Protein AF-0000000074473202 (afdb_homodimer)

Nearest PDB structures (foldseek):
  2j8k-assembly1_A  TM=9.597E-01  e=1.141E-13  Nostoc punctiforme
  4yei-assembly3_C  TM=6.603E-01  e=5.357E-14  synthetic construct
  4yc5-assembly1_A  TM=6.713E-01  e=4.917E-13  synthetic construct
  4ycq-assembly1_A-2  TM=6.010E-01  e=1.648E-12  synthetic construct
  6fls-assembly1_A  TM=8.001E-01  e=2.796E-07  Clostridium botulinum

Organism: NCBI:txid1188229

Secondary structure (DSSP, 8-state):
---------------------------SS--HHHHHHHHHHSB-TT-B-TT-B-TT-B-TT-B-TT-B-TT-B-TT-B-TT-B-TT-B-TT-B-TT-B-TT-B-TT-B-TT-B-TT-B-TT-B-TT-B-TT-B-TT-B-TT-B-TT-B-TT-B-TT-B-TT-B-TT-B-TT-B-TT-B-TT-B-TT-B-TT-B-TT-BS----/----------------------------S--HHHHHHHHHHSB-TT-B-TT-B-TT-B-TT-B-TT-B-TT-B-TT-B-TT-B-TT-B-TT-B-TT-B-TT-B-TT-B-TT-B-TT-B-TT-B-TT-B-TT-B-TT-B-TT-B-TT-B-TT-B-TT-B-TT-B-TT-B-TT-B-TT-B-TT-B-TT-B-TT-B-TT-BS----

Solvent-accessible surface area (backbone atoms only — not comparable to full-atom values): 17953 Å² total; per-residue (Å²): 135,85,79,79,75,79,78,76,76,74,76,75,74,74,73,72,72,74,68,74,68,68,70,70,68,74,70,93,50,41,42,70,65,49,47,50,39,30,75,73,65,31,57,33,60,60,30,48,38,24,59,35,84,41,56,61,36,82,38,58,54,16,34,31,35,44,14,34,32,37,44,17,35,29,38,48,15,32,30,31,50,13,33,30,36,50,15,35,29,34,40,17,33,23,40,43,17,31,33,34,47,12,35,29,36,45,18,34,29,38,46,16,33,29,35,47,16,33,29,36,46,14,34,29,35,48,15,34,29,38,49,13,32,29,38,46,14,35,29,36,47,13,32,29,37,46,15,35,28,37,49,14,32,31,31,48,14,36,27,37,46,12,32,31,35,45,16,34,31,33,43,13,31,29,39,46,13,31,33,39,74,33,42,62,55,71,47,35,56,58,76,37,38,58,61,73,40,38,53,73,76,73,132,139,87,83,79,71,80,78,77,75,74,75,74,74,74,71,70,74,73,69,73,68,68,71,70,67,72,69,92,51,42,43,69,66,48,48,50,38,29,76,72,64,32,56,32,60,59,31,47,38,24,58,35,83,40,56,62,37,83,36,59,55,17,36,30,36,44,12,34,31,36,44,17,34,29,37,48,14,33,29,31,49,12,34,30,36,50,14,34,29,35,41,16,32,23,41,43,17,31,32,33,48,12,36,29,36,46,16,33,30,38,46,16,33,29,34,46,16,33,29,37,46,14,33,30,34,48,16,36,29,37,48,14,34,28,39,47,16,35,29,35,47,13,33,29,37,46,15,36,28,38,49,14,33,31,31,46,15,35,27,36,46,12,33,31,35,47,15,33,33,33,43,13,31,29,38,47,14,33,33,39,76,32,42,61,54,70,48,36,56,59,75,36,37,58,61,71,39,38,54,74,76,76,132

Structure (mmCIF, N/CA/C/O backbone):
data_AF-0000000074473202-model_v1
#
loop_
_entity.id
_entity.type
_entity.pdbx_description
1 polymer 'Pentapeptide repeat protein'
#
loop_
_atom_site.group_PDB
_atom_site.id
_atom_site.type_symbol
_atom_site.label_atom_id
_atom_site.label_alt_id
_atom_site.label_comp_id
_atom_site.label_asym_id
_atom_site.label_entity_id
_atom_site.label_seq_id
_atom_site.pdbx_PDB_ins_code
_atom_site.Cartn_x
_atom_site.Cartn_y
_atom_site.Cartn_z
_atom_site.occupancy
_atom_site.B_iso_or_equiv
_atom_site.auth_seq_id
_atom_site.auth_comp_id
_atom_site.auth_asym_id
_atom_site.auth_atom_id
_atom_site.pdbx_PDB_model_num
ATOM 1 N N . MET A 1 1 ? -41.344 32.812 76.375 1 28.52 1 MET A N 1
ATOM 2 C CA . MET A 1 1 ? -40.906 33.688 75.312 1 28.52 1 MET A CA 1
ATOM 3 C C . MET A 1 1 ? -40.062 32.906 74.312 1 28.52 1 MET A C 1
ATOM 5 O O . MET A 1 1 ? -38.938 32.531 74.562 1 28.52 1 MET A O 1
ATOM 9 N N . LEU A 1 2 ? -40.781 32 73.438 1 34.56 2 LEU A N 1
ATOM 10 C CA . LEU A 1 2 ? -40.375 31 72.5 1 34.56 2 LEU A CA 1
ATOM 11 C C . LEU A 1 2 ? -39.594 31.625 71.312 1 34.56 2 LEU A C 1
ATOM 13 O O . LEU A 1 2 ? -40.094 32.469 70.625 1 34.56 2 LEU A O 1
ATOM 17 N N . LYS A 1 3 ? -38.25 31.797 71.5 1 37.06 3 LYS A N 1
ATOM 18 C CA . LYS A 1 3 ? -37.25 32.375 70.562 1 37.06 3 LYS A CA 1
ATOM 19 C C . LYS A 1 3 ? -37.312 31.703 69.188 1 37.06 3 LYS A C 1
ATOM 21 O O . LYS A 1 3 ? -37.281 30.469 69.125 1 37.06 3 LYS A O 1
ATOM 26 N N . LYS A 1 4 ? -37.969 32.312 68.25 1 36.72 4 LYS A N 1
ATOM 27 C CA . LYS A 1 4 ? -38.125 32.062 66.812 1 36.72 4 LYS A CA 1
ATOM 28 C C . LYS A 1 4 ? -36.781 31.891 66.125 1 36.72 4 LYS A C 1
ATOM 30 O O . LYS A 1 4 ? -35.938 32.781 66.188 1 36.72 4 LYS A O 1
ATOM 35 N N . LEU A 1 5 ? -36.125 30.719 66.188 1 39.78 5 LEU A N 1
ATOM 36 C CA . LEU A 1 5 ? -34.875 30.375 65.5 1 39.78 5 LEU A CA 1
ATOM 37 C C . LEU A 1 5 ? -34.969 30.672 64 1 39.78 5 LEU A C 1
ATOM 39 O O . LEU A 1 5 ? -35.844 30.172 63.312 1 39.78 5 LEU A O 1
ATOM 43 N N . PRO A 1 6 ? -34.625 31.906 63.5 1 42.47 6 PRO A N 1
ATOM 44 C CA . PRO A 1 6 ? -34.656 32.188 62.062 1 42.47 6 PRO A CA 1
ATOM 45 C C . PRO A 1 6 ? -33.844 31.188 61.25 1 42.47 6 PRO A C 1
ATOM 47 O O . PRO A 1 6 ? -32.719 30.875 61.594 1 42.47 6 PRO A O 1
ATOM 50 N N . ARG A 1 7 ? -34.469 30.094 60.688 1 39.66 7 ARG A N 1
ATOM 51 C CA . ARG A 1 7 ? -33.906 29.094 59.812 1 39.66 7 ARG A CA 1
ATOM 52 C C . ARG A 1 7 ? -33.25 29.75 58.594 1 39.66 7 ARG A C 1
ATOM 54 O O . ARG A 1 7 ? -33.938 30.438 57.812 1 39.66 7 ARG A O 1
ATOM 61 N N . TYR A 1 8 ? -32.031 30.359 58.75 1 36.06 8 TYR A N 1
ATOM 62 C CA . TYR A 1 8 ? -31.281 30.828 57.594 1 36.06 8 TYR A CA 1
ATOM 63 C C . TYR A 1 8 ? -31.156 29.734 56.562 1 36.06 8 TYR A C 1
ATOM 65 O O . TYR A 1 8 ? -30.703 28.625 56.844 1 36.06 8 TYR A O 1
ATOM 73 N N . ALA A 1 9 ? -32.125 29.547 55.656 1 38.22 9 ALA A N 1
ATOM 74 C CA . ALA A 1 9 ? -32.031 28.719 54.438 1 38.22 9 ALA A CA 1
ATOM 75 C C . ALA A 1 9 ? -30.797 29.047 53.625 1 38.22 9 ALA A C 1
ATOM 77 O O . ALA A 1 9 ? -30.656 30.172 53.125 1 38.22 9 ALA A O 1
ATOM 78 N N . SER A 1 10 ? -29.641 28.609 54.156 1 38.25 10 SER A N 1
ATOM 79 C CA . SER A 1 10 ? -28.438 28.75 53.312 1 38.25 10 SER A CA 1
ATOM 80 C C . SER A 1 10 ? -28.672 28.203 51.906 1 38.25 10 SER A C 1
ATOM 82 O O . SER A 1 10 ? -29.109 27.062 51.75 1 38.25 10 SER A O 1
ATOM 84 N N . VAL A 1 11 ? -29.094 29.047 51.031 1 39.84 11 VAL A N 1
ATOM 85 C CA . VAL A 1 11 ? -29.125 28.766 49.594 1 39.84 11 VAL A CA 1
ATOM 86 C C . VAL A 1 11 ? -27.75 28.234 49.156 1 39.84 11 VAL A C 1
ATOM 88 O O . VAL A 1 11 ? -26.75 28.938 49.25 1 39.84 11 VAL A O 1
ATOM 91 N N . PHE A 1 12 ? -27.531 26.922 49.344 1 40.34 12 PHE A N 1
ATOM 92 C CA . PHE A 1 12 ? -26.391 26.25 48.719 1 40.34 12 PHE A CA 1
ATOM 93 C C . PHE A 1 12 ? -26.344 26.531 47.219 1 40.34 12 PHE A C 1
ATOM 95 O O . PHE A 1 12 ? -27.25 26.156 46.469 1 40.34 12 PHE A O 1
ATOM 102 N N . VAL A 1 13 ? -25.781 27.734 46.906 1 39.16 13 VAL A N 1
ATOM 103 C CA . VAL A 1 13 ? -25.438 27.953 45.5 1 39.16 13 VAL A CA 1
ATOM 104 C C . VAL A 1 13 ? -24.625 26.781 44.969 1 39.16 13 VAL A C 1
ATOM 106 O O . VAL A 1 13 ? -23.5 26.547 45.438 1 39.16 13 VAL A O 1
ATOM 109 N N . LEU A 1 14 ? -25.297 25.688 44.562 1 37.47 14 LEU A N 1
ATOM 110 C CA . LEU A 1 14 ? -24.656 24.641 43.781 1 37.47 14 LEU A CA 1
ATOM 111 C C . LEU A 1 14 ? -23.875 25.234 42.625 1 37.47 14 LEU A C 1
ATOM 113 O O . LEU A 1 14 ? -24.469 25.781 41.688 1 37.47 14 LEU A O 1
ATOM 117 N N . SER A 1 15 ? -22.797 25.984 42.938 1 41.88 15 SER A N 1
ATOM 118 C CA . SER A 1 15 ? -21.922 26.281 41.812 1 41.88 15 SER A CA 1
ATOM 119 C C . SER A 1 15 ? -21.609 25.016 41 1 41.88 15 SER A C 1
ATOM 121 O O . SER A 1 15 ? -20.984 24.094 41.531 1 41.88 15 SER A O 1
ATOM 123 N N . GLY A 1 16 ? -22.578 24.578 40.219 1 38.88 16 GLY A N 1
ATOM 124 C CA . GLY A 1 16 ? -22.219 23.562 39.25 1 38.88 16 GLY A CA 1
ATOM 125 C C . GLY A 1 16 ? -20.938 23.875 38.531 1 38.88 16 GLY A C 1
ATOM 126 O O . GLY A 1 16 ? -20.859 24.875 37.781 1 38.88 16 GLY A O 1
ATOM 127 N N . PHE A 1 17 ? -19.797 23.609 39.156 1 42.44 17 PHE A N 1
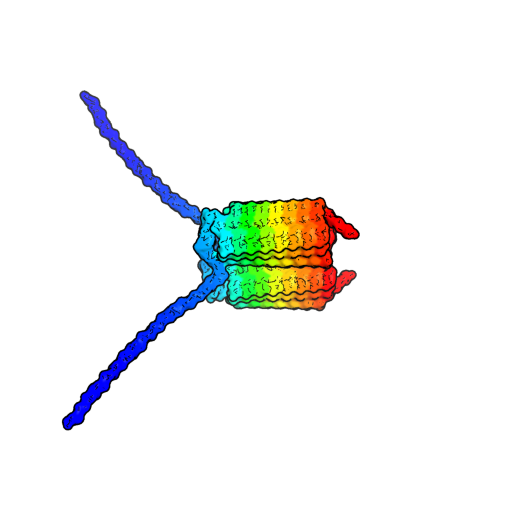ATOM 128 C CA . PHE A 1 17 ? -18.562 23.594 38.375 1 42.44 17 PHE A CA 1
ATOM 129 C C . PHE A 1 17 ? -18.766 22.797 37.094 1 42.44 17 PHE A C 1
ATOM 131 O O . PHE A 1 17 ? -18.953 21.578 37.125 1 42.44 17 PHE A O 1
ATOM 138 N N . LEU A 1 18 ? -19.406 23.484 36.094 1 40.62 18 LEU A N 1
ATOM 139 C CA . LEU A 1 18 ? -19.281 22.891 34.75 1 40.62 18 LEU A CA 1
ATOM 140 C C . LEU A 1 18 ? -17.828 22.531 34.469 1 40.62 18 LEU A C 1
ATOM 142 O O . LEU A 1 18 ? -17 23.422 34.219 1 40.62 18 LEU A O 1
ATOM 146 N N . THR A 1 19 ? -17.297 21.531 35.188 1 39.91 19 THR A N 1
ATOM 147 C CA . THR A 1 19 ? -16.047 21 34.656 1 39.91 19 THR A CA 1
ATOM 148 C C . THR A 1 19 ? -16.125 20.812 33.156 1 39.91 19 THR A C 1
ATOM 150 O O . THR A 1 19 ? -16.938 20.031 32.656 1 39.91 19 THR A O 1
ATOM 153 N N . LEU A 1 20 ? -15.93 21.906 32.375 1 42.94 20 LEU A N 1
ATOM 154 C CA . LEU A 1 20 ? -15.562 21.641 30.984 1 42.94 20 LEU A CA 1
ATOM 155 C C . LEU A 1 20 ? -14.602 20.469 30.891 1 42.94 20 LEU A C 1
ATOM 157 O O . LEU A 1 20 ? -13.445 20.562 31.312 1 42.94 20 LEU A O 1
ATOM 161 N N . MET A 1 21 ? -15.133 19.312 31.234 1 40 21 MET A N 1
ATOM 162 C CA . MET A 1 21 ? -14.328 18.203 30.719 1 40 21 MET A CA 1
ATOM 163 C C . MET A 1 21 ? -13.844 18.5 29.297 1 40 21 MET A C 1
ATOM 165 O O . MET A 1 21 ? -14.641 18.484 28.359 1 40 21 MET A O 1
ATOM 169 N N . GLY A 1 22 ? -12.914 19.391 29.172 1 39.78 22 GLY A N 1
ATOM 170 C CA . GLY A 1 22 ? -12.203 19.281 27.906 1 39.78 22 GLY A CA 1
ATOM 171 C C . GLY A 1 22 ? -12.031 17.844 27.453 1 39.78 22 GLY A C 1
ATOM 172 O O . GLY A 1 22 ? -11.359 17.047 28.109 1 39.78 22 GLY A O 1
ATOM 173 N N . SER A 1 23 ? -13.086 17.266 26.969 1 37.47 23 SER A N 1
ATOM 174 C CA . SER A 1 23 ? -12.797 16.031 26.25 1 37.47 23 SER A CA 1
ATOM 175 C C . SER A 1 23 ? -11.516 16.156 25.438 1 37.47 23 SER A C 1
ATOM 177 O O . SER A 1 23 ? -11.453 16.922 24.469 1 37.47 23 SER A O 1
ATOM 179 N N . ASN A 1 24 ? -10.398 16.188 26.094 1 37.5 24 ASN A N 1
ATOM 180 C CA . ASN A 1 24 ? -9.227 15.898 25.266 1 37.5 24 ASN A CA 1
ATOM 181 C C . ASN A 1 24 ? -9.531 14.844 24.203 1 37.5 24 ASN A C 1
ATOM 183 O O . ASN A 1 24 ? -9.633 13.656 24.5 1 37.5 24 ASN A O 1
ATOM 187 N N . PHE A 1 25 ? -10.359 15.148 23.297 1 38.34 25 PHE A N 1
ATOM 188 C CA . PHE A 1 25 ? -10.297 14.289 22.125 1 38.34 25 PHE A CA 1
ATOM 189 C C . PHE A 1 25 ? -8.859 13.953 21.766 1 38.34 25 PHE A C 1
ATOM 191 O O . PHE A 1 25 ? -8.07 14.844 21.453 1 38.34 25 PHE A O 1
ATOM 198 N N . ALA A 1 26 ? -8.188 13.102 22.484 1 45.28 26 ALA A N 1
ATOM 199 C CA . ALA A 1 26 ? -6.891 12.562 22.078 1 45.28 26 ALA A CA 1
ATOM 200 C C . ALA A 1 26 ? -6.707 12.648 20.578 1 45.28 26 ALA A C 1
ATOM 202 O O . ALA A 1 26 ? -7.512 12.109 19.812 1 45.28 26 ALA A O 1
ATOM 203 N N . VAL A 1 27 ? -6.273 13.68 19.984 1 49.69 27 VAL A N 1
ATOM 204 C CA . VAL A 1 27 ? -5.898 13.906 18.594 1 49.69 27 VAL A CA 1
ATOM 205 C C . VAL A 1 27 ? -5.094 12.711 18.078 1 49.69 27 VAL A C 1
ATOM 207 O O . VAL A 1 27 ? -4.004 12.43 18.578 1 49.69 27 VAL A O 1
ATOM 210 N N . TYR A 1 28 ? -5.734 11.586 17.703 1 61.03 28 TYR A N 1
ATOM 211 C CA . TYR A 1 28 ? -5.238 10.336 17.141 1 61.03 28 TYR A CA 1
ATOM 212 C C . TYR A 1 28 ? -4.289 10.602 15.977 1 61.03 28 TYR A C 1
ATOM 214 O O . TYR A 1 28 ? -3.713 9.664 15.414 1 61.03 28 TYR A O 1
ATOM 222 N N . GLY A 1 29 ? -3.553 11.797 16.078 1 79.06 29 GLY A N 1
ATOM 223 C CA . GLY A 1 29 ? -2.58 12.133 15.055 1 79.06 29 GLY A CA 1
ATOM 224 C C . GLY A 1 29 ? -1.241 12.562 15.625 1 79.06 29 GLY A C 1
ATOM 225 O O . GLY A 1 29 ? -0.971 12.375 16.812 1 79.06 29 GLY A O 1
ATOM 226 N N . TYR A 1 30 ? -0.326 12.859 14.82 1 87.94 30 TYR A N 1
ATOM 227 C CA . TYR A 1 30 ? 1.033 13.273 15.141 1 87.94 30 TYR A CA 1
ATOM 228 C C . TYR A 1 30 ? 1.027 14.445 16.125 1 87.94 30 TYR A C 1
ATOM 230 O O . TYR A 1 30 ? 0.035 15.164 16.219 1 87.94 30 TYR A O 1
ATOM 238 N N . ASP A 1 31 ? 2.129 14.555 16.984 1 94.12 31 ASP A N 1
ATOM 239 C CA . ASP A 1 31 ? 2.414 15.727 17.812 1 94.12 31 ASP A CA 1
ATOM 240 C C . ASP A 1 31 ? 2.941 16.875 16.953 1 94.12 31 ASP A C 1
ATOM 242 O O . ASP A 1 31 ? 4.031 16.781 16.391 1 94.12 31 ASP A O 1
ATOM 246 N N . PRO A 1 32 ? 2.188 18.016 16.953 1 95.88 32 PRO A N 1
ATOM 247 C CA . PRO A 1 32 ? 2.602 19.094 16.047 1 95.88 32 PRO A CA 1
ATOM 248 C C . PRO A 1 32 ? 3.955 19.688 16.438 1 95.88 32 PRO A C 1
ATOM 250 O O . PRO A 1 32 ? 4.703 20.125 15.555 1 95.88 32 PRO A O 1
ATOM 253 N N . ASP A 1 33 ? 4.297 19.672 17.641 1 97.31 33 ASP A N 1
ATOM 254 C CA . ASP A 1 33 ? 5.594 20.188 18.062 1 97.31 33 ASP A CA 1
ATOM 255 C C . ASP A 1 33 ? 6.727 19.266 17.609 1 97.31 33 ASP A C 1
ATOM 257 O O . ASP A 1 33 ? 7.77 19.734 17.156 1 97.31 33 ASP A O 1
ATOM 261 N N . GLN A 1 34 ? 6.453 18.031 17.703 1 98.44 34 GLN A N 1
ATOM 262 C CA . GLN A 1 34 ? 7.453 17.062 17.266 1 98.44 34 GLN A CA 1
ATOM 263 C C . GLN A 1 34 ? 7.633 17.094 15.75 1 98.44 34 GLN A C 1
ATOM 265 O O . GLN A 1 34 ? 8.75 16.969 15.25 1 98.44 34 GLN A O 1
ATOM 270 N N . LEU A 1 35 ? 6.555 17.266 15.094 1 98.38 35 LEU A N 1
ATOM 271 C CA . LEU A 1 35 ? 6.648 17.406 13.648 1 98.38 35 LEU A CA 1
ATOM 272 C C . LEU A 1 35 ? 7.473 18.625 13.266 1 98.38 35 LEU A C 1
ATOM 274 O O . LEU A 1 35 ? 8.328 18.562 12.375 1 98.38 35 LEU A O 1
ATOM 278 N N . ALA A 1 36 ? 7.199 19.703 13.984 1 98.06 36 ALA A N 1
ATOM 279 C CA . ALA A 1 36 ? 7.973 20.906 13.734 1 98.06 36 ALA A CA 1
ATOM 280 C C . ALA A 1 36 ? 9.445 20.688 14.047 1 98.06 36 ALA A C 1
ATOM 282 O O . ALA A 1 36 ? 10.32 21.141 13.297 1 98.06 36 ALA A O 1
ATOM 283 N N . GLN A 1 37 ? 9.648 19.984 15.094 1 98.56 37 GLN A N 1
ATOM 284 C CA . GLN A 1 37 ? 11.016 19.656 15.484 1 98.56 37 GLN A CA 1
ATOM 285 C C . GLN A 1 37 ? 11.734 18.875 14.383 1 98.56 37 GLN A C 1
ATOM 287 O O . GLN A 1 37 ? 12.859 19.203 14.016 1 98.56 37 GLN A O 1
ATOM 292 N N . LEU A 1 38 ? 11.125 17.875 13.828 1 98.75 38 LEU A N 1
ATOM 293 C CA . LEU A 1 38 ? 11.711 17.078 12.75 1 98.75 38 LEU A CA 1
ATOM 294 C C . LEU A 1 38 ? 12.047 17.969 11.555 1 98.75 38 LEU A C 1
ATOM 296 O O . LEU A 1 38 ? 13.164 17.906 11.023 1 98.75 38 LEU A O 1
ATOM 300 N N . LYS A 1 39 ? 11.109 18.781 11.211 1 98.25 39 LYS A N 1
ATOM 301 C CA . LYS A 1 39 ? 11.25 19.578 10 1 98.25 39 LYS A CA 1
ATOM 302 C C . LYS A 1 39 ? 12.359 20.609 10.141 1 98.25 39 LYS A C 1
ATOM 304 O O . LYS A 1 39 ? 13.023 20.969 9.164 1 98.25 39 LYS A O 1
ATOM 309 N N . THR A 1 40 ? 12.562 20.953 11.383 1 98.25 40 THR A N 1
ATOM 310 C CA . THR A 1 40 ? 13.531 22.031 11.586 1 98.25 40 THR A CA 1
ATOM 311 C C . THR A 1 40 ? 14.914 21.453 11.898 1 98.25 40 THR A C 1
ATOM 313 O O . THR A 1 40 ? 15.922 21.984 11.445 1 98.25 40 THR A O 1
ATOM 316 N N . THR A 1 41 ? 14.875 20.297 12.57 1 98.62 41 THR A N 1
ATOM 317 C CA . THR A 1 41 ? 16.172 19.875 13.102 1 98.62 41 THR A CA 1
ATOM 318 C C . THR A 1 41 ? 16.594 18.547 12.469 1 98.62 41 THR A C 1
ATOM 320 O O . THR A 1 41 ? 17.75 18.156 12.57 1 98.62 41 THR A O 1
ATOM 323 N N . LYS A 1 42 ? 15.727 17.797 11.984 1 98.75 42 LYS A N 1
ATOM 324 C CA . LYS A 1 42 ? 15.898 16.438 11.469 1 98.75 42 LYS A CA 1
ATOM 325 C C . LYS A 1 42 ? 16.25 15.469 12.586 1 98.75 42 LYS A C 1
ATOM 327 O O . LYS A 1 42 ? 16.734 14.359 12.32 1 98.75 42 LYS A O 1
ATOM 332 N N . GLN A 1 43 ? 16.078 15.961 13.852 1 98.88 43 GLN A N 1
ATOM 333 C CA . GLN A 1 43 ? 16.266 15.133 15.031 1 98.88 43 GLN A CA 1
ATOM 334 C C . GLN A 1 43 ? 14.945 14.867 15.742 1 98.88 43 GLN A C 1
ATOM 336 O O . GLN A 1 43 ? 14.367 15.781 16.359 1 98.88 43 GLN A O 1
ATOM 341 N N . CYS A 1 44 ? 14.531 13.57 15.672 1 98.69 44 CYS A N 1
ATOM 342 C CA . CYS A 1 44 ? 13.242 13.281 16.281 1 98.69 44 CYS A CA 1
ATOM 343 C C . CYS A 1 44 ? 13.148 11.812 16.703 1 98.69 44 CYS A C 1
ATOM 345 O O . CYS A 1 44 ? 12.211 11.117 16.328 1 98.69 44 CYS A O 1
ATOM 347 N N . PRO A 1 45 ? 14.18 11.305 17.469 1 98.81 45 PRO A N 1
ATOM 348 C CA . PRO A 1 45 ? 14.039 9.945 18 1 98.81 45 PRO A CA 1
ATOM 349 C C . PRO A 1 45 ? 12.82 9.797 18.906 1 98.81 45 PRO A C 1
ATOM 351 O O . PRO A 1 45 ? 12.484 10.719 19.656 1 98.81 45 PRO A O 1
ATOM 354 N N . ASP A 1 46 ? 12.055 8.805 18.766 1 98.75 46 ASP A N 1
ATOM 355 C CA . ASP A 1 46 ? 10.938 8.391 19.609 1 98.75 46 ASP A CA 1
ATOM 356 C C . ASP A 1 46 ? 9.758 9.344 19.469 1 98.75 46 ASP A C 1
ATOM 358 O O . ASP A 1 46 ? 8.805 9.289 20.25 1 98.75 46 ASP A O 1
ATOM 362 N N . CYS A 1 47 ? 9.797 10.188 18.391 1 98.69 47 CYS A N 1
ATOM 363 C CA . CYS A 1 47 ? 8.695 11.117 18.172 1 98.69 47 CYS A CA 1
ATOM 364 C C . CYS A 1 47 ? 7.465 10.383 17.656 1 98.69 47 CYS A C 1
ATOM 366 O O . CYS A 1 47 ? 7.574 9.297 17.078 1 98.69 47 CYS A O 1
ATOM 368 N N . ASP A 1 48 ? 6.312 10.977 18 1 98.75 48 ASP A N 1
ATOM 369 C CA . ASP A 1 48 ? 5.09 10.523 17.344 1 98.75 48 ASP A CA 1
ATOM 370 C C . ASP A 1 48 ? 4.789 11.375 16.109 1 98.75 48 ASP A C 1
ATOM 372 O O . ASP A 1 48 ? 4.375 12.531 16.219 1 98.75 48 ASP A O 1
ATOM 376 N N . LEU A 1 49 ? 4.977 10.703 14.953 1 98.62 49 LEU A N 1
ATOM 377 C CA . LEU A 1 49 ? 4.746 11.359 13.672 1 98.62 49 LEU A CA 1
ATOM 378 C C . LEU A 1 49 ? 3.639 10.656 12.898 1 98.62 49 LEU A C 1
ATOM 380 O O . LEU A 1 49 ? 3.516 10.844 11.68 1 98.62 49 LEU A O 1
ATOM 384 N N . SER A 1 50 ? 2.828 9.797 13.633 1 98.62 50 SER A N 1
ATOM 385 C CA . SER A 1 50 ? 1.828 8.969 12.961 1 98.62 50 SER A CA 1
ATOM 386 C C . SER A 1 50 ? 0.837 9.828 12.18 1 98.62 50 SER A C 1
ATOM 388 O O . SER A 1 50 ? 0.438 10.898 12.641 1 98.62 50 SER A O 1
ATOM 390 N N . ARG A 1 51 ? 0.63 9.43 10.961 1 97.94 51 ARG A N 1
ATOM 391 C CA . ARG A 1 51 ? -0.386 9.977 10.07 1 97.94 51 ARG A CA 1
ATOM 392 C C . ARG A 1 51 ? 0.003 11.367 9.586 1 97.94 51 ARG A C 1
ATOM 394 O O . ARG A 1 51 ? -0.835 12.109 9.062 1 97.94 51 ARG A O 1
ATOM 401 N N . ALA A 1 52 ? 1.285 11.75 9.727 1 98.06 52 ALA A N 1
ATOM 402 C CA . ALA A 1 52 ? 1.735 13.039 9.203 1 98.06 52 ALA A CA 1
ATOM 403 C C . ALA A 1 52 ? 1.949 12.969 7.695 1 98.06 52 ALA A C 1
ATOM 405 O O . ALA A 1 52 ? 2.092 11.883 7.129 1 98.06 52 ALA A O 1
ATOM 406 N N . ASP A 1 53 ? 1.909 14.148 7.113 1 97.62 53 ASP A N 1
ATOM 407 C CA . ASP A 1 53 ? 2.291 14.297 5.711 1 97.62 53 ASP A CA 1
ATOM 408 C C . ASP A 1 53 ? 3.734 14.781 5.582 1 97.62 53 ASP A C 1
ATOM 410 O O . ASP A 1 53 ? 4.039 15.93 5.902 1 97.62 53 ASP A O 1
ATOM 414 N N . LEU A 1 54 ? 4.512 13.852 5.082 1 98.44 54 LEU A N 1
ATOM 415 C CA . LEU A 1 54 ? 5.914 14.211 4.902 1 98.44 54 LEU A CA 1
ATOM 416 C C . LEU A 1 54 ? 6.32 14.117 3.434 1 98.44 54 LEU A C 1
ATOM 418 O O . LEU A 1 54 ? 7.508 14.055 3.115 1 98.44 54 LEU A O 1
ATOM 422 N N . GLN A 1 55 ? 5.371 14.164 2.557 1 98.5 55 GLN A N 1
ATOM 423 C CA . GLN A 1 55 ? 5.613 14.047 1.122 1 98.5 55 GLN A CA 1
ATOM 424 C C . GLN A 1 55 ? 6.613 15.094 0.645 1 98.5 55 GLN A C 1
ATOM 426 O O . GLN A 1 55 ? 6.555 16.25 1.066 1 98.5 55 GLN A O 1
ATOM 431 N N . ASP A 1 56 ? 7.59 14.695 -0.052 1 98.25 56 ASP A N 1
ATOM 432 C CA . ASP A 1 56 ? 8.539 15.523 -0.798 1 98.25 56 ASP A CA 1
ATOM 433 C C . ASP A 1 56 ? 9.531 16.203 0.139 1 98.25 56 ASP A C 1
ATOM 435 O O . ASP A 1 56 ? 10.359 17 -0.3 1 98.25 56 ASP A O 1
ATOM 439 N N . GLN A 1 57 ? 9.438 15.828 1.468 1 98.56 57 GLN A N 1
ATOM 440 C CA . GLN A 1 57 ? 10.359 16.469 2.4 1 98.56 57 GLN A CA 1
ATOM 441 C C . GLN A 1 57 ? 11.773 15.922 2.244 1 98.56 57 GLN A C 1
ATOM 443 O O . GLN A 1 57 ? 11.961 14.758 1.865 1 98.56 57 GLN A O 1
ATOM 448 N N . ASP A 1 58 ? 12.695 16.812 2.471 1 98.88 58 ASP A N 1
ATOM 449 C CA . ASP A 1 58 ? 14.086 16.375 2.561 1 98.88 58 ASP A CA 1
ATOM 450 C C . ASP A 1 58 ? 14.469 16.047 4.004 1 98.88 58 ASP A C 1
ATOM 452 O O . ASP A 1 58 ? 14.727 16.953 4.801 1 98.88 58 ASP A O 1
ATOM 456 N N . LEU A 1 59 ? 14.562 14.781 4.297 1 98.94 59 LEU A N 1
ATOM 457 C CA . LEU A 1 59 ? 14.922 14.305 5.629 1 98.94 59 LEU A CA 1
ATOM 458 C C . LEU A 1 59 ? 16.188 13.453 5.578 1 98.94 59 LEU A C 1
ATOM 460 O O . LEU A 1 59 ? 16.328 12.508 6.359 1 98.94 59 LEU A O 1
ATOM 464 N N . THR A 1 60 ? 17.031 13.773 4.57 1 98.88 60 THR A N 1
ATOM 465 C CA . THR A 1 60 ? 18.312 13.086 4.457 1 98.88 60 THR A CA 1
ATOM 466 C C . THR A 1 60 ? 19.078 13.148 5.777 1 98.88 60 THR A C 1
ATOM 468 O O . THR A 1 60 ? 19.203 14.219 6.379 1 98.88 60 THR A O 1
ATOM 471 N N . GLY A 1 61 ? 19.438 12.078 6.234 1 98.88 61 GLY A N 1
ATOM 472 C CA . GLY A 1 61 ? 20.281 12 7.418 1 98.88 61 GLY A CA 1
ATOM 473 C C . GLY A 1 61 ? 19.5 12.195 8.711 1 98.88 61 GLY A C 1
ATOM 474 O O . GLY A 1 61 ? 20.094 12.266 9.789 1 98.88 61 GLY A O 1
ATOM 475 N N . ALA A 1 62 ? 18.188 12.156 8.648 1 98.94 62 ALA A N 1
ATOM 476 C CA . ALA A 1 62 ? 17.391 12.406 9.844 1 98.94 62 ALA A CA 1
ATOM 477 C C . ALA A 1 62 ? 17.547 11.273 10.859 1 98.94 62 ALA A C 1
ATOM 479 O O . ALA A 1 62 ? 17.812 10.133 10.477 1 98.94 62 ALA A O 1
ATOM 480 N N . ASN A 1 63 ? 17.438 11.695 12.07 1 98.94 63 ASN A N 1
ATOM 481 C CA . ASN A 1 63 ? 17.359 10.688 13.133 1 98.94 63 ASN A CA 1
ATOM 482 C C . ASN A 1 63 ? 15.93 10.438 13.578 1 98.94 63 ASN A C 1
ATOM 484 O O . ASN A 1 63 ? 15.336 11.266 14.266 1 98.94 63 ASN A O 1
ATOM 488 N N . LEU A 1 64 ? 15.484 9.281 13.156 1 98.94 64 LEU A N 1
ATOM 489 C CA . LEU A 1 64 ? 14.117 8.875 13.461 1 98.94 64 LEU A CA 1
ATOM 490 C C . LEU A 1 64 ? 14.102 7.559 14.234 1 98.94 64 LEU A C 1
ATOM 492 O O . LEU A 1 64 ? 13.141 6.789 14.141 1 98.94 64 LEU A O 1
ATOM 496 N N . GLN A 1 65 ? 15.188 7.332 14.93 1 98.94 65 GLN A N 1
ATOM 497 C CA . GLN A 1 65 ? 15.281 6.102 15.703 1 98.94 65 GLN A CA 1
ATOM 498 C C . GLN A 1 65 ? 14.078 5.941 16.641 1 98.94 65 GLN A C 1
ATOM 500 O O . GLN A 1 65 ? 13.758 6.852 17.406 1 98.94 65 GLN A O 1
ATOM 505 N N . GLY A 1 66 ? 13.359 4.84 16.438 1 98.88 66 GLY A N 1
ATOM 506 C CA . GLY A 1 66 ? 12.273 4.488 17.344 1 98.88 66 GLY A CA 1
ATOM 507 C C . GLY A 1 66 ? 11.031 5.332 17.141 1 98.88 66 GLY A C 1
ATOM 508 O O . GLY A 1 66 ? 10.062 5.215 17.891 1 98.88 66 GLY A O 1
ATOM 509 N N . ALA A 1 67 ? 11 6.16 16.094 1 98.94 67 ALA A N 1
ATOM 510 C CA . ALA A 1 67 ? 9.859 7.059 15.906 1 98.94 67 ALA A CA 1
ATOM 511 C C . ALA A 1 67 ? 8.633 6.293 15.43 1 98.94 67 ALA A C 1
ATOM 513 O O . ALA A 1 67 ? 8.75 5.242 14.797 1 98.94 67 ALA A O 1
ATOM 514 N N . ASN A 1 68 ? 7.43 6.816 15.828 1 98.88 68 ASN A N 1
ATOM 515 C CA . ASN A 1 68 ? 6.172 6.301 15.305 1 98.88 68 ASN A CA 1
ATOM 516 C C . ASN A 1 68 ? 5.785 6.984 14 1 98.88 68 ASN A C 1
ATOM 518 O O . ASN A 1 68 ? 5.344 8.133 14 1 98.88 68 ASN A O 1
ATOM 522 N N . LEU A 1 69 ? 5.969 6.262 12.914 1 98.88 69 LEU A N 1
ATOM 523 C CA . LEU A 1 69 ? 5.625 6.777 11.594 1 98.88 69 LEU A CA 1
ATOM 524 C C . LEU A 1 69 ? 4.477 5.984 10.984 1 98.88 69 LEU A C 1
ATOM 526 O O . LEU A 1 69 ? 4.367 5.891 9.758 1 98.88 69 LEU A O 1
ATOM 530 N N . THR A 1 70 ? 3.574 5.379 11.844 1 98.75 70 THR A N 1
ATOM 531 C CA . THR A 1 70 ? 2.451 4.59 11.352 1 98.75 70 THR A CA 1
ATOM 532 C C . THR A 1 70 ? 1.541 5.438 10.469 1 98.75 70 THR A C 1
ATOM 534 O O . THR A 1 70 ? 1.157 6.547 10.844 1 98.75 70 THR A O 1
ATOM 537 N N . ASN A 1 71 ? 1.327 4.988 9.242 1 98.69 71 ASN A N 1
ATOM 538 C CA . ASN A 1 71 ? 0.385 5.562 8.281 1 98.69 71 ASN A CA 1
ATOM 539 C C . ASN A 1 71 ? 0.843 6.934 7.801 1 98.69 71 ASN A C 1
ATOM 541 O O . ASN A 1 71 ? 0.031 7.734 7.332 1 98.69 71 ASN A O 1
ATOM 545 N N . VAL A 1 72 ? 2.158 7.195 7.875 1 98.75 72 VAL A N 1
ATOM 546 C CA . VAL A 1 72 ? 2.682 8.461 7.375 1 98.75 72 VAL A CA 1
ATOM 547 C C . VAL A 1 72 ? 2.721 8.438 5.848 1 98.75 72 VAL A C 1
ATOM 549 O O . VAL A 1 72 ? 2.9 7.383 5.242 1 98.75 72 VAL A O 1
ATOM 552 N N . ILE A 1 73 ? 2.561 9.609 5.258 1 98.75 73 ILE A N 1
ATOM 553 C CA . ILE A 1 73 ? 2.764 9.766 3.82 1 98.75 73 ILE A CA 1
ATOM 554 C C . ILE A 1 73 ? 4.207 10.18 3.545 1 98.75 73 ILE A C 1
ATOM 556 O O . ILE A 1 73 ? 4.625 11.281 3.904 1 98.75 73 ILE A O 1
ATOM 560 N N . LEU A 1 74 ? 4.926 9.289 2.875 1 98.88 74 LEU A N 1
ATOM 561 C CA . LEU A 1 74 ? 6.344 9.523 2.611 1 98.88 74 LEU A CA 1
ATOM 562 C C . LEU A 1 74 ? 6.621 9.555 1.111 1 98.88 74 LEU A C 1
ATOM 564 O O . LEU A 1 74 ? 7.754 9.328 0.681 1 98.88 74 LEU A O 1
ATOM 568 N N . VAL A 1 75 ? 5.629 9.82 0.298 1 98.88 75 VAL A N 1
ATOM 569 C CA . VAL A 1 75 ? 5.75 9.789 -1.155 1 98.88 75 VAL A CA 1
ATOM 570 C C . VAL A 1 75 ? 6.852 10.75 -1.604 1 98.88 75 VAL A C 1
ATOM 572 O O . VAL A 1 75 ? 6.797 11.945 -1.322 1 98.88 75 VAL A O 1
ATOM 575 N N . PHE A 1 76 ? 7.898 10.258 -2.148 1 98.81 76 PHE A N 1
ATOM 576 C CA . PHE A 1 76 ? 9.031 10.969 -2.729 1 98.81 76 PHE A CA 1
ATOM 577 C C . PHE A 1 76 ? 9.836 11.68 -1.646 1 98.81 76 PHE A C 1
ATOM 579 O O . PHE A 1 76 ? 10.625 12.586 -1.941 1 98.81 76 PHE A O 1
ATOM 586 N N . THR A 1 77 ? 9.617 11.297 -0.394 1 98.94 77 THR A N 1
ATOM 587 C CA . THR A 1 77 ? 10.43 11.852 0.686 1 98.94 77 THR A CA 1
ATOM 588 C C . THR A 1 77 ? 11.867 11.367 0.583 1 98.94 77 THR A C 1
ATOM 590 O O . THR A 1 77 ? 12.117 10.203 0.248 1 98.94 77 THR A O 1
ATOM 593 N N . ARG A 1 78 ? 12.828 12.266 0.898 1 98.94 78 ARG A N 1
ATOM 594 C CA . ARG A 1 78 ? 14.234 11.891 0.916 1 98.94 78 ARG A CA 1
ATOM 595 C C . ARG A 1 78 ? 14.68 11.508 2.322 1 98.94 78 ARG A C 1
ATOM 597 O O . ARG A 1 78 ? 14.742 12.359 3.213 1 98.94 78 ARG A O 1
ATOM 604 N N . LEU A 1 79 ? 15.008 10.227 2.502 1 98.94 79 LEU A N 1
ATOM 605 C CA . LEU A 1 79 ? 15.414 9.695 3.797 1 98.94 79 LEU A CA 1
ATOM 606 C C . LEU A 1 79 ? 16.75 8.977 3.689 1 98.94 79 LEU A C 1
ATOM 608 O O . LEU A 1 79 ? 17.062 8.102 4.5 1 98.94 79 LEU A O 1
ATOM 612 N N . SER A 1 80 ? 17.531 9.305 2.607 1 98.94 80 SER A N 1
ATOM 613 C CA . SER A 1 80 ? 18.844 8.688 2.479 1 98.94 80 SER A CA 1
ATOM 614 C C . SER A 1 80 ? 19.688 8.914 3.729 1 98.94 80 SER A C 1
ATOM 616 O O . SER A 1 80 ? 19.656 10 4.312 1 98.94 80 SER A O 1
ATOM 618 N N . GLN A 1 81 ? 20.359 7.91 4.156 1 98.94 81 GLN A N 1
ATOM 619 C CA . GLN A 1 81 ? 21.297 7.906 5.273 1 98.94 81 GLN A CA 1
ATOM 620 C C . GLN A 1 81 ? 20.594 8.227 6.586 1 98.94 81 GLN A C 1
ATOM 622 O O . GLN A 1 81 ? 21.25 8.578 7.574 1 98.94 81 GLN A O 1
ATOM 627 N N . ALA A 1 82 ? 19.25 8.125 6.582 1 99 82 ALA A N 1
ATOM 628 C CA . ALA A 1 82 ? 18.531 8.359 7.828 1 99 82 ALA A CA 1
ATOM 629 C C . ALA A 1 82 ? 18.656 7.16 8.766 1 99 82 ALA A C 1
ATOM 631 O O . ALA A 1 82 ? 18.953 6.047 8.328 1 99 82 ALA A O 1
ATOM 632 N N . ASN A 1 83 ? 18.5 7.477 10.016 1 99 83 ASN A N 1
ATOM 633 C CA . ASN A 1 83 ? 18.438 6.422 11.023 1 99 83 ASN A CA 1
ATOM 634 C C . ASN A 1 83 ? 17 6.137 11.438 1 99 83 ASN A C 1
ATOM 636 O O . ASN A 1 83 ? 16.391 6.91 12.18 1 99 83 ASN A O 1
ATOM 640 N N . LEU A 1 84 ? 16.5 5.012 10.93 1 99 84 LEU A N 1
ATOM 641 C CA . LEU A 1 84 ? 15.133 4.602 11.273 1 99 84 LEU A CA 1
ATOM 642 C C . LEU A 1 84 ? 15.156 3.334 12.125 1 99 84 LEU A C 1
ATOM 644 O O . LEU A 1 84 ? 14.156 2.617 12.195 1 99 84 LEU A O 1
ATOM 648 N N . GLN A 1 85 ? 16.281 3.041 12.734 1 98.94 85 GLN A N 1
ATOM 649 C CA . GLN A 1 85 ? 16.391 1.821 13.531 1 98.94 85 GLN A CA 1
ATOM 650 C C . GLN A 1 85 ? 15.227 1.704 14.516 1 98.94 85 GLN A C 1
ATOM 652 O O . GLN A 1 85 ? 14.969 2.627 15.289 1 98.94 85 GLN A O 1
ATOM 657 N N . GLY A 1 86 ? 14.492 0.64 14.43 1 98.94 86 GLY A N 1
ATOM 658 C CA . GLY A 1 86 ? 13.453 0.314 15.391 1 98.94 86 GLY A CA 1
ATOM 659 C C . GLY A 1 86 ? 12.211 1.164 15.234 1 98.94 86 GLY A C 1
ATOM 660 O O . GLY A 1 86 ? 11.312 1.121 16.078 1 98.94 86 GLY A O 1
ATOM 661 N N . ALA A 1 87 ? 12.109 1.947 14.156 1 98.94 87 ALA A N 1
ATOM 662 C CA . ALA A 1 87 ? 10.945 2.803 13.961 1 98.94 87 ALA A CA 1
ATOM 663 C C . ALA A 1 87 ? 9.734 1.986 13.508 1 98.94 87 ALA A C 1
ATOM 665 O O . ALA A 1 87 ? 9.875 0.836 13.086 1 98.94 87 ALA A O 1
ATOM 666 N N . TYR A 1 88 ? 8.531 2.535 13.727 1 98.88 88 TYR A N 1
ATOM 667 C CA . TYR A 1 88 ? 7.277 1.918 13.32 1 98.88 88 TYR A CA 1
ATOM 668 C C . TYR A 1 88 ? 6.723 2.584 12.062 1 98.88 88 TYR A C 1
ATOM 670 O O . TYR A 1 88 ? 6.32 3.75 12.102 1 98.88 88 TYR A O 1
ATOM 678 N N . LEU A 1 89 ? 6.699 1.848 10.977 1 98.88 89 LEU A N 1
ATOM 679 C CA . LEU A 1 89 ? 6.277 2.414 9.695 1 98.88 89 LEU A CA 1
ATOM 680 C C . LEU A 1 89 ? 5.152 1.589 9.078 1 98.88 89 LEU A C 1
ATOM 682 O O . LEU A 1 89 ? 5.02 1.531 7.855 1 98.88 89 LEU A O 1
ATOM 686 N N . ALA A 1 90 ? 4.34 0.854 9.961 1 98.88 90 ALA A N 1
ATOM 687 C CA . ALA A 1 90 ? 3.229 0.078 9.414 1 98.88 90 ALA A CA 1
ATOM 688 C C . ALA A 1 90 ? 2.271 0.969 8.625 1 98.88 90 ALA A C 1
ATOM 690 O O . ALA A 1 90 ? 1.929 2.066 9.07 1 98.88 90 ALA A O 1
ATOM 691 N N . GLY A 1 91 ? 1.924 0.541 7.438 1 98.75 91 GLY A N 1
ATOM 692 C CA . GLY A 1 91 ? 0.886 1.182 6.648 1 98.75 91 GLY A CA 1
ATOM 693 C C . GLY A 1 91 ? 1.354 2.455 5.969 1 98.75 91 GLY A C 1
ATOM 694 O O . GLY A 1 91 ? 0.548 3.191 5.395 1 98.75 91 GLY A O 1
ATOM 695 N N . VAL A 1 92 ? 2.684 2.703 5.941 1 98.88 92 VAL A N 1
ATOM 696 C CA . VAL A 1 92 ? 3.178 3.938 5.344 1 98.88 92 VAL A CA 1
ATOM 697 C C . VAL A 1 92 ? 2.971 3.9 3.83 1 98.88 92 VAL A C 1
ATOM 699 O O . VAL A 1 92 ? 3.074 2.84 3.209 1 98.88 92 VAL A O 1
ATOM 702 N N . ASN A 1 93 ? 2.607 5.059 3.287 1 98.94 93 ASN A N 1
ATOM 703 C CA . ASN A 1 93 ? 2.75 5.227 1.845 1 98.94 93 ASN A CA 1
ATOM 704 C C . ASN A 1 93 ? 4.09 5.859 1.484 1 98.94 93 ASN A C 1
ATOM 706 O O . ASN A 1 93 ? 4.277 7.066 1.647 1 98.94 93 ASN A O 1
ATOM 710 N N . ALA A 1 94 ? 4.941 5.008 0.967 1 98.94 94 ALA A N 1
ATOM 711 C CA . ALA A 1 94 ? 6.301 5.441 0.648 1 98.94 94 ALA A CA 1
ATOM 712 C C . ALA A 1 94 ? 6.613 5.227 -0.831 1 98.94 94 ALA A C 1
ATOM 714 O O . ALA A 1 94 ? 7.73 4.855 -1.188 1 98.94 94 ALA A O 1
ATOM 715 N N . TYR A 1 95 ? 5.652 5.426 -1.653 1 98.94 95 TYR A N 1
ATOM 716 C CA . TYR A 1 95 ? 5.887 5.34 -3.092 1 98.94 95 TYR A CA 1
ATOM 717 C C . TYR A 1 95 ? 7.051 6.23 -3.508 1 98.94 95 TYR A C 1
ATOM 719 O O . TYR A 1 95 ? 7.066 7.426 -3.203 1 98.94 95 TYR A O 1
ATOM 727 N N . GLY A 1 96 ? 8.023 5.699 -4.059 1 98.88 96 GLY A N 1
ATOM 728 C CA . GLY A 1 96 ? 9.125 6.469 -4.617 1 98.88 96 GLY A CA 1
ATOM 729 C C . GLY A 1 96 ? 10.031 7.066 -3.559 1 98.88 96 GLY A C 1
ATOM 730 O O . GLY A 1 96 ? 10.82 7.969 -3.846 1 98.88 96 GLY A O 1
ATOM 731 N N . VAL A 1 97 ? 9.977 6.57 -2.33 1 98.94 97 VAL A N 1
ATOM 732 C CA . VAL A 1 97 ? 10.789 7.098 -1.238 1 98.94 97 VAL A CA 1
ATOM 733 C C . VAL A 1 97 ? 12.266 6.828 -1.518 1 98.94 97 VAL A C 1
ATOM 735 O O . VAL A 1 97 ? 12.617 5.824 -2.143 1 98.94 97 VAL A O 1
ATOM 738 N N . ASN A 1 98 ? 13.102 7.727 -1.045 1 99 98 ASN A N 1
ATOM 739 C CA . ASN A 1 98 ? 14.539 7.477 -1.095 1 99 98 ASN A CA 1
ATOM 740 C C . ASN A 1 98 ? 15.086 7.055 0.267 1 99 98 ASN A C 1
ATOM 742 O O . ASN A 1 98 ? 15.227 7.883 1.168 1 99 98 ASN A O 1
ATOM 746 N N . LEU A 1 99 ? 15.414 5.824 0.425 1 98.94 99 LEU A N 1
ATOM 747 C CA . LEU A 1 99 ? 15.953 5.25 1.651 1 98.94 99 LEU A CA 1
ATOM 748 C C . LEU A 1 99 ? 17.359 4.727 1.43 1 98.94 99 LEU A C 1
ATOM 750 O O . LEU A 1 99 ? 17.828 3.834 2.15 1 98.94 99 LEU A O 1
ATOM 754 N N . GLN A 1 100 ? 18.062 5.254 0.408 1 98.94 100 GLN A N 1
ATOM 755 C CA . GLN A 1 100 ? 19.406 4.785 0.105 1 98.94 100 GLN A CA 1
ATOM 756 C C . GLN A 1 100 ? 20.312 4.902 1.325 1 98.94 100 GLN A C 1
ATOM 758 O O . GLN A 1 100 ? 20.438 5.973 1.924 1 98.94 100 GLN A O 1
ATOM 763 N N . GLY A 1 101 ? 20.891 3.799 1.666 1 98.94 101 GLY A N 1
ATOM 764 C CA . GLY A 1 101 ? 21.891 3.764 2.73 1 98.94 101 GLY A CA 1
ATOM 765 C C . GLY A 1 101 ? 21.297 4.012 4.105 1 98.94 101 GLY A C 1
ATOM 766 O O . GLY A 1 101 ? 22.031 4.207 5.074 1 98.94 101 GLY A O 1
ATOM 767 N N . ALA A 1 102 ? 19.969 3.973 4.211 1 99 102 ALA A N 1
ATOM 768 C CA . ALA A 1 102 ? 19.328 4.234 5.504 1 99 102 ALA A CA 1
ATOM 769 C C . ALA A 1 102 ? 19.469 3.029 6.43 1 99 102 ALA A C 1
ATOM 771 O O . ALA A 1 102 ? 19.609 1.896 5.969 1 99 102 ALA A O 1
ATOM 772 N N . ASN A 1 103 ? 19.484 3.334 7.723 1 99 103 ASN A N 1
ATOM 773 C CA . ASN A 1 103 ? 19.438 2.277 8.727 1 99 103 ASN A CA 1
ATOM 774 C C . ASN A 1 103 ? 18 1.928 9.117 1 99 103 ASN A C 1
ATOM 776 O O . ASN A 1 103 ? 17.344 2.68 9.844 1 99 103 ASN A O 1
ATOM 780 N N . LEU A 1 104 ? 17.531 0.785 8.641 1 98.94 104 LEU A N 1
ATOM 781 C CA . LEU A 1 104 ? 16.188 0.314 8.93 1 98.94 104 LEU A CA 1
ATOM 782 C C . LEU A 1 104 ? 16.219 -0.956 9.773 1 98.94 104 LEU A C 1
ATOM 784 O O . LEU A 1 104 ? 15.289 -1.767 9.719 1 98.94 104 LEU A O 1
ATOM 788 N N . THR A 1 105 ? 17.312 -1.128 10.484 1 98.94 105 THR A N 1
ATOM 789 C CA . THR A 1 105 ? 17.422 -2.316 11.32 1 98.94 105 THR A CA 1
ATOM 790 C C . THR A 1 105 ? 16.234 -2.436 12.258 1 98.94 105 THR A C 1
ATOM 792 O O . THR A 1 105 ? 15.898 -1.488 12.977 1 98.94 105 THR A O 1
ATOM 795 N N . GLY A 1 106 ? 15.508 -3.514 12.172 1 98.94 106 GLY A N 1
ATOM 796 C CA . GLY A 1 106 ? 14.445 -3.836 13.109 1 98.94 106 GLY A CA 1
ATOM 797 C C . GLY A 1 106 ? 13.188 -3.025 12.883 1 98.94 106 GLY A C 1
ATOM 798 O O . GLY A 1 106 ? 12.297 -3.006 13.734 1 98.94 106 GLY A O 1
ATOM 799 N N . VAL A 1 107 ? 13.062 -2.396 11.742 1 98.94 107 VAL A N 1
ATOM 800 C CA . VAL A 1 107 ? 11.914 -1.538 11.484 1 98.94 107 VAL A CA 1
ATOM 801 C C . VAL A 1 107 ? 10.672 -2.396 11.227 1 98.94 107 VAL A C 1
ATOM 803 O O . VAL A 1 107 ? 10.789 -3.529 10.758 1 98.94 107 VAL A O 1
ATOM 806 N N . ASN A 1 108 ? 9.492 -1.84 11.602 1 98.94 108 ASN A N 1
ATOM 807 C CA . ASN A 1 108 ? 8.211 -2.436 11.219 1 98.94 108 ASN A CA 1
ATOM 808 C C . ASN A 1 108 ? 7.633 -1.769 9.977 1 98.94 108 ASN A C 1
ATOM 810 O O . ASN A 1 108 ? 7.191 -0.619 10.039 1 98.94 108 ASN A O 1
ATOM 814 N N . LEU A 1 109 ? 7.637 -2.441 8.891 1 98.94 109 LEU A N 1
ATOM 815 C CA . LEU A 1 109 ? 7.09 -1.964 7.621 1 98.94 109 LEU A CA 1
ATOM 816 C C . LEU A 1 109 ? 5.887 -2.801 7.199 1 98.94 109 LEU A C 1
ATOM 818 O O . LEU A 1 109 ? 5.641 -2.98 6.004 1 98.94 109 LEU A O 1
ATOM 822 N N . TYR A 1 110 ? 5.129 -3.332 8.227 1 98.88 110 TYR A N 1
ATOM 823 C CA . TYR A 1 110 ? 3.963 -4.16 7.953 1 98.88 110 TYR A CA 1
ATOM 824 C C . TYR A 1 110 ? 3.004 -3.459 7 1 98.88 110 TYR A C 1
ATOM 826 O O . TYR A 1 110 ? 2.615 -2.312 7.234 1 98.88 110 TYR A O 1
ATOM 834 N N . VAL A 1 111 ? 2.734 -4.047 5.793 1 98.75 111 VAL A N 1
ATOM 835 C CA . VAL A 1 111 ? 1.79 -3.691 4.738 1 98.75 111 VAL A CA 1
ATOM 836 C C . VAL A 1 111 ? 2.139 -2.316 4.176 1 98.75 111 VAL A C 1
ATOM 838 O O . VAL A 1 111 ? 1.264 -1.604 3.676 1 98.75 111 VAL A O 1
ATOM 841 N N . ALA A 1 112 ? 3.436 -1.918 4.215 1 98.94 112 ALA A N 1
ATOM 842 C CA . ALA A 1 112 ? 3.896 -0.64 3.682 1 98.94 112 ALA A CA 1
ATOM 843 C C . ALA A 1 112 ? 3.879 -0.645 2.154 1 98.94 112 ALA A C 1
ATOM 845 O O . ALA A 1 112 ? 4.094 -1.686 1.529 1 98.94 112 ALA A O 1
ATOM 846 N N . ASN A 1 113 ? 3.555 0.508 1.567 1 98.94 113 ASN A N 1
ATOM 847 C CA . ASN A 1 113 ? 3.713 0.721 0.133 1 98.94 113 ASN A CA 1
ATOM 848 C C . ASN A 1 113 ? 5.082 1.307 -0.2 1 98.94 113 ASN A C 1
ATOM 850 O O . ASN A 1 113 ? 5.328 2.492 0.028 1 98.94 113 ASN A O 1
ATOM 854 N N . LEU A 1 114 ? 5.969 0.467 -0.725 1 98.94 114 LEU A N 1
ATOM 855 C CA . LEU A 1 114 ? 7.324 0.88 -1.074 1 98.94 114 LEU A CA 1
ATOM 856 C C . LEU A 1 114 ? 7.551 0.783 -2.578 1 98.94 114 LEU A C 1
ATOM 858 O O . LEU A 1 114 ? 8.688 0.626 -3.029 1 98.94 114 LEU A O 1
ATOM 862 N N . VAL A 1 115 ? 6.453 0.848 -3.334 1 98.94 115 VAL A N 1
ATOM 863 C CA . VAL A 1 115 ? 6.543 0.736 -4.785 1 98.94 115 VAL A CA 1
ATOM 864 C C . VAL A 1 115 ? 7.551 1.749 -5.32 1 98.94 115 VAL A C 1
ATOM 866 O O . VAL A 1 115 ? 7.523 2.924 -4.945 1 98.94 115 VAL A O 1
ATOM 869 N N . ARG A 1 116 ? 8.523 1.273 -6.043 1 98.88 116 ARG A N 1
ATOM 870 C CA . ARG A 1 116 ? 9.555 2.072 -6.691 1 98.88 116 ARG A CA 1
ATOM 871 C C . ARG A 1 116 ? 10.445 2.764 -5.664 1 98.88 116 ARG A C 1
ATOM 873 O O . ARG A 1 116 ? 11.117 3.75 -5.977 1 98.88 116 ARG A O 1
ATOM 880 N N . GLY A 1 117 ? 10.406 2.309 -4.434 1 98.94 117 GLY A N 1
ATOM 881 C CA . GLY A 1 117 ? 11.312 2.842 -3.426 1 98.94 117 GLY A CA 1
ATOM 882 C C . GLY A 1 117 ? 12.773 2.609 -3.75 1 98.94 117 GLY A C 1
ATOM 883 O O . GLY A 1 117 ? 13.133 1.564 -4.297 1 98.94 117 GLY A O 1
ATOM 884 N N . GLU A 1 118 ? 13.586 3.543 -3.328 1 98.94 118 GLU A N 1
ATOM 885 C CA . GLU A 1 118 ? 15.039 3.459 -3.492 1 98.94 118 GLU A CA 1
ATOM 886 C C . GLU A 1 118 ? 15.719 3.045 -2.189 1 98.94 118 GLU A C 1
ATOM 888 O O . GLU A 1 118 ? 15.945 3.879 -1.311 1 98.94 118 GLU A O 1
ATOM 893 N N . LEU A 1 119 ? 16.109 1.771 -2.113 1 98.94 119 LEU A N 1
ATOM 894 C CA . LEU A 1 119 ? 16.641 1.236 -0.865 1 98.94 119 LEU A CA 1
ATOM 895 C C . LEU A 1 119 ? 18.047 0.671 -1.071 1 98.94 119 LEU A C 1
ATOM 897 O O . LEU A 1 119 ? 18.453 -0.242 -0.354 1 98.94 119 LEU A O 1
ATOM 901 N N . GLN A 1 120 ? 18.719 1.177 -2.121 1 98.94 120 GLN A N 1
ATOM 902 C CA . GLN A 1 120 ? 20.062 0.677 -2.375 1 98.94 120 GLN A CA 1
ATOM 903 C C . GLN A 1 120 ? 20.938 0.833 -1.142 1 98.94 120 GLN A C 1
ATOM 905 O O . GLN A 1 120 ? 21 1.909 -0.543 1 98.94 120 GLN A O 1
ATOM 910 N N . GLY A 1 121 ? 21.547 -0.225 -0.761 1 98.94 121 GLY A N 1
ATOM 911 C CA . GLY A 1 121 ? 22.516 -0.205 0.32 1 98.94 121 GLY A CA 1
ATOM 912 C C . GLY A 1 121 ? 21.875 0.005 1.685 1 98.94 121 GLY A C 1
ATOM 913 O O . GLY A 1 121 ? 22.594 0.199 2.676 1 98.94 121 GLY A O 1
ATOM 914 N N . ALA A 1 122 ? 20.562 0.005 1.779 1 99 122 ALA A N 1
ATOM 915 C CA . ALA A 1 122 ? 19.906 0.172 3.07 1 99 122 ALA A CA 1
ATOM 916 C C . ALA A 1 122 ? 20.109 -1.055 3.955 1 99 122 ALA A C 1
ATOM 918 O O . ALA A 1 122 ? 20.328 -2.16 3.453 1 99 122 ALA A O 1
ATOM 919 N N . ASN A 1 123 ? 20.109 -0.833 5.246 1 99 123 ASN A N 1
ATOM 920 C CA . ASN A 1 123 ? 20.203 -1.929 6.207 1 99 123 ASN A CA 1
ATOM 921 C C . ASN A 1 123 ? 18.828 -2.309 6.754 1 99 123 ASN A C 1
ATOM 923 O O . ASN A 1 123 ? 18.266 -1.594 7.59 1 99 123 ASN A O 1
ATOM 927 N N . LEU A 1 124 ? 18.344 -3.459 6.305 1 99 124 LEU A N 1
ATOM 928 C CA . LEU A 1 124 ? 17.031 -3.936 6.727 1 99 124 LEU A CA 1
ATOM 929 C C . LEU A 1 124 ? 17.156 -5.184 7.594 1 99 124 LEU A C 1
ATOM 931 O O . LEU A 1 124 ? 16.234 -6.012 7.637 1 99 124 LEU A O 1
ATOM 935 N N . THR A 1 125 ? 18.297 -5.297 8.203 1 98.94 125 THR A N 1
ATOM 936 C CA . THR A 1 125 ? 18.5 -6.449 9.07 1 98.94 125 THR A CA 1
ATOM 937 C C . THR A 1 125 ? 17.359 -6.578 10.07 1 98.94 125 THR A C 1
ATOM 939 O O . THR A 1 125 ? 17 -5.605 10.734 1 98.94 125 THR A O 1
ATOM 942 N N . GLN A 1 126 ? 16.672 -7.703 10.125 1 98.94 126 GLN A N 1
ATOM 943 C CA . GLN A 1 126 ? 15.625 -8.078 11.07 1 98.94 126 GLN A CA 1
ATOM 944 C C . GLN A 1 126 ? 14.391 -7.195 10.914 1 98.94 126 GLN A C 1
ATOM 946 O O . GLN A 1 126 ? 13.578 -7.086 11.836 1 98.94 126 GLN A O 1
ATOM 951 N N . ALA A 1 127 ? 14.281 -6.523 9.766 1 99 127 ALA A N 1
ATOM 952 C CA . ALA A 1 127 ? 13.086 -5.727 9.508 1 99 127 ALA A CA 1
ATOM 953 C C . ALA A 1 127 ? 11.875 -6.621 9.25 1 99 127 ALA A C 1
ATOM 955 O O . ALA A 1 127 ? 12.031 -7.762 8.805 1 99 127 ALA A O 1
ATOM 956 N N . PHE A 1 128 ? 10.68 -6.117 9.609 1 99 128 PHE A N 1
ATOM 957 C CA . PHE A 1 128 ? 9.438 -6.816 9.297 1 99 128 PHE A CA 1
ATOM 958 C C . PHE A 1 128 ? 8.695 -6.113 8.172 1 99 128 PHE A C 1
ATOM 960 O O . PHE A 1 128 ? 8.227 -4.984 8.336 1 99 128 PHE A O 1
ATOM 967 N N . LEU A 1 129 ? 8.57 -6.824 6.98 1 98.94 129 LEU A N 1
ATOM 968 C CA . LEU A 1 129 ? 7.922 -6.262 5.801 1 98.94 129 LEU A CA 1
ATOM 969 C C . LEU A 1 129 ? 6.75 -7.137 5.363 1 98.94 129 LEU A C 1
ATOM 971 O O . LEU A 1 129 ? 6.445 -7.223 4.172 1 98.94 129 LEU A O 1
ATOM 975 N N . GLY A 1 130 ? 6.07 -7.82 6.359 1 98.88 130 GLY A N 1
ATOM 976 C CA . GLY A 1 130 ? 4.965 -8.688 5.996 1 98.88 130 GLY A CA 1
ATOM 977 C C . GLY A 1 130 ? 3.889 -7.977 5.195 1 98.88 130 GLY A C 1
ATOM 978 O O . GLY A 1 130 ? 3.398 -6.922 5.602 1 98.88 130 GLY A O 1
ATOM 979 N N . GLY A 1 131 ? 3.588 -8.516 4.066 1 98.69 131 GLY A N 1
ATOM 980 C CA . GLY A 1 131 ? 2.486 -8.008 3.264 1 98.69 131 GLY A CA 1
ATOM 981 C C . GLY A 1 131 ? 2.801 -6.691 2.582 1 98.69 131 GLY A C 1
ATOM 982 O O . GLY A 1 131 ? 1.912 -6.059 2.008 1 98.69 131 GLY A O 1
ATOM 983 N N . SER A 1 132 ? 4.086 -6.234 2.594 1 98.88 132 SER A N 1
ATOM 984 C CA . SER A 1 132 ? 4.438 -4.945 2.006 1 98.88 132 SER A CA 1
ATOM 985 C C . SER A 1 132 ? 4.508 -5.035 0.485 1 98.88 132 SER A C 1
ATOM 987 O O . SER A 1 132 ? 4.516 -6.129 -0.08 1 98.88 132 SER A O 1
ATOM 989 N N . ASN A 1 133 ? 4.379 -3.879 -0.178 1 98.94 133 ASN A N 1
ATOM 990 C CA . ASN A 1 133 ? 4.473 -3.787 -1.632 1 98.94 133 ASN A CA 1
ATOM 991 C C . ASN A 1 133 ? 5.793 -3.166 -2.07 1 98.94 133 ASN A C 1
ATOM 993 O O . ASN A 1 133 ? 5.992 -1.956 -1.938 1 98.94 133 ASN A O 1
ATOM 997 N N . L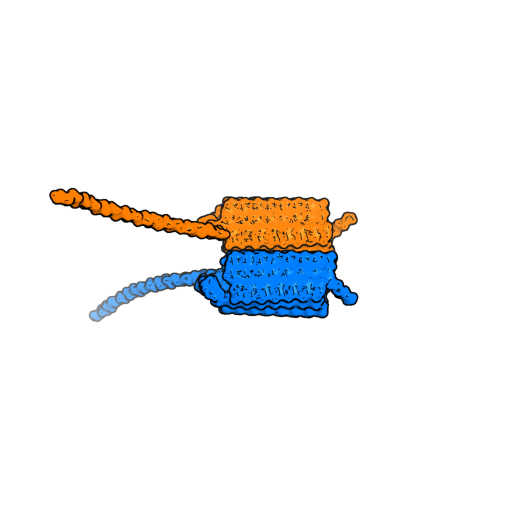EU A 1 134 ? 6.668 -4.047 -2.592 1 98.94 134 LEU A N 1
ATOM 998 C CA . LEU A 1 134 ? 7.973 -3.596 -3.07 1 98.94 134 LEU A CA 1
ATOM 999 C C . LEU A 1 134 ? 8.07 -3.719 -4.586 1 98.94 134 LEU A C 1
ATOM 1001 O O . LEU A 1 134 ? 9.164 -3.877 -5.133 1 98.94 134 LEU A O 1
ATOM 1005 N N . PHE A 1 135 ? 6.93 -3.65 -5.238 1 98.88 135 PHE A N 1
ATOM 1006 C CA . PHE A 1 135 ? 6.883 -3.678 -6.695 1 98.88 135 PHE A CA 1
ATOM 1007 C C . PHE A 1 135 ? 7.844 -2.654 -7.285 1 98.88 135 PHE A C 1
ATOM 1009 O O . PHE A 1 135 ? 7.77 -1.468 -6.961 1 98.88 135 PHE A O 1
ATOM 1016 N N . GLU A 1 136 ? 8.812 -3.111 -8.039 1 98.81 136 GLU A N 1
ATOM 1017 C CA . GLU A 1 136 ? 9.789 -2.318 -8.773 1 98.81 136 GLU A CA 1
ATOM 1018 C C . GLU A 1 136 ? 10.734 -1.584 -7.824 1 98.81 136 GLU A C 1
ATOM 1020 O O . GLU A 1 136 ? 11.367 -0.6 -8.211 1 98.81 136 GLU A O 1
ATOM 1025 N N . ALA A 1 137 ? 10.836 -2.057 -6.582 1 98.94 137 ALA A N 1
ATOM 1026 C CA . ALA A 1 137 ? 11.734 -1.4 -5.637 1 98.94 137 ALA A CA 1
ATOM 1027 C C . ALA A 1 137 ? 13.195 -1.703 -5.969 1 98.94 137 ALA A C 1
ATOM 1029 O O . ALA A 1 137 ? 13.5 -2.752 -6.539 1 98.94 137 ALA A O 1
ATOM 1030 N N . GLN A 1 138 ? 14.078 -0.746 -5.609 1 98.94 138 GLN A N 1
ATOM 1031 C CA . GLN A 1 138 ? 15.516 -0.87 -5.816 1 98.94 138 GLN A CA 1
ATOM 1032 C C . GLN A 1 138 ? 16.219 -1.252 -4.52 1 98.94 138 GLN A C 1
ATOM 1034 O O . GLN A 1 138 ? 16.422 -0.409 -3.645 1 98.94 138 GLN A O 1
ATOM 1039 N N . LEU A 1 139 ? 16.672 -2.547 -4.457 1 98.94 139 LEU A N 1
ATOM 1040 C CA . LEU A 1 139 ? 17.266 -3.043 -3.217 1 98.94 139 LEU A CA 1
ATOM 1041 C C . LEU A 1 139 ? 18.688 -3.547 -3.451 1 98.94 139 LEU A C 1
ATOM 1043 O O . LEU A 1 139 ? 19.156 -4.422 -2.729 1 98.94 139 LEU A O 1
ATOM 1047 N N . GLN A 1 140 ? 19.297 -3.037 -4.535 1 98.94 140 GLN A N 1
ATOM 1048 C CA . GLN A 1 140 ? 20.656 -3.498 -4.809 1 98.94 140 GLN A CA 1
ATOM 1049 C C . GLN A 1 140 ? 21.562 -3.291 -3.596 1 98.94 140 GLN A C 1
ATOM 1051 O O . GLN A 1 140 ? 21.562 -2.219 -2.984 1 98.94 140 GLN A O 1
ATOM 1056 N N . ASN A 1 141 ? 22.281 -4.262 -3.244 1 98.94 141 ASN A N 1
ATOM 1057 C CA . ASN A 1 141 ? 23.297 -4.262 -2.186 1 98.94 141 ASN A CA 1
ATOM 1058 C C . ASN A 1 141 ? 22.672 -3.955 -0.825 1 98.94 141 ASN A C 1
ATOM 1060 O O . ASN A 1 141 ? 23.375 -3.566 0.109 1 98.94 141 ASN A O 1
ATOM 1064 N N . ALA A 1 142 ? 21.344 -4.051 -0.698 1 99 142 ALA A N 1
ATOM 1065 C CA . ALA A 1 142 ? 20.719 -3.879 0.605 1 99 142 ALA A CA 1
ATOM 1066 C C . ALA A 1 142 ? 20.969 -5.086 1.503 1 99 142 ALA A C 1
ATOM 1068 O O . ALA A 1 142 ? 21.234 -6.184 1.014 1 99 142 ALA A O 1
ATOM 1069 N N . ASN A 1 143 ? 20.969 -4.855 2.779 1 99 143 ASN A N 1
ATOM 1070 C CA . ASN A 1 143 ? 21.125 -5.93 3.752 1 99 143 ASN A CA 1
ATOM 1071 C C . ASN A 1 143 ? 19.781 -6.371 4.328 1 99 143 ASN A C 1
ATOM 1073 O O . ASN A 1 143 ? 19.188 -5.66 5.137 1 99 143 ASN A O 1
ATOM 1077 N N . LEU A 1 144 ? 19.328 -7.578 3.908 1 98.94 144 LEU A N 1
ATOM 1078 C CA . LEU A 1 144 ? 18.047 -8.109 4.379 1 98.94 144 LEU A CA 1
ATOM 1079 C C . LEU A 1 144 ? 18.266 -9.344 5.25 1 98.94 144 LEU A C 1
ATOM 1081 O O . LEU A 1 144 ? 17.422 -10.242 5.277 1 98.94 144 LEU A O 1
ATOM 1085 N N . THR A 1 145 ? 19.438 -9.375 5.895 1 98.94 145 THR A N 1
ATOM 1086 C CA . THR A 1 145 ? 19.719 -10.5 6.781 1 98.94 145 THR A CA 1
ATOM 1087 C C . THR A 1 145 ? 18.609 -10.672 7.812 1 98.94 145 THR A C 1
ATOM 1089 O O . THR A 1 145 ? 18.266 -9.727 8.523 1 98.94 145 THR A O 1
ATOM 1092 N N . GLN A 1 146 ? 17.984 -11.82 7.867 1 98.94 146 GLN A N 1
ATOM 1093 C CA . GLN A 1 146 ? 16.953 -12.227 8.812 1 98.94 146 GLN A CA 1
ATOM 1094 C C . GLN A 1 146 ? 15.727 -11.328 8.711 1 98.94 146 GLN A C 1
ATOM 1096 O O . GLN A 1 146 ? 14.953 -11.219 9.656 1 98.94 146 GLN A O 1
ATOM 1101 N N . ALA A 1 147 ? 15.609 -10.617 7.566 1 98.94 147 ALA A N 1
ATOM 1102 C CA . ALA A 1 147 ? 14.383 -9.852 7.355 1 98.94 147 ALA A CA 1
ATOM 1103 C C . ALA A 1 147 ? 13.195 -10.781 7.102 1 98.94 147 ALA A C 1
ATOM 1105 O O . ALA A 1 147 ? 13.367 -11.883 6.57 1 98.94 147 ALA A O 1
ATOM 1106 N N . ARG A 1 148 ? 11.992 -10.375 7.527 1 99 148 ARG A N 1
ATOM 1107 C CA . ARG A 1 148 ? 10.773 -11.164 7.348 1 99 148 ARG A CA 1
ATOM 1108 C C . ARG A 1 148 ? 9.82 -10.484 6.363 1 99 148 ARG A C 1
ATOM 1110 O O . ARG A 1 148 ? 9.273 -9.414 6.66 1 99 148 ARG A O 1
ATOM 1117 N N . LEU A 1 149 ? 9.648 -11.102 5.18 1 98.88 149 LEU A N 1
ATOM 1118 C CA . LEU A 1 149 ? 8.828 -10.516 4.129 1 98.88 149 LEU A CA 1
ATOM 1119 C C . LEU A 1 149 ? 7.746 -11.492 3.678 1 98.88 149 LEU A C 1
ATOM 1121 O O . LEU A 1 149 ? 7.5 -11.641 2.477 1 98.88 149 LEU A O 1
ATOM 1125 N N . PRO A 1 150 ? 7.043 -12.195 4.586 1 98.62 150 PRO A N 1
ATOM 1126 C CA . PRO A 1 150 ? 5.996 -13.07 4.066 1 98.62 150 PRO A CA 1
ATOM 1127 C C . PRO A 1 150 ? 4.895 -12.312 3.328 1 98.62 150 PRO A C 1
ATOM 1129 O O . PRO A 1 150 ? 4.496 -11.227 3.756 1 98.62 150 PRO A O 1
ATOM 1132 N N . PHE A 1 151 ? 4.512 -12.797 2.189 1 97.38 151 PHE A N 1
ATOM 1133 C CA . PHE A 1 151 ? 3.3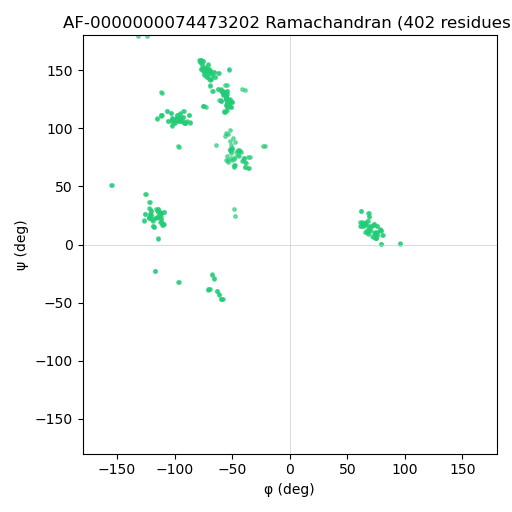75 -12.312 1.414 1 97.38 151 PHE A CA 1
ATOM 1134 C C . PHE A 1 151 ? 3.697 -10.984 0.745 1 97.38 151 PHE A C 1
ATOM 1136 O O . PHE A 1 151 ? 2.826 -10.359 0.133 1 97.38 151 PHE A O 1
ATOM 1143 N N . ALA A 1 152 ? 4.953 -10.555 0.789 1 98.75 152 ALA A N 1
ATOM 1144 C CA . ALA A 1 152 ? 5.328 -9.289 0.177 1 98.75 152 ALA A CA 1
ATOM 1145 C C . ALA A 1 152 ? 5.363 -9.398 -1.345 1 98.75 152 ALA A C 1
ATOM 1147 O O . ALA A 1 152 ? 5.535 -10.492 -1.889 1 98.75 152 ALA A O 1
ATOM 1148 N N . ASN A 1 153 ? 5.098 -8.289 -1.996 1 98.81 153 ASN A N 1
ATOM 1149 C CA . ASN A 1 153 ? 5.223 -8.219 -3.449 1 98.81 153 ASN A CA 1
ATOM 1150 C C . ASN A 1 153 ? 6.578 -7.656 -3.867 1 98.81 153 ASN A C 1
ATOM 1152 O O . ASN A 1 153 ? 6.828 -6.457 -3.719 1 98.81 153 ASN A O 1
ATOM 1156 N N . LEU A 1 154 ? 7.457 -8.531 -4.371 1 98.81 154 LEU A N 1
ATOM 1157 C CA . LEU A 1 154 ? 8.766 -8.102 -4.848 1 98.81 154 LEU A CA 1
ATOM 1158 C C . LEU A 1 154 ? 8.859 -8.227 -6.363 1 98.81 154 LEU A C 1
ATOM 1160 O O . LEU A 1 154 ? 9.961 -8.32 -6.918 1 98.81 154 LEU A O 1
ATOM 1164 N N . SER A 1 155 ? 7.648 -8.312 -7.027 1 98.5 155 SER A N 1
ATOM 1165 C CA . SER A 1 155 ? 7.711 -8.414 -8.484 1 98.5 155 SER A CA 1
ATOM 1166 C C . SER A 1 155 ? 8.508 -7.266 -9.086 1 98.5 155 SER A C 1
ATOM 1168 O O . SER A 1 155 ? 8.328 -6.109 -8.703 1 98.5 155 SER A O 1
ATOM 1170 N N . PHE A 1 156 ? 9.445 -7.594 -9.938 1 98.69 156 PHE A N 1
ATOM 1171 C CA . PHE A 1 156 ? 10.312 -6.699 -10.695 1 98.69 156 PHE A CA 1
ATOM 1172 C C . PHE A 1 156 ? 11.273 -5.961 -9.781 1 98.69 156 PHE A C 1
ATOM 1174 O O . PHE A 1 156 ? 11.93 -5.004 -10.195 1 98.69 156 PHE A O 1
ATOM 1181 N N . ALA A 1 157 ? 11.336 -6.344 -8.516 1 98.94 157 ALA A N 1
ATOM 1182 C CA . ALA A 1 157 ? 12.289 -5.711 -7.613 1 98.94 157 ALA A CA 1
ATOM 1183 C C . ALA A 1 157 ? 13.727 -6.062 -7.992 1 98.94 157 ALA A C 1
ATOM 1185 O O . ALA A 1 157 ? 13.992 -7.156 -8.492 1 98.94 157 ALA A O 1
ATOM 1186 N N . GLN A 1 158 ? 14.641 -5.113 -7.781 1 98.94 158 GLN A N 1
ATOM 1187 C CA . GLN A 1 158 ? 16.062 -5.297 -8.07 1 98.94 158 GLN A CA 1
ATOM 1188 C C . GLN A 1 158 ? 16.844 -5.57 -6.789 1 98.94 158 GLN A C 1
ATOM 1190 O O . GLN A 1 158 ? 17.078 -4.664 -5.988 1 98.94 158 GLN A O 1
ATOM 1195 N N . LEU A 1 159 ? 17.312 -6.848 -6.652 1 98.94 159 LEU A N 1
ATOM 1196 C CA . LEU A 1 159 ? 17.984 -7.254 -5.422 1 98.94 159 LEU A CA 1
ATOM 1197 C C . LEU A 1 159 ? 19.406 -7.734 -5.707 1 98.94 159 LEU A C 1
ATOM 1199 O O . LEU A 1 159 ? 19.938 -8.57 -4.973 1 98.94 159 LEU A O 1
ATOM 1203 N N . GLN A 1 160 ? 19.938 -7.223 -6.812 1 98.94 160 GLN A N 1
ATOM 1204 C CA . GLN A 1 160 ? 21.297 -7.66 -7.137 1 98.94 160 GLN A CA 1
ATOM 1205 C C . GLN A 1 160 ? 22.266 -7.352 -5.996 1 98.94 160 GLN A C 1
ATOM 1207 O O . GLN A 1 160 ? 22.281 -6.234 -5.48 1 98.94 160 GLN A O 1
ATOM 1212 N N . GLY A 1 161 ? 22.984 -8.359 -5.617 1 98.88 161 GLY A N 1
ATOM 1213 C CA . GLY A 1 161 ? 24.031 -8.195 -4.625 1 98.88 161 GLY A CA 1
ATOM 1214 C C . GLY A 1 161 ? 23.5 -8.031 -3.213 1 98.88 161 GLY A C 1
ATOM 1215 O O . GLY A 1 161 ? 24.266 -7.797 -2.277 1 98.88 161 GLY A O 1
ATOM 1216 N N . ALA A 1 162 ? 22.203 -8.164 -3.006 1 98.94 162 ALA A N 1
ATOM 1217 C CA . ALA A 1 162 ? 21.641 -8.016 -1.671 1 98.94 162 ALA A CA 1
ATOM 1218 C C . ALA A 1 162 ? 22.016 -9.188 -0.774 1 98.94 162 ALA A C 1
ATOM 1220 O O . ALA A 1 162 ? 22.438 -10.242 -1.264 1 98.94 162 ALA A O 1
ATOM 1221 N N . ASN A 1 163 ? 22.016 -8.961 0.521 1 98.94 163 ASN A N 1
ATOM 1222 C CA . ASN A 1 163 ? 22.172 -10.039 1.491 1 98.94 163 ASN A CA 1
ATOM 1223 C C . ASN A 1 163 ? 20.828 -10.547 2.006 1 98.94 163 ASN A C 1
ATOM 1225 O O . ASN A 1 163 ? 20.172 -9.875 2.812 1 98.94 163 ASN A O 1
ATOM 1229 N N . LEU A 1 164 ? 20.469 -11.75 1.579 1 98.88 164 LEU A N 1
ATOM 1230 C CA . LEU A 1 164 ? 19.156 -12.297 1.934 1 98.88 164 LEU A CA 1
ATOM 1231 C C . LEU A 1 164 ? 19.312 -13.453 2.922 1 98.88 164 LEU A C 1
ATOM 1233 O O . LEU A 1 164 ? 18.391 -14.25 3.1 1 98.88 164 LEU A O 1
ATOM 1237 N N . THR A 1 165 ? 20.484 -13.492 3.537 1 98.81 165 THR A N 1
ATOM 1238 C CA . THR A 1 165 ? 20.781 -14.586 4.449 1 98.81 165 THR A CA 1
ATOM 1239 C C . THR A 1 165 ? 19.688 -14.703 5.52 1 98.81 165 THR A C 1
ATOM 1241 O O . THR A 1 165 ? 19.438 -13.75 6.254 1 98.81 165 THR A O 1
ATOM 1244 N N . GLY A 1 166 ? 19 -15.805 5.578 1 98.75 166 GLY A N 1
ATOM 1245 C CA . GLY A 1 166 ? 18.031 -16.125 6.621 1 98.75 166 GLY A CA 1
ATOM 1246 C C . GLY A 1 166 ? 16.719 -15.367 6.461 1 98.75 166 GLY A C 1
ATOM 1247 O O . GLY A 1 166 ? 15.906 -15.344 7.379 1 98.75 166 GLY A O 1
ATOM 1248 N N . SER A 1 167 ? 16.578 -14.727 5.293 1 98.88 167 SER A N 1
ATOM 1249 C CA . SER A 1 167 ? 15.352 -13.977 5.113 1 98.88 167 SER A CA 1
ATOM 1250 C C . SER A 1 167 ? 14.156 -14.906 4.914 1 98.88 167 SER A C 1
ATOM 1252 O O . SER A 1 167 ? 14.312 -16.016 4.395 1 98.88 167 SER A O 1
ATOM 1254 N N . ASP A 1 168 ? 13.008 -14.484 5.465 1 98.94 168 ASP A N 1
ATOM 1255 C CA . ASP A 1 168 ? 11.75 -15.203 5.301 1 98.94 168 ASP A CA 1
ATOM 1256 C C . ASP A 1 168 ? 10.922 -14.609 4.16 1 98.94 168 ASP A C 1
ATOM 1258 O O . ASP A 1 168 ? 10.336 -13.539 4.305 1 98.94 168 ASP A O 1
ATOM 1262 N N . LEU A 1 169 ? 10.875 -15.328 3.025 1 98.62 169 LEU A N 1
ATOM 1263 C CA . LEU A 1 169 ? 10.141 -14.867 1.854 1 98.62 169 LEU A CA 1
ATOM 1264 C C . LEU A 1 169 ? 8.984 -15.812 1.533 1 98.62 169 LEU A C 1
ATOM 1266 O O . LEU A 1 169 ? 8.617 -15.984 0.368 1 98.62 169 LEU A O 1
ATOM 1270 N N . ARG A 1 170 ? 8.469 -16.422 2.643 1 97.88 170 ARG A N 1
ATOM 1271 C CA . ARG A 1 170 ? 7.375 -17.359 2.373 1 97.88 170 ARG A CA 1
ATOM 1272 C C . ARG A 1 170 ? 6.211 -16.641 1.691 1 97.88 170 ARG A C 1
ATOM 1274 O O . ARG A 1 170 ? 5.809 -15.562 2.111 1 97.88 170 ARG A O 1
ATOM 1281 N N . ALA A 1 171 ? 5.73 -17.219 0.647 1 96.56 171 ALA A N 1
ATOM 1282 C CA . ALA A 1 171 ? 4.547 -16.812 -0.103 1 96.56 171 ALA A CA 1
ATOM 1283 C C . ALA A 1 171 ? 4.738 -15.43 -0.712 1 96.56 171 ALA A C 1
ATOM 1285 O O . ALA A 1 171 ? 3.766 -14.766 -1.08 1 96.56 171 ALA A O 1
ATOM 1286 N N . ALA A 1 172 ? 5.965 -15 -0.828 1 97.88 172 ALA A N 1
ATOM 1287 C CA . ALA A 1 172 ? 6.227 -13.719 -1.481 1 97.88 172 ALA A CA 1
ATOM 1288 C C . ALA A 1 172 ? 6.148 -13.852 -3 1 97.88 172 ALA A C 1
ATOM 1290 O O . ALA A 1 172 ? 6.207 -14.961 -3.535 1 97.88 172 ALA A O 1
ATOM 1291 N N . ASN A 1 173 ? 5.902 -12.742 -3.652 1 98.31 173 ASN A N 1
ATOM 1292 C CA . ASN A 1 173 ? 5.895 -12.703 -5.109 1 98.31 173 ASN A CA 1
ATOM 1293 C C . ASN A 1 173 ? 7.215 -12.172 -5.664 1 98.31 173 ASN A C 1
ATOM 1295 O O . ASN A 1 173 ? 7.504 -10.984 -5.559 1 98.31 173 ASN A O 1
ATOM 1299 N N . LEU A 1 174 ? 7.98 -13.07 -6.246 1 98.06 174 LEU A N 1
ATOM 1300 C CA . LEU A 1 174 ? 9.258 -12.664 -6.828 1 98.06 174 LEU A CA 1
ATOM 1301 C C . LEU A 1 174 ? 9.195 -12.711 -8.352 1 98.06 174 LEU A C 1
ATOM 1303 O O . LEU A 1 174 ? 10.227 -12.883 -9.016 1 98.06 174 LEU A O 1
ATOM 1307 N N . PHE A 1 175 ? 7.949 -12.516 -8.875 1 97.88 175 PHE A N 1
ATOM 1308 C CA . PHE A 1 175 ? 7.785 -12.477 -10.328 1 97.88 175 PHE A CA 1
ATOM 1309 C C . PHE A 1 175 ? 8.703 -11.438 -10.945 1 97.88 175 PHE A C 1
ATOM 1311 O O . PHE A 1 175 ? 8.586 -10.242 -10.648 1 97.88 175 PHE A O 1
ATOM 1318 N N . HIS A 1 176 ? 9.68 -11.883 -11.781 1 98.19 176 HIS A N 1
ATOM 1319 C CA . HIS A 1 176 ? 10.633 -11.055 -12.516 1 98.19 176 HIS A CA 1
ATOM 1320 C C . HIS A 1 176 ? 11.57 -10.312 -11.562 1 98.19 176 HIS A C 1
ATOM 1322 O O . HIS A 1 176 ? 12.195 -9.32 -11.945 1 98.19 176 HIS A O 1
ATOM 1328 N N . ALA A 1 177 ? 11.68 -10.742 -10.336 1 98.69 177 ALA A N 1
ATOM 1329 C CA . ALA A 1 177 ? 12.672 -10.156 -9.438 1 98.69 177 ALA A CA 1
ATOM 1330 C C . ALA A 1 177 ? 14.086 -10.57 -9.844 1 98.69 177 ALA A C 1
ATOM 1332 O O . ALA A 1 177 ? 14.281 -11.641 -10.43 1 98.69 177 ALA A O 1
ATOM 1333 N N . ASN A 1 178 ? 15.062 -9.719 -9.547 1 98.94 178 ASN A N 1
ATOM 1334 C CA . ASN A 1 178 ? 16.453 -10.008 -9.875 1 98.94 178 ASN A CA 1
ATOM 1335 C C . ASN A 1 178 ? 17.312 -10.156 -8.625 1 98.94 178 ASN A C 1
ATOM 1337 O O . ASN A 1 178 ? 17.641 -9.164 -7.973 1 98.94 178 ASN A O 1
ATOM 1341 N N . VAL A 1 179 ? 17.719 -11.422 -8.328 1 98.81 179 VAL A N 1
ATOM 1342 C CA . VAL A 1 179 ? 18.5 -11.656 -7.129 1 98.81 179 VAL A CA 1
ATOM 1343 C C . VAL A 1 179 ? 19.922 -12.062 -7.512 1 98.81 179 VAL A C 1
ATOM 1345 O O . VAL A 1 179 ? 20.609 -12.75 -6.75 1 98.81 179 VAL A O 1
ATOM 1348 N N . THR A 1 180 ? 20.328 -11.719 -8.688 1 98.75 180 THR A N 1
ATOM 1349 C CA . THR A 1 180 ? 21.656 -12.086 -9.164 1 98.75 180 THR A CA 1
ATOM 1350 C C . THR A 1 180 ? 22.734 -11.594 -8.188 1 98.75 180 THR A C 1
ATOM 1352 O O . THR A 1 180 ? 22.75 -10.422 -7.812 1 98.75 180 THR A O 1
ATOM 1355 N N . GLY A 1 181 ? 23.594 -12.477 -7.766 1 98.56 181 GLY A N 1
ATOM 1356 C CA . GLY A 1 181 ? 24.719 -12.133 -6.914 1 98.56 181 GLY A CA 1
ATOM 1357 C C . GLY A 1 181 ? 24.328 -11.969 -5.457 1 98.56 181 GLY A C 1
ATOM 1358 O O . GLY A 1 181 ? 25.188 -11.68 -4.613 1 98.56 181 GLY A O 1
ATOM 1359 N N . ALA A 1 182 ? 23.094 -12.156 -5.156 1 98.81 182 ALA A N 1
ATOM 1360 C CA . ALA A 1 182 ? 22.672 -12.023 -3.766 1 98.81 182 ALA A CA 1
ATOM 1361 C C . ALA A 1 182 ? 23.141 -13.203 -2.93 1 98.81 182 ALA A C 1
ATOM 1363 O O . ALA A 1 182 ? 23.328 -14.305 -3.453 1 98.81 182 ALA A O 1
ATOM 1364 N N . ASN A 1 183 ? 23.406 -12.938 -1.645 1 98.75 183 ASN A N 1
ATOM 1365 C CA . ASN A 1 183 ? 23.562 -14.039 -0.702 1 98.75 183 ASN A CA 1
ATOM 1366 C C . ASN A 1 183 ? 22.219 -14.656 -0.335 1 98.75 183 ASN A C 1
ATOM 1368 O O . ASN A 1 183 ? 21.375 -14 0.279 1 98.75 183 ASN A O 1
ATOM 1372 N N . GLN A 1 184 ? 22.031 -15.922 -0.627 1 98.44 184 GLN A N 1
ATOM 1373 C CA . GLN A 1 184 ? 20.719 -16.531 -0.53 1 98.44 184 GLN A CA 1
ATOM 1374 C C . GLN A 1 184 ? 20.703 -17.656 0.511 1 98.44 184 GLN A C 1
ATOM 1376 O O . GLN A 1 184 ? 19.812 -18.5 0.512 1 98.44 184 GLN A O 1
ATOM 1381 N N . GLN A 1 185 ? 21.719 -17.656 1.309 1 97.75 185 GLN A N 1
ATOM 1382 C CA . GLN A 1 185 ? 21.859 -18.719 2.297 1 97.75 185 GLN A CA 1
ATOM 1383 C C . GLN A 1 185 ? 20.656 -18.734 3.25 1 97.75 185 GLN A C 1
ATOM 1385 O O . GLN A 1 185 ? 20.297 -17.688 3.803 1 97.75 185 GLN A O 1
ATOM 1390 N N . ASP A 1 186 ? 19.922 -19.859 3.41 1 97.75 186 ASP A N 1
ATOM 1391 C CA . ASP A 1 186 ? 18.875 -20.156 4.387 1 97.75 186 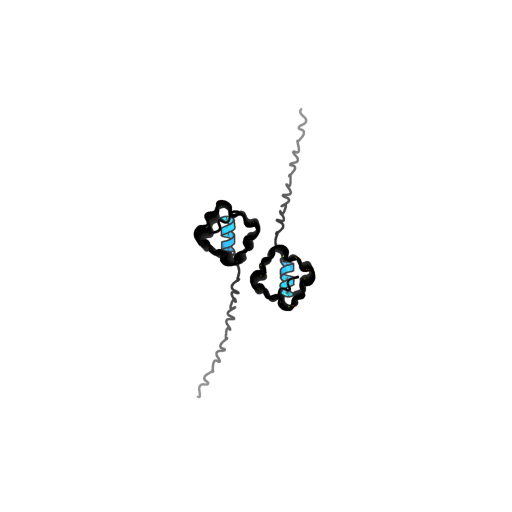ASP A CA 1
ATOM 1392 C C . ASP A 1 186 ? 17.641 -19.297 4.137 1 97.75 186 ASP A C 1
ATOM 1394 O O . ASP A 1 186 ? 16.922 -18.938 5.078 1 97.75 186 ASP A O 1
ATOM 1398 N N . MET A 1 187 ? 17.422 -18.875 2.889 1 97.31 187 MET A N 1
ATOM 1399 C CA . MET A 1 187 ? 16.188 -18.188 2.555 1 97.31 187 MET A CA 1
ATOM 1400 C C . MET A 1 187 ? 15 -19.141 2.613 1 97.31 187 MET A C 1
ATOM 1402 O O . MET A 1 187 ? 15.094 -20.297 2.17 1 97.31 187 MET A O 1
ATOM 1406 N N . ASN A 1 188 ? 13.977 -18.656 3.172 1 98.25 188 ASN A N 1
ATOM 1407 C CA . ASN A 1 188 ? 12.742 -19.422 3.115 1 98.25 188 ASN A CA 1
ATOM 1408 C C . ASN A 1 188 ? 11.852 -18.969 1.961 1 98.25 188 ASN A C 1
ATOM 1410 O O . ASN A 1 188 ? 11.258 -17.891 2.018 1 98.25 188 ASN A O 1
ATOM 1414 N N . LEU A 1 189 ? 11.711 -19.781 0.924 1 97.38 189 LEU A N 1
ATOM 1415 C CA . LEU A 1 189 ? 10.945 -19.422 -0.265 1 97.38 189 LEU A CA 1
ATOM 1416 C C . LEU A 1 189 ? 9.672 -20.25 -0.372 1 97.38 189 LEU A C 1
ATOM 1418 O O . LEU A 1 189 ? 9.07 -20.328 -1.443 1 97.38 189 LEU A O 1
ATOM 1422 N N . THR A 1 190 ? 9.289 -20.875 0.731 1 96.06 190 THR A N 1
ATOM 1423 C CA . THR A 1 190 ? 8.125 -21.734 0.699 1 96.06 190 THR A CA 1
ATOM 1424 C C . THR A 1 190 ? 6.902 -20.984 0.179 1 96.06 190 THR A C 1
ATOM 1426 O O . THR A 1 190 ? 6.543 -19.938 0.709 1 96.06 190 THR A O 1
ATOM 1429 N N . GLY A 1 191 ? 6.309 -21.422 -0.906 1 94.25 191 GLY A N 1
ATOM 1430 C CA . GLY A 1 191 ? 5.086 -20.859 -1.456 1 94.25 191 GLY A CA 1
ATOM 1431 C C . GLY A 1 191 ? 5.316 -19.609 -2.266 1 94.25 191 GLY A C 1
ATOM 1432 O O . GLY A 1 191 ? 4.367 -19 -2.764 1 94.25 191 GLY A O 1
ATOM 1433 N N . ALA A 1 192 ? 6.539 -19.25 -2.535 1 96.5 192 ALA A N 1
ATOM 1434 C CA . ALA A 1 192 ? 6.828 -18.016 -3.256 1 96.5 192 ALA A CA 1
ATOM 1435 C C . ALA A 1 192 ? 6.574 -18.172 -4.75 1 96.5 192 ALA A C 1
ATOM 1437 O O . ALA A 1 192 ? 6.652 -19.281 -5.281 1 96.5 192 ALA A O 1
ATOM 1438 N N . HIS A 1 193 ? 6.219 -17.047 -5.359 1 96.94 193 HIS A N 1
ATOM 1439 C CA . HIS A 1 193 ? 6.094 -17 -6.812 1 96.94 193 HIS A CA 1
ATOM 1440 C C . HIS A 1 193 ? 7.43 -16.672 -7.473 1 96.94 193 HIS A C 1
ATOM 1442 O O . HIS A 1 193 ? 7.871 -15.523 -7.445 1 96.94 193 HIS A O 1
ATOM 1448 N N . LEU A 1 194 ? 7.988 -17.703 -8.203 1 96.62 194 LEU A N 1
ATOM 1449 C CA . LEU A 1 194 ? 9.375 -17.547 -8.617 1 96.62 194 LEU A CA 1
ATOM 1450 C C . LEU A 1 194 ? 9.477 -17.453 -10.141 1 96.62 194 LEU A C 1
ATOM 1452 O O . LEU A 1 194 ? 10.578 -17.391 -10.688 1 96.62 194 LEU A O 1
ATOM 1456 N N . GLN A 1 195 ? 8.344 -17.422 -10.781 1 94.81 195 GLN A N 1
ATOM 1457 C CA . GLN A 1 195 ? 8.383 -17.391 -12.242 1 94.81 195 GLN A CA 1
ATOM 1458 C C . GLN A 1 195 ? 9.172 -16.188 -12.75 1 94.81 195 GLN A C 1
ATOM 1460 O O . GLN A 1 195 ? 8.961 -15.062 -12.289 1 94.81 195 GLN A O 1
ATOM 1465 N N . GLN A 1 196 ? 10.125 -16.359 -13.641 1 96.5 196 GLN A N 1
ATOM 1466 C CA . GLN A 1 196 ? 10.93 -15.367 -14.336 1 96.5 196 GLN A CA 1
ATOM 1467 C C . GLN A 1 196 ? 11.836 -14.609 -13.367 1 96.5 196 GLN A C 1
ATOM 1469 O O . GLN A 1 196 ? 12.305 -13.508 -13.68 1 96.5 196 GLN A O 1
ATOM 1474 N N . ALA A 1 197 ? 11.898 -15.133 -12.141 1 97.69 197 ALA A N 1
ATOM 1475 C CA . ALA A 1 197 ? 12.922 -14.57 -11.258 1 97.69 197 ALA A CA 1
ATOM 1476 C C . ALA A 1 197 ? 14.32 -14.867 -11.773 1 97.69 197 ALA A C 1
ATOM 1478 O O . ALA A 1 197 ? 14.594 -15.969 -12.258 1 97.69 197 ALA A O 1
ATOM 1479 N N . LEU A 1 198 ? 15.219 -13.891 -11.578 1 98.31 198 LEU A N 1
ATOM 1480 C CA . LEU A 1 198 ? 16.578 -14.031 -12.086 1 98.31 198 LEU A CA 1
ATOM 1481 C C . LEU A 1 198 ? 17.578 -14.195 -10.945 1 98.31 198 LEU A C 1
ATOM 1483 O O . LEU A 1 198 ? 17.484 -13.492 -9.93 1 98.31 198 LEU A O 1
ATOM 1487 N N . GLY A 1 199 ? 18.438 -15.219 -11.062 1 98.19 199 GLY A N 1
ATOM 1488 C CA . GLY A 1 199 ? 19.578 -15.305 -10.164 1 98.19 199 GLY A CA 1
ATOM 1489 C C . GLY A 1 199 ? 19.328 -16.203 -8.969 1 98.19 199 GLY A C 1
ATOM 1490 O O . GLY A 1 199 ? 20.203 -16.328 -8.094 1 98.19 199 GLY A O 1
ATOM 1491 N N . LEU A 1 200 ? 18.172 -16.781 -8.93 1 97.31 200 LEU A N 1
ATOM 1492 C CA . LEU A 1 200 ? 17.906 -17.688 -7.816 1 97.31 200 LEU A CA 1
ATOM 1493 C C . LEU A 1 200 ? 18.781 -18.938 -7.902 1 97.31 200 LEU A C 1
ATOM 1495 O O . LEU A 1 200 ? 18.969 -19.5 -8.984 1 97.31 200 LEU A O 1
ATOM 1499 N N . ILE A 1 201 ? 19.359 -19.234 -6.812 1 88.25 201 ILE A N 1
ATOM 1500 C CA . ILE A 1 201 ? 20.203 -20.422 -6.789 1 88.25 201 ILE A CA 1
ATOM 1501 C C . ILE A 1 201 ? 19.422 -21.609 -6.25 1 88.25 201 ILE A C 1
ATOM 1503 O O . ILE A 1 201 ? 18.75 -21.5 -5.215 1 88.25 201 ILE A O 1
ATOM 1507 N N . THR A 1 202 ? 18.641 -22.344 -7.004 1 68 202 THR A N 1
ATOM 1508 C CA . THR A 1 202 ? 17.875 -23.516 -6.598 1 68 202 THR A CA 1
ATOM 1509 C C . THR A 1 202 ? 18.703 -24.391 -5.668 1 68 202 THR A C 1
ATOM 1511 O O . THR A 1 202 ? 19.906 -24.594 -5.887 1 68 202 THR A O 1
ATOM 1514 N N . PRO A 1 203 ? 18.094 -24.828 -4.57 1 52.44 203 PRO A N 1
ATOM 1515 C CA . PRO A 1 203 ? 18.953 -25.797 -3.867 1 52.44 203 PRO A CA 1
ATOM 1516 C C . PRO A 1 203 ? 19.25 -27.031 -4.699 1 52.44 203 PRO A C 1
ATOM 1518 O O . PRO A 1 203 ? 18.5 -27.359 -5.621 1 52.44 203 PRO A O 1
ATOM 1521 N N . MET B 1 1 ? 27.453 87.688 -11.836 1 27.64 1 MET B N 1
ATOM 1522 C CA . MET B 1 1 ? 27.625 86.562 -10.984 1 27.64 1 MET B CA 1
ATOM 1523 C C . MET B 1 1 ? 26.641 85.438 -11.367 1 27.64 1 MET B C 1
ATOM 1525 O O . MET B 1 1 ? 25.547 85.75 -11.867 1 27.64 1 MET B O 1
ATOM 1529 N N . LEU B 1 2 ? 27.047 84.125 -11.109 1 33.16 2 LEU B N 1
ATOM 1530 C CA . LEU B 1 2 ? 26.734 82.688 -11.312 1 33.16 2 LEU B CA 1
ATOM 1531 C C . LEU B 1 2 ? 25.328 82.375 -10.789 1 33.16 2 LEU B C 1
ATOM 1533 O O . LEU B 1 2 ? 24.984 82.75 -9.664 1 33.16 2 LEU B O 1
ATOM 1537 N N . LYS B 1 3 ? 24.359 82 -11.688 1 39.25 3 LYS B N 1
ATOM 1538 C CA . LYS B 1 3 ? 23 81.5 -11.773 1 39.25 3 LYS B CA 1
ATOM 1539 C C . LYS B 1 3 ? 22.844 80.25 -10.938 1 39.25 3 LYS B C 1
ATOM 1541 O O . LYS B 1 3 ? 23.453 79.188 -11.25 1 39.25 3 LYS B O 1
ATOM 1546 N N . LYS B 1 4 ? 22.812 80.312 -9.578 1 39.12 4 LYS B N 1
ATOM 1547 C CA . LYS B 1 4 ? 22.641 79.25 -8.609 1 39.12 4 LYS B CA 1
ATOM 1548 C C . LYS B 1 4 ? 21.375 78.438 -8.906 1 39.12 4 LYS B C 1
ATOM 1550 O O . LYS B 1 4 ? 20.266 79 -8.828 1 39.12 4 LYS B O 1
ATOM 1555 N N . LEU B 1 5 ? 21.359 77.625 -9.977 1 40.66 5 LEU B N 1
ATOM 1556 C CA . LEU B 1 5 ? 20.234 76.75 -10.289 1 40.66 5 LEU B CA 1
ATOM 1557 C C . LEU B 1 5 ? 19.922 75.812 -9.117 1 40.66 5 LEU B C 1
ATOM 1559 O O . LEU B 1 5 ? 20.797 75.125 -8.633 1 40.66 5 LEU B O 1
ATOM 1563 N N . PRO B 1 6 ? 19 76.125 -8.164 1 42.62 6 PRO B N 1
ATOM 1564 C CA . PRO B 1 6 ? 18.672 75.25 -7.055 1 42.62 6 PRO B CA 1
ATOM 1565 C C . PRO B 1 6 ? 18.25 73.875 -7.531 1 42.62 6 PRO B C 1
ATOM 1567 O O . PRO B 1 6 ? 17.422 73.75 -8.438 1 42.62 6 PRO B O 1
ATOM 1570 N N . ARG B 1 7 ? 19.172 72.812 -7.598 1 40.16 7 ARG B N 1
ATOM 1571 C CA . ARG B 1 7 ? 19 71.438 -7.902 1 40.16 7 ARG B CA 1
ATOM 1572 C C . ARG B 1 7 ? 17.953 70.812 -6.977 1 40.16 7 ARG B C 1
ATOM 1574 O O . ARG B 1 7 ? 18.141 70.75 -5.758 1 40.16 7 ARG B O 1
ATOM 1581 N N . TYR B 1 8 ? 16.641 71.125 -7.156 1 37 8 TYR B N 1
ATOM 1582 C CA . TYR B 1 8 ? 15.641 70.312 -6.422 1 37 8 TYR B CA 1
ATOM 1583 C C . TYR B 1 8 ? 15.844 68.812 -6.609 1 37 8 TYR B C 1
ATOM 1585 O O . TYR B 1 8 ? 15.852 68.312 -7.738 1 37 8 TYR B O 1
ATOM 1593 N N . ALA B 1 9 ? 16.781 68.188 -5.93 1 38.88 9 ALA B N 1
ATOM 1594 C CA . ALA B 1 9 ? 16.922 66.75 -5.863 1 38.88 9 ALA B CA 1
ATOM 1595 C C . ALA B 1 9 ? 15.602 66.062 -5.473 1 38.88 9 ALA B C 1
ATOM 1597 O O . ALA B 1 9 ? 15.07 66.375 -4.395 1 38.88 9 ALA B O 1
ATOM 1598 N N . SER B 1 10 ? 14.664 66 -6.422 1 38.78 10 SER B N 1
ATOM 1599 C CA . SER B 1 10 ? 13.484 65.188 -6.199 1 38.78 10 SER B CA 1
ATOM 1600 C C . SER B 1 10 ? 13.859 63.781 -5.668 1 38.78 10 SER B C 1
ATOM 1602 O O . SER B 1 10 ? 14.672 63.094 -6.273 1 38.78 10 SER B O 1
ATOM 1604 N N . VAL B 1 11 ? 13.953 63.688 -4.379 1 39.09 11 VAL B N 1
ATOM 1605 C CA . VAL B 1 11 ? 14.062 62.375 -3.719 1 39.09 11 VAL B CA 1
ATOM 1606 C C . VAL B 1 11 ? 12.938 61.469 -4.195 1 39.09 11 VAL B C 1
ATOM 1608 O O . VAL B 1 11 ? 11.758 61.75 -3.986 1 39.09 11 VAL B O 1
ATOM 1611 N N . PHE B 1 12 ? 13.117 60.844 -5.371 1 40.75 12 PHE B N 1
ATOM 1612 C CA . PHE B 1 12 ? 12.266 59.75 -5.77 1 40.75 12 PHE B CA 1
ATOM 1613 C C . PHE B 1 12 ? 12.18 58.688 -4.66 1 40.75 12 PHE B C 1
ATOM 1615 O O . PHE B 1 12 ? 13.195 58.094 -4.297 1 40.75 12 PHE B O 1
ATOM 1622 N N . VAL B 1 13 ? 11.297 58.969 -3.703 1 38.5 13 VAL B N 1
ATOM 1623 C CA . VAL B 1 13 ? 10.953 57.906 -2.768 1 38.5 13 VAL B CA 1
ATOM 1624 C C . VAL B 1 13 ? 10.547 56.656 -3.541 1 38.5 13 VAL B C 1
ATOM 1626 O O . VAL B 1 13 ? 9.531 56.656 -4.246 1 38.5 13 VAL B O 1
ATOM 1629 N N . LEU B 1 14 ? 11.523 55.875 -4.016 1 37.28 14 LEU B N 1
ATOM 1630 C CA . LEU B 1 14 ? 11.273 54.531 -4.484 1 37.28 14 LEU B CA 1
ATOM 1631 C C . LEU B 1 14 ? 10.438 53.75 -3.473 1 37.28 14 LEU B C 1
ATOM 1633 O O . LEU B 1 14 ? 10.906 53.438 -2.375 1 37.28 14 LEU B O 1
ATOM 1637 N N . SER B 1 15 ? 9.156 54.156 -3.326 1 41.03 15 SER B N 1
ATOM 1638 C CA . SER B 1 15 ? 8.32 53.188 -2.6 1 41.03 15 SER B CA 1
ATOM 1639 C C . SER B 1 15 ? 8.477 51.781 -3.152 1 41.03 15 SER B C 1
ATOM 1641 O O . SER B 1 15 ? 8.125 51.531 -4.305 1 41.03 15 SER B O 1
ATOM 1643 N N . GLY B 1 16 ? 9.602 51.188 -2.857 1 38 16 GLY B N 1
ATOM 1644 C CA . GLY B 1 16 ? 9.641 49.75 -3.129 1 38 16 GLY B CA 1
ATOM 1645 C C . GLY B 1 16 ? 8.398 49 -2.658 1 38 16 GLY B C 1
ATOM 1646 O O . GLY B 1 16 ? 8.094 49 -1.463 1 38 16 GLY B O 1
ATOM 1647 N N . PHE B 1 17 ? 7.344 49.062 -3.465 1 42.44 17 PHE B N 1
ATOM 1648 C CA . PHE B 1 17 ? 6.266 48.125 -3.238 1 42.44 17 PHE B CA 1
ATOM 1649 C C . PHE B 1 17 ? 6.82 46.719 -2.998 1 42.44 17 PHE B C 1
ATOM 1651 O O . PHE B 1 17 ? 7.371 46.094 -3.91 1 42.44 17 PHE B O 1
ATOM 1658 N N . LEU B 1 18 ? 7.336 46.5 -1.761 1 40.28 18 LEU B N 1
ATOM 1659 C CA . LEU B 1 18 ? 7.539 45.094 -1.413 1 40.28 18 LEU B CA 1
ATOM 1660 C C . LEU B 1 18 ? 6.297 44.281 -1.732 1 40.28 18 LEU B C 1
ATOM 1662 O O . LEU B 1 18 ? 5.285 44.375 -1.036 1 40.28 18 LEU B O 1
ATOM 1666 N N . THR B 1 19 ? 5.996 44.156 -3.031 1 39.62 19 THR B N 1
ATOM 1667 C CA . THR B 1 19 ? 5.031 43.094 -3.305 1 39.62 19 THR B CA 1
ATOM 1668 C C . THR B 1 19 ? 5.363 41.844 -2.504 1 39.62 19 THR B C 1
ATOM 1670 O O . THR B 1 19 ? 6.426 41.219 -2.691 1 39.62 19 THR B O 1
ATOM 1673 N N . LEU B 1 20 ? 4.984 41.812 -1.214 1 42.38 20 LEU B N 1
ATOM 1674 C CA . LEU B 1 20 ? 4.891 40.5 -0.607 1 42.38 20 LEU B CA 1
ATOM 1675 C C . LEU B 1 20 ? 4.316 39.5 -1.594 1 42.38 20 LEU B C 1
ATOM 1677 O O . LEU B 1 20 ? 3.135 39.562 -1.941 1 42.38 20 LEU B O 1
ATOM 1681 N N . MET B 1 21 ? 5.098 39.25 -2.631 1 39.72 21 MET B N 1
ATOM 1682 C CA . MET B 1 21 ? 4.715 38 -3.271 1 39.72 21 MET B CA 1
ATOM 1683 C C . MET B 1 21 ? 4.379 36.938 -2.232 1 39.72 21 MET B C 1
ATOM 1685 O O . MET B 1 21 ? 5.27 36.438 -1.541 1 39.72 21 MET B O 1
ATOM 1689 N N . GLY B 1 22 ? 3.248 37.094 -1.562 1 39.72 22 GLY B N 1
ATOM 1690 C CA . GLY B 1 22 ? 2.791 35.844 -0.963 1 39.72 22 GLY B CA 1
ATOM 1691 C C . GLY B 1 22 ? 3.104 34.625 -1.808 1 39.72 22 GLY B C 1
ATOM 1692 O O . GLY B 1 22 ? 2.596 34.469 -2.922 1 39.72 22 GLY B O 1
ATOM 1693 N N . SER B 1 23 ? 4.332 34.219 -1.822 1 36.97 23 SER B N 1
ATOM 1694 C CA . SER B 1 23 ? 4.508 32.875 -2.346 1 36.97 23 SER B CA 1
ATOM 1695 C C . SER B 1 23 ? 3.367 31.969 -1.907 1 36.97 23 SER B C 1
ATOM 1697 O O . SER B 1 23 ? 3.236 31.656 -0.722 1 36.97 23 SER B O 1
ATOM 1699 N N . ASN B 1 24 ? 2.203 32.188 -2.436 1 37.56 24 ASN B N 1
ATOM 1700 C CA . ASN B 1 24 ? 1.284 31.047 -2.289 1 37.56 24 ASN B CA 1
ATOM 1701 C C . ASN B 1 24 ? 2.014 29.719 -2.381 1 37.56 24 ASN B C 1
ATOM 1703 O O . ASN B 1 24 ? 2.377 29.281 -3.475 1 37.56 24 ASN B O 1
ATOM 1707 N N . PHE B 1 25 ? 2.836 29.438 -1.476 1 38.66 25 PHE B N 1
ATOM 1708 C CA . PHE B 1 25 ? 3.182 28.016 -1.406 1 38.66 25 PHE B CA 1
ATOM 1709 C C . PHE B 1 25 ? 1.954 27.141 -1.649 1 38.66 25 PHE B C 1
ATOM 1711 O O . PHE B 1 25 ? 0.99 27.203 -0.882 1 38.66 25 PHE B O 1
ATOM 1718 N N . ALA B 1 26 ? 1.47 27.016 -2.836 1 45.34 26 ALA B N 1
ATOM 1719 C CA . ALA B 1 26 ? 0.448 26.031 -3.203 1 45.34 26 ALA B CA 1
ATOM 1720 C C . ALA B 1 26 ? 0.418 24.875 -2.213 1 45.34 26 ALA B C 1
ATOM 1722 O O . ALA B 1 26 ? 1.428 24.203 -2.016 1 45.34 26 ALA B O 1
ATOM 1723 N N . VAL B 1 27 ? -0.226 24.922 -1.143 1 49.84 27 VAL B N 1
ATOM 1724 C CA . VAL B 1 27 ? -0.492 23.875 -0.15 1 49.84 27 VAL B CA 1
ATOM 1725 C C . VAL B 1 27 ? -0.874 22.578 -0.852 1 49.84 27 VAL B C 1
ATOM 1727 O O . VAL B 1 27 ? -1.907 22.5 -1.521 1 49.84 27 VAL B O 1
ATOM 1730 N N . TYR B 1 28 ? 0.098 21.844 -1.424 1 61.38 28 TYR B N 1
ATOM 1731 C CA . TYR B 1 28 ? 0.017 20.562 -2.127 1 61.38 28 TYR B CA 1
ATOM 1732 C C . TYR B 1 28 ? -0.813 19.562 -1.338 1 61.38 28 TYR B C 1
ATOM 1734 O O . TYR B 1 28 ? -1.054 18.438 -1.803 1 61.38 28 TYR B O 1
ATOM 1742 N N . GLY B 1 29 ? -1.726 20.141 -0.472 1 79.56 29 GLY B N 1
ATOM 1743 C CA . GLY B 1 29 ? -2.605 19.281 0.291 1 79.56 29 GLY B CA 1
ATOM 1744 C C . GLY B 1 29 ? -4.074 19.578 0.087 1 79.56 29 GLY B C 1
ATOM 1745 O O . GLY B 1 29 ? -4.441 20.297 -0.847 1 79.56 29 GLY B O 1
ATOM 1746 N N . TYR B 1 30 ? -4.945 18.891 0.691 1 88.44 30 TYR B N 1
ATOM 1747 C CA . TYR B 1 30 ? -6.398 19 0.631 1 88.44 30 TYR B CA 1
ATOM 1748 C C . TYR B 1 30 ? -6.855 20.422 0.91 1 88.44 30 TYR B C 1
ATOM 1750 O O . TYR B 1 30 ? -6.129 21.203 1.528 1 88.44 30 TYR B O 1
ATOM 1758 N N . ASP B 1 31 ? -8.047 20.844 0.295 1 94.31 31 ASP B N 1
ATOM 1759 C CA . ASP B 1 31 ? -8.758 22.062 0.639 1 94.31 31 ASP B CA 1
ATOM 1760 C C . ASP B 1 31 ? -9.469 21.938 1.984 1 94.31 31 ASP B C 1
ATOM 1762 O O . ASP B 1 31 ? -10.398 21.141 2.123 1 94.31 31 ASP B O 1
ATOM 1766 N N . PRO B 1 32 ? -9.078 22.797 2.965 1 95.94 32 PRO B N 1
ATOM 1767 C CA . PRO B 1 32 ? -9.648 22.609 4.301 1 95.94 32 PRO B CA 1
ATOM 1768 C C . PRO B 1 32 ? -11.148 22.859 4.34 1 95.94 32 PRO B C 1
ATOM 1770 O O . PRO B 1 32 ? -11.867 22.234 5.125 1 95.94 32 PRO B O 1
ATOM 1773 N N . ASP B 1 33 ? -11.633 23.688 3.523 1 97.31 33 ASP B N 1
ATOM 1774 C CA . ASP B 1 33 ? -13.07 23.953 3.477 1 97.31 33 ASP B CA 1
ATOM 1775 C C . ASP B 1 33 ? -13.828 22.766 2.9 1 97.31 33 ASP B C 1
ATOM 1777 O O . ASP B 1 33 ? -14.891 22.391 3.404 1 97.31 33 ASP B O 1
ATOM 1781 N N . GLN B 1 34 ? -13.234 22.188 1.938 1 98.5 34 GLN B N 1
ATOM 1782 C CA . GLN B 1 34 ? -13.859 21.016 1.33 1 98.5 34 GLN B CA 1
ATOM 1783 C C . GLN B 1 34 ? -13.836 19.828 2.279 1 98.5 34 GLN B C 1
ATOM 1785 O O . GLN B 1 34 ? -14.797 19.047 2.344 1 98.5 34 GLN B O 1
ATOM 1790 N N . LEU B 1 35 ? -12.766 19.719 2.973 1 98.38 35 LEU B N 1
ATOM 1791 C CA . LEU B 1 35 ? -12.695 18.656 3.971 1 98.38 35 LEU B CA 1
ATOM 1792 C C . LEU B 1 35 ? -13.773 18.844 5.039 1 98.38 35 LEU B C 1
ATOM 1794 O O . LEU B 1 35 ? -14.438 17.875 5.426 1 98.38 35 LEU B O 1
ATOM 1798 N N . ALA B 1 36 ? -13.906 20.078 5.438 1 98.06 36 ALA B N 1
ATOM 1799 C CA . ALA B 1 36 ? -14.945 20.375 6.422 1 98.06 36 ALA B CA 1
ATOM 1800 C C . ALA B 1 36 ? -16.328 20.078 5.859 1 98.06 36 ALA B C 1
ATOM 1802 O O . ALA B 1 36 ? -17.188 19.516 6.555 1 98.06 36 ALA B O 1
ATOM 1803 N N . GLN B 1 37 ? -16.469 20.422 4.641 1 98.56 37 GLN B N 1
ATOM 1804 C CA . GLN B 1 37 ? -17.734 20.156 3.961 1 98.56 37 GLN B CA 1
ATOM 1805 C C . GLN B 1 37 ? -18.047 18.656 3.951 1 98.56 37 GLN B C 1
ATOM 1807 O O . GLN B 1 37 ? -19.156 18.25 4.277 1 98.56 37 GLN B O 1
ATOM 1812 N N . LEU B 1 38 ? -17.109 17.812 3.605 1 98.75 38 LEU B N 1
ATOM 1813 C CA . LEU B 1 38 ? -17.312 16.359 3.598 1 98.75 38 LEU B CA 1
ATOM 1814 C C . LEU B 1 38 ? -17.719 15.867 4.98 1 98.75 38 LEU B C 1
ATOM 1816 O O . LEU B 1 38 ? -18.688 15.109 5.109 1 98.75 38 LEU B O 1
ATOM 1820 N N . LYS B 1 39 ? -16.984 16.344 5.945 1 98.31 39 LYS B N 1
ATOM 1821 C CA . LYS B 1 39 ? -17.172 15.828 7.301 1 98.31 39 LYS B CA 1
ATOM 1822 C C . LYS B 1 39 ? -18.547 16.234 7.848 1 98.31 39 LYS B C 1
ATOM 1824 O O . LYS B 1 39 ? -19.141 15.492 8.641 1 98.31 39 LYS B O 1
ATOM 1829 N N . THR B 1 40 ? -19.016 17.312 7.297 1 98.25 40 THR B N 1
ATOM 1830 C CA . THR B 1 40 ? -20.266 17.812 7.855 1 98.25 40 THR B CA 1
ATOM 1831 C C . THR B 1 40 ? -21.453 17.344 7.035 1 98.25 40 THR B C 1
ATOM 1833 O O . THR B 1 40 ? -22.5 17.016 7.59 1 98.25 40 THR B O 1
ATOM 1836 N N . THR B 1 41 ? -21.188 17.203 5.738 1 98.69 41 THR B N 1
ATOM 1837 C CA . THR B 1 41 ? -22.359 16.984 4.906 1 98.69 41 THR B CA 1
ATOM 1838 C C . THR B 1 41 ? -22.312 15.625 4.227 1 98.69 41 THR B C 1
ATOM 1840 O O . THR B 1 41 ? -23.328 15.148 3.703 1 98.69 41 THR B O 1
ATOM 1843 N N . LYS B 1 42 ? -21.219 15.062 4.07 1 98.81 42 LYS B N 1
ATOM 1844 C CA . LYS B 1 42 ? -20.938 13.836 3.332 1 98.81 42 LYS B CA 1
ATOM 1845 C C . LYS B 1 42 ? -21.141 14.031 1.834 1 98.81 42 LYS B C 1
ATOM 1847 O O . LYS B 1 42 ? -21.25 13.055 1.086 1 98.81 42 LYS B O 1
ATOM 1852 N N . GLN B 1 43 ? -21.281 15.336 1.445 1 98.88 43 GLN B N 1
ATOM 1853 C CA . GLN B 1 43 ? -21.391 15.711 0.039 1 98.88 43 GLN B CA 1
ATOM 1854 C C . GLN B 1 43 ? -20.172 16.484 -0.428 1 98.88 43 GLN B C 1
ATOM 1856 O O . GLN B 1 43 ? -19.953 17.625 -0.035 1 98.88 43 GLN B O 1
ATOM 1861 N N . CYS B 1 44 ? -19.391 15.781 -1.32 1 98.69 44 CYS B N 1
ATOM 1862 C CA . CYS B 1 44 ? -18.156 16.453 -1.751 1 98.69 44 CYS B CA 1
ATOM 1863 C C . CYS B 1 44 ? -17.719 15.945 -3.121 1 98.69 44 CYS B C 1
ATOM 1865 O O . CYS B 1 44 ? -16.578 15.516 -3.293 1 98.69 44 CYS B O 1
ATOM 1867 N N . PRO B 1 45 ? -18.656 15.953 -4.133 1 98.81 45 PRO B N 1
ATOM 1868 C CA . PRO B 1 45 ? -18.219 15.625 -5.488 1 98.81 45 PRO B CA 1
ATOM 1869 C C . PRO B 1 45 ? -17.141 16.578 -6.012 1 98.81 45 PRO B C 1
ATOM 1871 O O . PRO B 1 45 ? -17.188 17.766 -5.723 1 98.81 45 PRO B O 1
ATOM 1874 N N . ASP B 1 46 ? -16.109 16.109 -6.578 1 98.75 46 ASP B N 1
ATOM 1875 C CA . ASP B 1 46 ? -15.047 16.828 -7.27 1 98.75 46 ASP B CA 1
ATOM 1876 C C . ASP B 1 46 ? -14.18 17.609 -6.289 1 98.75 46 ASP B C 1
ATOM 1878 O O . ASP B 1 46 ? -13.359 18.438 -6.695 1 98.75 46 ASP B O 1
ATOM 1882 N N . CYS B 1 47 ? -14.305 17.25 -4.98 1 98.69 47 CYS B N 1
ATOM 1883 C CA . CYS B 1 47 ? -13.492 17.938 -3.979 1 98.69 47 CYS B CA 1
ATOM 1884 C C . CYS B 1 47 ? -12.039 17.469 -4.047 1 98.69 47 CYS B C 1
ATOM 1886 O O . CYS B 1 47 ? -11.758 16.359 -4.531 1 98.69 47 CYS B O 1
ATOM 1888 N N . ASP B 1 48 ? -11.164 18.391 -3.641 1 98.69 48 ASP B N 1
ATOM 1889 C CA . ASP B 1 48 ? -9.789 17.969 -3.4 1 98.69 48 ASP B CA 1
ATOM 1890 C C . ASP B 1 48 ? -9.578 17.578 -1.937 1 98.69 48 ASP B C 1
ATOM 1892 O O . ASP B 1 48 ? -9.523 18.453 -1.065 1 98.69 48 ASP B O 1
ATOM 1896 N N . LEU B 1 49 ? -9.398 16.281 -1.767 1 98.62 49 LEU B N 1
ATOM 1897 C CA . LEU B 1 49 ? -9.195 15.734 -0.427 1 98.62 49 LEU B CA 1
ATOM 1898 C C . LEU B 1 49 ? -7.84 15.047 -0.322 1 98.62 49 LEU B C 1
ATOM 1900 O O . LEU B 1 49 ? -7.609 14.258 0.599 1 98.62 49 LEU B O 1
ATOM 1904 N N . SER B 1 50 ? -6.926 15.336 -1.319 1 98.62 50 SER B N 1
ATOM 1905 C CA . SER B 1 50 ? -5.656 14.617 -1.396 1 98.62 50 SER B CA 1
ATOM 1906 C C . SER B 1 50 ? -4.848 14.797 -0.115 1 98.62 50 SER B C 1
ATOM 1908 O O . SER B 1 50 ? -4.828 15.875 0.472 1 98.62 50 SER B O 1
ATOM 1910 N N . ARG B 1 51 ? -4.375 13.688 0.372 1 97.94 51 ARG B N 1
ATOM 1911 C CA . ARG B 1 51 ? -3.443 13.602 1.491 1 97.94 51 ARG B CA 1
ATOM 1912 C C . ARG B 1 51 ? -4.137 13.93 2.809 1 97.94 51 ARG B C 1
ATOM 1914 O O . ARG B 1 51 ? -3.477 14.195 3.814 1 97.94 51 ARG B O 1
ATOM 1921 N N . ALA B 1 52 ? -5.484 13.898 2.83 1 98.06 52 ALA B N 1
ATOM 1922 C CA . ALA B 1 52 ? -6.199 14.117 4.086 1 98.06 52 ALA B CA 1
ATOM 1923 C C . ALA B 1 52 ? -6.18 12.859 4.949 1 98.06 52 ALA B C 1
ATOM 1925 O O . ALA B 1 52 ? -5.93 11.758 4.453 1 98.06 52 ALA B O 1
ATOM 1926 N N . ASP B 1 53 ? -6.391 13.102 6.227 1 97.62 53 ASP B N 1
ATOM 1927 C CA . ASP B 1 53 ? -6.605 12 7.164 1 97.62 53 ASP B CA 1
ATOM 1928 C C . ASP B 1 53 ? -8.094 11.773 7.422 1 97.62 53 ASP B C 1
ATOM 1930 O O . ASP B 1 53 ? -8.75 12.602 8.062 1 97.62 53 ASP B O 1
ATOM 1934 N N . LEU B 1 54 ? -8.5 10.648 6.91 1 98.44 54 LEU B N 1
ATOM 1935 C CA . LEU B 1 54 ? -9.914 10.32 7.105 1 98.44 54 LEU B CA 1
ATOM 1936 C C . LEU B 1 54 ? -10.062 9.031 7.898 1 98.44 54 LEU B C 1
ATOM 1938 O O . LEU B 1 54 ? -11.141 8.422 7.902 1 98.44 54 LEU B O 1
ATOM 1942 N N . GLN B 1 55 ? -9.055 8.648 8.609 1 98.5 55 GLN B N 1
ATOM 1943 C CA . GLN B 1 55 ? -9.055 7.41 9.391 1 98.5 55 GLN B CA 1
ATOM 1944 C C . GLN B 1 55 ? -10.227 7.371 10.359 1 98.5 55 GLN B C 1
ATOM 1946 O O . GLN B 1 55 ? -10.555 8.375 10.992 1 98.5 55 GLN B O 1
ATOM 1951 N N . ASP B 1 56 ? -10.953 6.328 10.352 1 98.31 56 ASP B N 1
ATOM 1952 C CA . ASP B 1 56 ? -11.984 5.965 11.328 1 98.31 56 ASP B CA 1
ATOM 1953 C C . ASP B 1 56 ? -13.25 6.797 11.125 1 98.31 56 ASP B C 1
ATOM 1955 O O . ASP B 1 56 ? -14.195 6.699 11.906 1 98.31 56 ASP B O 1
ATOM 1959 N N . GLN B 1 57 ? -13.242 7.625 10.016 1 98.62 57 GLN B N 1
ATOM 1960 C CA . GLN B 1 57 ? -14.43 8.453 9.797 1 98.62 57 GLN B CA 1
ATOM 1961 C C . GLN B 1 57 ? -15.594 7.621 9.273 1 98.62 57 GLN B C 1
ATOM 1963 O O . GLN B 1 57 ? -15.391 6.613 8.594 1 98.62 57 GLN B O 1
ATOM 1968 N N . ASP B 1 58 ? -16.75 8.047 9.703 1 98.88 58 ASP B N 1
ATOM 1969 C CA . ASP B 1 58 ? -17.969 7.477 9.125 1 98.88 58 ASP B CA 1
ATOM 1970 C C . ASP B 1 58 ? -18.438 8.289 7.918 1 98.88 58 ASP B C 1
ATOM 1972 O O . ASP B 1 58 ? -19.031 9.352 8.078 1 98.88 58 ASP B O 1
ATOM 1976 N N . LEU B 1 59 ? -18.203 7.754 6.73 1 98.94 59 LEU B N 1
ATOM 1977 C CA . LEU B 1 59 ? -18.594 8.398 5.484 1 98.94 59 LEU B CA 1
ATOM 1978 C C . LEU B 1 59 ? -19.547 7.52 4.688 1 98.94 59 LE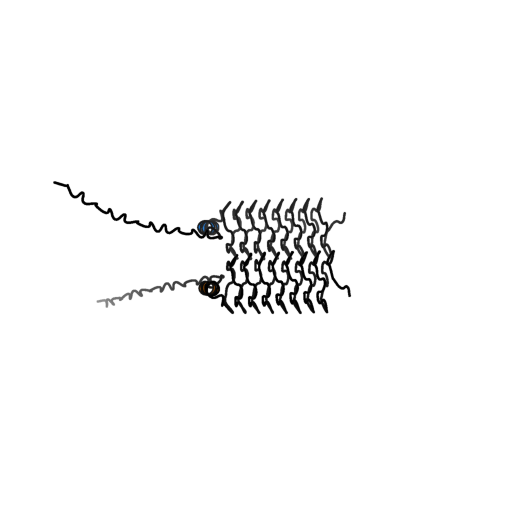U B C 1
ATOM 1980 O O . LEU B 1 59 ? -19.531 7.535 3.453 1 98.94 59 LEU B O 1
ATOM 1984 N N . THR B 1 60 ? -20.312 6.695 5.445 1 98.94 60 THR B N 1
ATOM 1985 C CA . THR B 1 60 ? -21.312 5.848 4.816 1 98.94 60 THR B CA 1
ATOM 1986 C C . THR B 1 60 ? -22.25 6.676 3.932 1 98.94 60 THR B C 1
ATOM 1988 O O . THR B 1 60 ? -22.75 7.719 4.355 1 98.94 60 THR B O 1
ATOM 1991 N N . GLY B 1 61 ? -22.344 6.305 2.766 1 98.88 61 GLY B N 1
ATOM 1992 C CA . GLY B 1 61 ? -23.281 6.938 1.849 1 98.88 61 GLY B CA 1
ATOM 1993 C C . GLY B 1 61 ? -22.781 8.258 1.295 1 98.88 61 GLY B C 1
ATOM 1994 O O . GLY B 1 61 ? -23.5 8.953 0.587 1 98.88 61 GLY B O 1
ATOM 1995 N N . ALA B 1 62 ? -21.516 8.562 1.494 1 98.94 62 ALA B N 1
ATOM 1996 C CA . ALA B 1 62 ? -20.984 9.844 1.047 1 98.94 62 ALA B CA 1
ATOM 1997 C C . ALA B 1 62 ? -20.953 9.922 -0.477 1 98.94 62 ALA B C 1
ATOM 1999 O O . ALA B 1 62 ? -20.828 8.906 -1.156 1 98.94 62 ALA B O 1
ATOM 2000 N N . ASN B 1 63 ? -21.125 11.133 -0.906 1 98.94 63 ASN B N 1
ATOM 2001 C CA . ASN B 1 63 ? -20.922 11.391 -2.328 1 98.94 63 ASN B CA 1
ATOM 2002 C C . ASN B 1 63 ? -19.547 11.984 -2.602 1 98.94 63 ASN B C 1
ATOM 2004 O O . ASN B 1 63 ? -19.312 13.164 -2.32 1 98.94 63 ASN B O 1
ATOM 2008 N N . LEU B 1 64 ? -18.734 11.117 -3.164 1 98.94 64 LEU B N 1
ATOM 2009 C CA . LEU B 1 64 ? -17.359 11.508 -3.484 1 98.94 64 LEU B CA 1
ATOM 2010 C C . LEU B 1 64 ? -17.094 11.344 -4.977 1 98.94 64 LEU B C 1
ATOM 2012 O O . LEU B 1 64 ? -15.953 11.094 -5.379 1 98.94 64 LEU B O 1
ATOM 2016 N N . GLN B 1 65 ? -18.156 11.438 -5.73 1 98.94 65 GLN B N 1
ATOM 2017 C CA . GLN B 1 65 ? -18.016 11.305 -7.176 1 98.94 65 GLN B CA 1
ATOM 2018 C C . GLN B 1 65 ? -16.953 12.266 -7.715 1 98.94 65 GLN B C 1
ATOM 2020 O O . GLN B 1 65 ? -17 13.469 -7.449 1 98.94 65 GLN B O 1
ATOM 2025 N N . GLY B 1 66 ? -15.93 11.68 -8.336 1 98.88 66 GLY B N 1
ATOM 2026 C CA . GLY B 1 66 ? -14.922 12.469 -9.023 1 98.88 66 GLY B CA 1
ATOM 2027 C C . GLY B 1 66 ? -13.953 13.148 -8.078 1 98.88 66 GLY B C 1
ATOM 2028 O O . GLY B 1 66 ? -13.094 13.93 -8.508 1 98.88 66 GLY B O 1
ATOM 2029 N N . ALA B 1 67 ? -14.008 12.836 -6.789 1 98.94 67 ALA B N 1
ATOM 2030 C CA . ALA B 1 67 ? -13.156 13.531 -5.824 1 98.94 67 ALA B CA 1
ATOM 2031 C C . ALA B 1 67 ? -11.703 13.07 -5.945 1 98.94 67 ALA B C 1
ATOM 2033 O O . ALA B 1 67 ? -11.438 11.945 -6.371 1 98.94 67 ALA B O 1
ATOM 2034 N N . ASN B 1 68 ? -10.773 14.023 -5.621 1 98.88 68 ASN B N 1
ATOM 2035 C CA . ASN B 1 68 ? -9.359 13.672 -5.516 1 98.88 68 ASN B CA 1
ATOM 2036 C C . ASN B 1 68 ? -9.008 13.172 -4.117 1 98.88 68 ASN B C 1
ATOM 2038 O O . ASN B 1 68 ? -8.93 13.961 -3.174 1 98.88 68 ASN B O 1
ATOM 2042 N N . LEU B 1 69 ? -8.828 11.875 -4.02 1 98.88 69 LEU B N 1
ATOM 2043 C CA . LEU B 1 69 ? -8.469 11.258 -2.75 1 98.88 69 LEU B CA 1
ATOM 2044 C C . LEU B 1 69 ? -7.07 10.648 -2.818 1 98.88 69 LEU B C 1
ATOM 2046 O O . LEU B 1 69 ? -6.773 9.688 -2.107 1 98.88 69 LEU B O 1
ATOM 2050 N N . THR B 1 70 ? -6.16 11.219 -3.695 1 98.75 70 THR B N 1
ATOM 2051 C CA . THR B 1 70 ? -4.805 10.703 -3.842 1 98.75 70 THR B CA 1
ATOM 2052 C C . THR B 1 70 ? -4.059 10.766 -2.512 1 98.75 70 THR B C 1
ATOM 2054 O O . THR B 1 70 ? -4.055 11.797 -1.842 1 98.75 70 THR B O 1
ATOM 2057 N N . ASN B 1 71 ? -3.559 9.617 -2.057 1 98.69 71 ASN B N 1
ATOM 2058 C CA . ASN B 1 71 ? -2.695 9.484 -0.889 1 98.69 71 ASN B CA 1
ATOM 2059 C C . ASN B 1 71 ? -3.449 9.773 0.405 1 98.69 71 ASN B C 1
ATOM 2061 O O . ASN B 1 71 ? -2.84 10.094 1.426 1 98.69 71 ASN B O 1
ATOM 2065 N N . VAL B 1 72 ? -4.781 9.617 0.369 1 98.75 72 VAL B N 1
ATOM 2066 C CA . VAL B 1 72 ? -5.566 9.82 1.582 1 98.75 72 VAL B CA 1
ATOM 2067 C C . VAL B 1 72 ? -5.387 8.625 2.516 1 98.75 72 VAL B C 1
ATOM 2069 O O . VAL B 1 72 ? -5.172 7.5 2.061 1 98.75 72 VAL B O 1
ATOM 2072 N N . ILE B 1 73 ? -5.484 8.883 3.812 1 98.75 73 ILE B N 1
ATOM 2073 C CA . ILE B 1 73 ? -5.523 7.812 4.801 1 98.75 73 ILE B CA 1
ATOM 2074 C C . ILE B 1 73 ? -6.973 7.43 5.098 1 98.75 73 ILE B C 1
ATOM 2076 O O . ILE B 1 73 ? -7.727 8.227 5.664 1 98.75 73 ILE B O 1
ATOM 2080 N N . LEU B 1 74 ? -7.312 6.211 4.734 1 98.88 74 LEU B N 1
ATOM 2081 C CA . LEU B 1 74 ? -8.688 5.746 4.887 1 98.88 74 LEU B CA 1
ATOM 2082 C C . LEU B 1 74 ? -8.75 4.535 5.812 1 98.88 74 LEU B C 1
ATOM 2084 O O . LEU B 1 74 ? -9.703 3.756 5.754 1 98.88 74 LEU B O 1
ATOM 2088 N N . VAL B 1 75 ? -7.777 4.34 6.656 1 98.88 75 VAL B N 1
ATOM 2089 C CA . VAL B 1 75 ? -7.688 3.172 7.527 1 98.88 75 VAL B CA 1
ATOM 2090 C C . VAL B 1 75 ? -8.945 3.07 8.391 1 98.88 75 VAL B C 1
ATOM 2092 O O . VAL B 1 75 ? -9.266 3.994 9.141 1 98.88 75 VAL B O 1
ATOM 2095 N N . PHE B 1 76 ? -9.719 2.082 8.219 1 98.81 76 PHE B N 1
ATOM 2096 C CA . PHE B 1 76 ? -10.922 1.726 8.969 1 98.81 76 PHE B CA 1
ATOM 2097 C C . PHE B 1 76 ? -12.031 2.738 8.727 1 98.81 76 PHE B C 1
ATOM 2099 O O . PHE B 1 76 ? -12.992 2.809 9.5 1 98.81 76 PHE B O 1
ATOM 2106 N N . THR B 1 77 ? -11.883 3.539 7.68 1 98.94 77 THR B N 1
ATOM 2107 C CA . THR B 1 77 ? -12.953 4.457 7.316 1 98.94 77 THR B CA 1
ATOM 2108 C C . THR B 1 77 ? -14.172 3.691 6.805 1 98.94 77 THR B C 1
ATOM 2110 O O . THR B 1 77 ? -14.031 2.695 6.094 1 98.94 77 THR B O 1
ATOM 2113 N N . ARG B 1 78 ? -15.383 4.184 7.16 1 98.94 78 ARG B N 1
ATOM 2114 C CA . ARG B 1 78 ? -16.625 3.582 6.672 1 98.94 78 ARG B CA 1
ATOM 2115 C C . ARG B 1 78 ? -17.125 4.312 5.434 1 98.94 78 ARG B C 1
ATOM 2117 O O . ARG B 1 78 ? -17.547 5.473 5.52 1 98.94 78 ARG B O 1
ATOM 2124 N N . LEU B 1 79 ? -17.094 3.625 4.293 1 98.94 79 LEU B N 1
ATOM 2125 C CA . LEU B 1 79 ? -17.516 4.195 3.016 1 98.94 79 LEU B CA 1
ATOM 2126 C C . LEU B 1 79 ? -18.562 3.32 2.348 1 98.94 79 LEU B C 1
ATOM 2128 O O . LEU B 1 79 ? -18.719 3.35 1.123 1 98.94 79 LEU B O 1
ATOM 2132 N N . SER B 1 80 ? -19.25 2.467 3.182 1 98.94 80 SER B N 1
ATOM 2133 C CA . SER B 1 80 ? -20.297 1.64 2.604 1 98.94 80 SER B CA 1
ATOM 2134 C C . SER B 1 80 ? -21.344 2.492 1.882 1 98.94 80 SER B C 1
ATOM 2136 O O . SER B 1 80 ? -21.703 3.572 2.354 1 98.94 80 SER B O 1
ATOM 2138 N N . GLN B 1 81 ? -21.75 2.049 0.749 1 98.94 81 GLN B N 1
ATOM 2139 C CA . GLN B 1 81 ? -22.797 2.639 -0.081 1 98.94 81 GLN B CA 1
ATOM 2140 C C . GLN B 1 81 ? -22.391 4.031 -0.558 1 98.94 81 GLN B C 1
ATOM 2142 O O . GLN B 1 81 ? -23.25 4.812 -0.997 1 98.94 81 GLN B O 1
ATOM 2147 N N . ALA B 1 82 ? -21.094 4.352 -0.447 1 99 82 ALA B N 1
ATOM 2148 C CA . ALA B 1 82 ? -20.641 5.645 -0.951 1 99 82 ALA B CA 1
ATOM 2149 C C . ALA B 1 82 ? -20.547 5.641 -2.475 1 99 82 ALA B C 1
ATOM 2151 O O . ALA B 1 82 ? -20.453 4.578 -3.094 1 99 82 ALA B O 1
ATOM 2152 N N . ASN B 1 83 ? -20.672 6.828 -2.994 1 99 83 ASN B N 1
ATOM 2153 C CA . ASN B 1 83 ? -20.453 7.008 -4.426 1 99 83 ASN B CA 1
ATOM 2154 C C . ASN B 1 83 ? -19.062 7.562 -4.707 1 99 83 ASN B C 1
ATOM 2156 O O . ASN B 1 83 ? -18.812 8.75 -4.492 1 99 83 ASN B O 1
ATOM 2160 N N . LEU B 1 84 ? -18.188 6.668 -5.184 1 98.94 84 LEU B N 1
ATOM 2161 C CA . LEU B 1 84 ? -16.828 7.074 -5.531 1 98.94 84 LEU B CA 1
ATOM 2162 C C . LEU B 1 84 ? -16.609 6.992 -7.035 1 98.94 84 LEU B C 1
ATOM 2164 O O . LEU B 1 84 ? -15.469 6.906 -7.492 1 98.94 84 LEU B O 1
ATOM 2168 N N . GLN B 1 85 ? -17.672 6.973 -7.797 1 98.94 85 GLN B N 1
ATOM 2169 C CA . GLN B 1 85 ? -17.547 6.855 -9.242 1 98.94 85 GLN B CA 1
ATOM 2170 C C . GLN B 1 85 ? -16.547 7.867 -9.789 1 98.94 85 GLN B C 1
ATOM 2172 O O . GLN B 1 85 ? -16.672 9.07 -9.539 1 98.94 85 GLN B O 1
ATOM 2177 N N . GLY B 1 86 ? -15.539 7.391 -10.461 1 98.94 86 GLY B N 1
ATOM 2178 C CA . GLY B 1 86 ? -14.586 8.234 -11.172 1 98.94 86 GLY B CA 1
ATOM 2179 C C . GLY B 1 86 ? -13.625 8.953 -10.25 1 98.94 86 GLY B C 1
ATOM 2180 O O . GLY B 1 86 ? -12.867 9.828 -10.688 1 98.94 86 GLY B O 1
ATOM 2181 N N . ALA B 1 87 ? -13.609 8.609 -8.961 1 98.94 87 ALA B N 1
ATOM 2182 C CA . ALA B 1 87 ? -12.719 9.273 -8.016 1 98.94 87 ALA B CA 1
ATOM 2183 C C . ALA B 1 87 ? -11.281 8.797 -8.195 1 98.94 87 ALA B C 1
ATOM 2185 O O . ALA B 1 87 ? -11.031 7.77 -8.828 1 98.94 87 ALA B O 1
ATOM 2186 N N . TYR B 1 88 ? -10.336 9.625 -7.738 1 98.88 88 TYR B N 1
ATOM 2187 C CA . TYR B 1 88 ? -8.906 9.312 -7.785 1 98.88 88 TYR B CA 1
ATOM 2188 C C . TYR B 1 88 ? -8.398 8.883 -6.418 1 98.88 88 TYR B C 1
ATOM 2190 O O . TYR B 1 88 ? -8.336 9.695 -5.488 1 98.88 88 TYR B O 1
ATOM 2198 N N . LEU B 1 89 ? -8.016 7.629 -6.301 1 98.88 89 LEU B N 1
ATOM 2199 C CA . LEU B 1 89 ? -7.598 7.094 -5.008 1 98.88 89 LEU B CA 1
ATOM 2200 C C . LEU B 1 89 ? -6.215 6.461 -5.105 1 98.88 89 LEU B C 1
ATOM 2202 O O . LEU B 1 89 ? -5.902 5.527 -4.359 1 98.88 89 LEU B O 1
ATOM 2206 N N . ALA B 1 90 ? -5.359 6.941 -6.109 1 98.88 90 ALA B N 1
ATOM 2207 C CA . ALA B 1 90 ? -4.012 6.387 -6.211 1 98.88 90 ALA B CA 1
ATOM 2208 C C . ALA B 1 90 ? -3.244 6.566 -4.906 1 98.88 90 ALA B C 1
ATOM 2210 O O . ALA B 1 90 ? -3.283 7.641 -4.297 1 98.88 90 ALA B O 1
ATOM 2211 N N . GLY B 1 91 ? -2.631 5.508 -4.438 1 98.75 91 GLY B N 1
ATOM 2212 C CA . GLY B 1 91 ? -1.716 5.562 -3.307 1 98.75 91 GLY B CA 1
ATOM 2213 C C . GLY B 1 91 ? -2.426 5.645 -1.969 1 98.75 91 GLY B C 1
ATOM 2214 O O . GLY B 1 91 ? -1.787 5.852 -0.934 1 98.75 91 GLY B O 1
ATOM 2215 N N . VAL B 1 92 ? -3.75 5.391 -1.939 1 98.88 92 VAL B N 1
ATOM 2216 C CA . VAL B 1 92 ? -4.484 5.508 -0.684 1 98.88 92 VAL B CA 1
ATOM 2217 C C . VAL B 1 92 ? -4.07 4.383 0.263 1 98.88 92 VAL B C 1
ATOM 2219 O O . VAL B 1 92 ? -3.789 3.266 -0.176 1 98.88 92 VAL B O 1
ATOM 2222 N N . ASN B 1 93 ? -3.977 4.727 1.552 1 98.94 93 ASN B N 1
ATOM 2223 C CA . ASN B 1 93 ? -3.959 3.676 2.566 1 98.94 93 ASN B CA 1
ATOM 2224 C C . ASN B 1 93 ? -5.359 3.385 3.094 1 98.94 93 ASN B C 1
ATOM 2226 O O . ASN B 1 93 ? -5.902 4.156 3.889 1 98.94 93 ASN B O 1
ATOM 2230 N N . ALA B 1 94 ? -5.855 2.27 2.643 1 98.94 94 ALA B N 1
ATOM 2231 C CA . ALA B 1 94 ? -7.223 1.896 2.988 1 98.94 94 ALA B CA 1
ATOM 2232 C C . ALA B 1 94 ? -7.258 0.549 3.705 1 98.94 94 ALA B C 1
ATOM 2234 O O . ALA B 1 94 ? -8.172 -0.254 3.486 1 98.94 94 ALA B O 1
ATOM 2235 N N . TYR B 1 95 ? -6.297 0.307 4.5 1 98.94 95 TYR B N 1
ATOM 2236 C CA . TYR B 1 95 ? -6.301 -0.91 5.305 1 98.94 95 TYR B CA 1
ATOM 2237 C C . TYR B 1 95 ? -7.602 -1.042 6.086 1 98.94 95 TYR B C 1
ATOM 2239 O O . TYR B 1 95 ? -7.992 -0.123 6.809 1 98.94 95 TYR B O 1
ATOM 2247 N N . GLY B 1 96 ? -8.297 -2.053 5.891 1 98.94 96 GLY B N 1
ATOM 2248 C CA . GLY B 1 96 ? -9.477 -2.348 6.684 1 98.94 96 GLY B CA 1
ATOM 2249 C C . GLY B 1 96 ? -10.656 -1.446 6.355 1 98.94 96 GLY B C 1
ATOM 2250 O O . GLY B 1 96 ? -11.617 -1.373 7.117 1 98.94 96 GLY B O 1
ATOM 2251 N N . VAL B 1 97 ? -10.633 -0.773 5.215 1 98.94 97 VAL B N 1
ATOM 2252 C CA . VAL B 1 97 ? -11.703 0.139 4.82 1 98.94 97 VAL B CA 1
ATOM 2253 C C . VAL B 1 97 ? -12.992 -0.646 4.59 1 98.94 97 VAL B C 1
ATOM 2255 O O . VAL B 1 97 ? -12.953 -1.801 4.156 1 98.94 97 VAL B O 1
ATOM 2258 N N . ASN B 1 98 ? -14.102 -0 4.863 1 99 98 ASN B N 1
ATOM 2259 C CA . ASN B 1 98 ? -15.391 -0.587 4.504 1 99 98 ASN B CA 1
ATOM 2260 C C . ASN B 1 98 ? -15.977 0.061 3.252 1 99 98 ASN B C 1
ATOM 2262 O O . ASN B 1 98 ? -16.469 1.191 3.303 1 99 98 ASN B O 1
ATOM 2266 N N . LEU B 1 99 ? -15.961 -0.617 2.156 1 98.94 99 LEU B N 1
ATOM 2267 C CA . LEU B 1 99 ? -16.484 -0.158 0.871 1 98.94 99 LEU B CA 1
ATOM 2268 C C . LEU B 1 99 ? -17.641 -1.027 0.413 1 98.94 99 LEU B C 1
ATOM 2270 O O . LEU B 1 99 ? -17.922 -1.12 -0.785 1 98.94 99 LEU B O 1
ATOM 2274 N N . GLN B 1 100 ? -18.312 -1.707 1.367 1 98.94 100 GLN B N 1
ATOM 2275 C CA . GLN B 1 100 ? -19.422 -2.59 1.012 1 98.94 100 GLN B CA 1
ATOM 2276 C C . GLN B 1 100 ? -20.484 -1.843 0.211 1 98.94 100 GLN B C 1
ATOM 2278 O O . GLN B 1 100 ? -20.969 -0.799 0.645 1 98.94 100 GLN B O 1
ATOM 2283 N N . GLY B 1 101 ? -20.766 -2.377 -0.923 1 98.94 101 GLY B N 1
ATOM 2284 C CA . GLY B 1 101 ? -21.844 -1.858 -1.752 1 98.94 101 GLY B CA 1
ATOM 2285 C C . GLY B 1 101 ? -21.531 -0.493 -2.34 1 98.94 101 GLY B C 1
ATOM 2286 O O . GLY B 1 101 ? -22.422 0.161 -2.893 1 98.94 101 GLY B O 1
ATOM 2287 N N . ALA B 1 102 ? -20.281 -0.058 -2.246 1 99 102 ALA B N 1
ATOM 2288 C CA . ALA B 1 102 ? -19.938 1.262 -2.766 1 99 102 ALA B CA 1
ATOM 2289 C C . ALA B 1 102 ? -19.844 1.244 -4.289 1 99 102 ALA B C 1
ATOM 2291 O O . ALA B 1 102 ? -19.594 0.195 -4.891 1 99 102 ALA B O 1
ATOM 2292 N N . ASN B 1 103 ? -20.125 2.398 -4.867 1 99 103 ASN B N 1
ATOM 2293 C CA . ASN B 1 103 ? -19.922 2.574 -6.301 1 99 103 ASN B CA 1
ATOM 2294 C C . ASN B 1 103 ? -18.516 3.072 -6.617 1 99 103 ASN B C 1
ATOM 2296 O O . ASN B 1 103 ? -18.203 4.246 -6.398 1 99 103 ASN B O 1
ATOM 2300 N N . LEU B 1 104 ? -17.688 2.184 -7.141 1 98.94 104 LEU B N 1
ATOM 2301 C CA . LEU B 1 104 ? -16.312 2.51 -7.496 1 98.94 104 LEU B CA 1
ATOM 2302 C C . LEU B 1 104 ? -16.094 2.414 -9 1 98.94 104 LEU B C 1
ATOM 2304 O O . LEU B 1 104 ? -14.984 2.166 -9.461 1 98.94 104 LEU B O 1
ATOM 2308 N N . THR B 1 105 ? -17.188 2.559 -9.727 1 98.94 105 THR B N 1
ATOM 2309 C CA . THR B 1 105 ? -17.078 2.484 -11.18 1 98.94 105 THR B CA 1
ATOM 2310 C C . THR B 1 105 ? -16.031 3.469 -11.695 1 98.94 105 THR B C 1
ATOM 2312 O O . THR B 1 105 ? -16.078 4.66 -11.375 1 98.94 105 THR B O 1
ATOM 2315 N N . GLY B 1 106 ? -15.031 2.979 -12.375 1 98.94 106 GLY B N 1
ATOM 2316 C CA . GLY B 1 106 ? -14.062 3.811 -13.062 1 98.94 106 GLY B CA 1
ATOM 2317 C C . GLY B 1 106 ? -13.062 4.461 -12.133 1 98.94 106 GLY B C 1
ATOM 2318 O O . GLY B 1 106 ? -12.336 5.379 -12.531 1 98.94 106 GLY B O 1
ATOM 2319 N N . VAL B 1 107 ? -12.969 3.982 -10.914 1 98.94 107 VAL B N 1
ATOM 2320 C CA . VAL B 1 107 ? -12.086 4.602 -9.93 1 98.94 107 VAL B CA 1
ATOM 2321 C C . VAL B 1 107 ? -10.633 4.262 -10.258 1 98.94 107 VAL B C 1
ATOM 2323 O O . VAL B 1 107 ? -10.352 3.213 -10.844 1 98.94 107 VAL B O 1
ATOM 2326 N N . ASN B 1 108 ? -9.719 5.207 -9.906 1 98.94 108 ASN B N 1
ATOM 2327 C CA . ASN B 1 108 ? -8.281 4.934 -9.953 1 98.94 108 ASN B CA 1
ATOM 2328 C C . ASN B 1 108 ? -7.746 4.527 -8.586 1 98.94 108 ASN B C 1
ATOM 2330 O O . ASN B 1 108 ? -7.656 5.359 -7.676 1 98.94 108 ASN B O 1
ATOM 2334 N N . LEU B 1 109 ? -7.414 3.301 -8.414 1 98.94 109 LEU B N 1
ATOM 2335 C CA . LEU B 1 109 ? -6.855 2.756 -7.18 1 98.94 109 LEU B CA 1
ATOM 2336 C C . LEU B 1 109 ? -5.422 2.283 -7.395 1 98.94 109 LEU B C 1
ATOM 2338 O O . LEU B 1 109 ? -4.973 1.333 -6.75 1 98.94 109 LEU B O 1
ATOM 2342 N N . TYR B 1 110 ? -4.691 2.975 -8.344 1 98.88 110 TYR B N 1
ATOM 2343 C CA . TYR B 1 110 ? -3.312 2.613 -8.648 1 98.88 110 TYR B CA 1
ATOM 2344 C C . TYR B 1 110 ? -2.471 2.555 -7.379 1 98.88 110 TYR B C 1
ATOM 2346 O O . TYR B 1 110 ? -2.455 3.502 -6.59 1 98.88 110 TYR B O 1
ATOM 2354 N N . VAL B 1 111 ? -1.882 1.368 -7.031 1 98.75 111 VAL B N 1
ATOM 2355 C CA . VAL B 1 111 ? -0.942 1.027 -5.969 1 98.75 111 VAL B CA 1
ATOM 2356 C C . VAL B 1 111 ? -1.583 1.289 -4.609 1 98.75 111 VAL B C 1
ATOM 2358 O O . VAL B 1 111 ? -0.886 1.56 -3.627 1 98.75 111 VAL B O 1
ATOM 2361 N N . ALA B 1 112 ? -2.932 1.192 -4.508 1 98.94 112 ALA B N 1
ATOM 2362 C CA . ALA B 1 112 ? -3.656 1.39 -3.256 1 98.94 112 ALA B CA 1
ATOM 2363 C C . ALA B 1 112 ? -3.428 0.221 -2.301 1 98.94 112 ALA B C 1
ATOM 2365 O O . ALA B 1 112 ? -3.258 -0.92 -2.736 1 98.94 112 ALA B O 1
ATOM 2366 N N . ASN B 1 113 ? -3.363 0.531 -1.005 1 98.94 113 ASN B N 1
ATOM 2367 C CA . ASN B 1 113 ? -3.373 -0.49 0.037 1 98.94 113 ASN B CA 1
ATOM 2368 C C . ASN B 1 113 ? -4.793 -0.793 0.512 1 98.94 113 ASN B C 1
ATOM 2370 O O . ASN B 1 113 ? -5.387 -0.002 1.244 1 98.94 113 ASN B O 1
ATOM 2374 N N . LEU B 1 114 ? -5.324 -1.934 0.072 1 98.94 114 LEU B N 1
ATOM 2375 C CA . LEU B 1 114 ? -6.68 -2.34 0.425 1 98.94 114 LEU B CA 1
ATOM 2376 C C . LEU B 1 114 ? -6.664 -3.615 1.261 1 98.94 114 LEU B C 1
ATOM 2378 O O . LEU B 1 114 ? -7.645 -4.367 1.27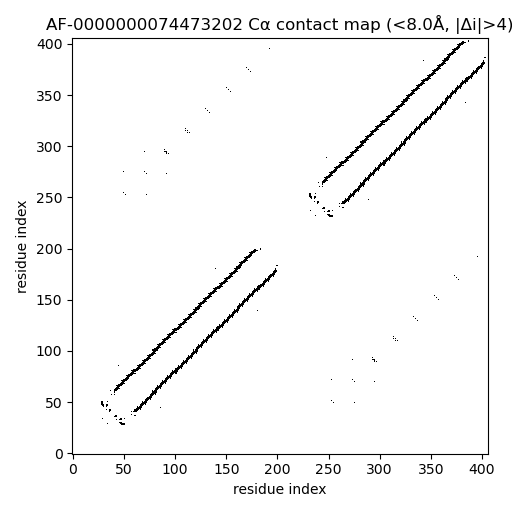4 1 98.94 114 LEU B O 1
ATOM 2382 N N . VAL B 1 115 ? -5.535 -3.852 1.931 1 98.94 115 VAL B N 1
ATOM 2383 C CA . VAL B 1 115 ? -5.395 -5.059 2.742 1 98.94 115 VAL B CA 1
ATOM 2384 C C . VAL B 1 115 ? -6.566 -5.168 3.713 1 98.94 115 VAL B C 1
ATOM 2386 O O . VAL B 1 115 ? -6.918 -4.195 4.387 1 98.94 115 VAL B O 1
ATOM 2389 N N . ARG B 1 116 ? -7.258 -6.266 3.668 1 98.88 116 ARG B N 1
ATOM 2390 C CA . ARG B 1 116 ? -8.375 -6.598 4.543 1 98.88 116 ARG B CA 1
ATOM 2391 C C . ARG B 1 116 ? -9.547 -5.652 4.312 1 98.88 116 ARG B C 1
ATOM 2393 O O . ARG B 1 116 ? -10.422 -5.512 5.172 1 98.88 116 ARG B O 1
ATOM 2400 N N . GLY B 1 117 ? -9.555 -4.961 3.195 1 98.94 117 GLY B N 1
ATOM 2401 C CA . GLY B 1 117 ? -10.703 -4.133 2.85 1 98.94 117 GLY B CA 1
ATOM 2402 C C . GLY B 1 117 ? -11.984 -4.93 2.674 1 98.94 117 GLY B C 1
ATOM 2403 O O . GLY B 1 117 ? -11.953 -6.051 2.164 1 98.94 117 GLY B O 1
ATOM 2404 N N . GLU B 1 118 ? -13.078 -4.297 3.012 1 98.94 118 GLU B N 1
ATOM 2405 C CA . GLU B 1 118 ? -14.406 -4.879 2.85 1 98.94 118 GLU B CA 1
ATOM 2406 C C . GLU B 1 118 ? -15.109 -4.312 1.623 1 98.94 118 GLU B C 1
ATOM 2408 O O . GLU B 1 118 ? -15.688 -3.225 1.682 1 98.94 118 GLU B O 1
ATOM 2413 N N . LEU B 1 119 ? -15.133 -5.094 0.541 1 98.94 119 LEU B N 1
ATOM 2414 C CA . LEU B 1 119 ? -15.656 -4.598 -0.727 1 98.94 119 LEU B CA 1
ATOM 2415 C C . LEU B 1 119 ? -16.797 -5.473 -1.224 1 98.94 119 LEU B C 1
ATOM 2417 O O . LEU B 1 119 ? -17.047 -5.562 -2.43 1 98.94 119 LEU B O 1
ATOM 2421 N N . GLN B 1 120 ? -17.438 -6.18 -0.268 1 98.94 120 GLN B N 1
ATOM 2422 C CA . GLN B 1 120 ? -18.547 -7.043 -0.678 1 98.94 120 GLN B CA 1
ATOM 2423 C C . GLN B 1 120 ? -19.594 -6.254 -1.451 1 98.94 120 GLN B C 1
ATOM 2425 O O . GLN B 1 120 ? -20.031 -5.188 -1.009 1 98.94 120 GLN B O 1
ATOM 2430 N N . GLY B 1 121 ? -19.906 -6.738 -2.582 1 98.94 121 GLY B N 1
ATOM 2431 C CA . GLY B 1 121 ? -20.984 -6.172 -3.377 1 98.94 121 GLY B CA 1
ATOM 2432 C C . GLY B 1 121 ? -20.641 -4.828 -3.984 1 98.94 121 GLY B C 1
ATOM 2433 O O . GLY B 1 121 ? -21.5 -4.156 -4.559 1 98.94 121 GLY B O 1
ATOM 2434 N N . ALA B 1 122 ? -19.406 -4.383 -3.861 1 99 122 ALA B N 1
ATOM 2435 C CA . ALA B 1 122 ? -19 -3.107 -4.449 1 99 122 ALA B CA 1
ATOM 2436 C C . ALA B 1 122 ? -18.969 -3.193 -5.973 1 99 122 ALA B C 1
ATOM 2438 O O . ALA B 1 122 ? -18.812 -4.277 -6.539 1 99 122 ALA B O 1
ATOM 2439 N N . ASN B 1 123 ? -19.219 -2.076 -6.609 1 99 123 ASN B N 1
ATOM 2440 C CA . ASN B 1 123 ? -19.125 -1.996 -8.062 1 99 123 ASN B CA 1
ATOM 2441 C C . ASN B 1 123 ? -17.781 -1.409 -8.508 1 99 123 ASN B C 1
ATOM 2443 O O . ASN B 1 123 ? -17.562 -0.201 -8.406 1 99 123 ASN B O 1
ATOM 2447 N N . LEU B 1 124 ? -16.938 -2.281 -9.047 1 99 124 LEU B N 1
ATOM 2448 C CA . LEU B 1 124 ? -15.609 -1.864 -9.492 1 99 124 LEU B CA 1
ATOM 2449 C C . LEU B 1 124 ? -15.5 -1.95 -11.016 1 99 124 LEU B C 1
ATOM 2451 O O . LEU B 1 124 ? -14.406 -2.133 -11.555 1 99 124 LEU B O 1
ATOM 2455 N N . THR B 1 125 ? -16.641 -1.875 -11.641 1 98.94 125 THR B N 1
ATOM 2456 C CA . THR B 1 125 ? -16.625 -1.926 -13.102 1 98.94 125 THR B CA 1
ATOM 2457 C C . THR B 1 125 ? -15.641 -0.911 -13.664 1 98.94 125 THR B C 1
ATOM 2459 O O . THR B 1 125 ? -15.664 0.263 -13.289 1 98.94 125 THR B O 1
ATOM 2462 N N . GLN B 1 126 ? -14.688 -1.327 -14.461 1 98.94 126 GLN B N 1
ATOM 2463 C CA . GLN B 1 126 ? -13.719 -0.525 -15.203 1 98.94 126 GLN B CA 1
ATOM 2464 C C . GLN B 1 126 ? -12.773 0.209 -14.258 1 98.94 126 GLN B C 1
ATOM 2466 O O . GLN B 1 126 ? -12.156 1.205 -14.641 1 98.94 126 GLN B O 1
ATOM 2471 N N . ALA B 1 127 ? -12.695 -0.249 -13.008 1 99 127 ALA B N 1
ATOM 2472 C CA . ALA B 1 127 ? -11.75 0.348 -12.07 1 99 127 ALA B CA 1
ATOM 2473 C C . ALA B 1 127 ? -10.312 -0.027 -12.43 1 99 127 ALA B C 1
ATOM 2475 O O . ALA B 1 127 ? -10.07 -1.062 -13.055 1 99 127 ALA B O 1
ATOM 2476 N N . PHE B 1 128 ? -9.375 0.885 -12.102 1 99 128 PHE B N 1
ATOM 2477 C CA . PHE B 1 128 ? -7.957 0.59 -12.273 1 99 128 PHE B CA 1
ATOM 2478 C C . PHE B 1 128 ? -7.293 0.341 -10.922 1 99 128 PHE B C 1
ATOM 2480 O O . PHE B 1 128 ? -7.195 1.25 -10.094 1 99 128 PHE B O 1
ATOM 2487 N N . LEU B 1 129 ? -6.812 -0.949 -10.711 1 98.94 129 LEU B N 1
ATOM 2488 C CA . LEU B 1 129 ? -6.188 -1.349 -9.453 1 98.94 129 LEU B CA 1
ATOM 2489 C C . LEU B 1 129 ? -4.77 -1.856 -9.688 1 98.94 129 LEU B C 1
ATOM 2491 O O . LEU B 1 129 ? -4.293 -2.736 -8.969 1 98.94 129 LEU B O 1
ATOM 2495 N N . GLY B 1 130 ? -4.074 -1.304 -10.742 1 98.88 130 GLY B N 1
ATOM 2496 C CA . GLY B 1 130 ? -2.727 -1.771 -11.031 1 98.88 130 GLY B CA 1
ATOM 2497 C C . GLY B 1 130 ? -1.796 -1.676 -9.836 1 98.88 130 GLY B C 1
ATOM 2498 O O . GLY B 1 130 ? -1.688 -0.619 -9.211 1 98.88 130 GLY B O 1
ATOM 2499 N N . GLY B 1 131 ? -1.204 -2.771 -9.5 1 98.69 131 GLY B N 1
ATOM 2500 C CA . GLY B 1 131 ? -0.189 -2.791 -8.453 1 98.69 131 GLY B CA 1
ATOM 2501 C C . GLY B 1 131 ? -0.763 -2.641 -7.062 1 98.69 131 GLY B C 1
ATOM 2502 O O . GLY B 1 131 ? -0.019 -2.467 -6.094 1 98.69 131 GLY B O 1
ATOM 2503 N N . SER B 1 132 ? -2.113 -2.725 -6.898 1 98.88 132 SER B N 1
ATOM 2504 C CA . SER B 1 132 ? -2.73 -2.535 -5.59 1 98.88 132 SER B CA 1
ATOM 2505 C C . SER B 1 132 ? -2.559 -3.77 -4.711 1 98.88 132 SER B C 1
ATOM 2507 O O . SER B 1 132 ? -2.172 -4.836 -5.199 1 98.88 132 SER B O 1
ATOM 2509 N N . ASN B 1 133 ? -2.674 -3.572 -3.387 1 98.94 133 ASN B N 1
ATOM 2510 C CA . ASN B 1 133 ? -2.59 -4.66 -2.418 1 98.94 133 ASN B CA 1
ATOM 2511 C C . ASN B 1 133 ? -3.961 -5.012 -1.848 1 98.94 133 ASN B C 1
ATOM 2513 O O . ASN B 1 133 ? -4.504 -4.266 -1.029 1 98.94 133 ASN B O 1
ATOM 2517 N N . LEU B 1 134 ? -4.469 -6.164 -2.324 1 98.94 134 LEU B N 1
ATOM 2518 C CA . LEU B 1 134 ? -5.77 -6.637 -1.857 1 98.94 134 LEU B CA 1
ATOM 2519 C C . LEU B 1 134 ? -5.617 -7.898 -1.015 1 98.94 134 LEU B C 1
ATOM 2521 O O . LEU B 1 134 ? -6.535 -8.719 -0.946 1 98.94 134 LEU B O 1
ATOM 2525 N N . PHE B 1 135 ? -4.465 -8.031 -0.395 1 98.88 135 PHE B N 1
ATOM 2526 C CA . PHE B 1 135 ? -4.215 -9.156 0.501 1 98.88 135 PHE B CA 1
ATOM 2527 C C . PHE B 1 135 ? -5.336 -9.297 1.523 1 98.88 135 PHE B C 1
ATOM 2529 O O . PHE B 1 135 ? -5.648 -8.344 2.242 1 98.88 135 PHE B O 1
ATOM 2536 N N . GLU B 1 136 ? -6.023 -10.414 1.515 1 98.81 136 GLU B N 1
ATOM 2537 C CA . GLU B 1 136 ? -7.078 -10.797 2.447 1 98.81 136 GLU B CA 1
ATOM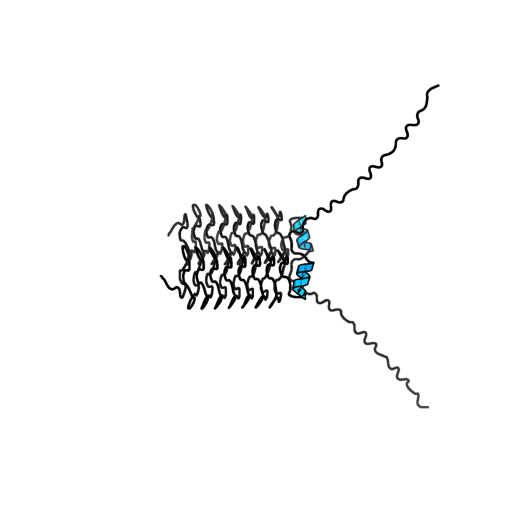 2538 C C . GLU B 1 136 ? -8.312 -9.914 2.287 1 98.81 136 GLU B C 1
ATOM 2540 O O . GLU B 1 136 ? -9.141 -9.82 3.193 1 98.81 136 GLU B O 1
ATOM 2545 N N . ALA B 1 137 ? -8.445 -9.25 1.136 1 98.94 137 ALA B N 1
ATOM 2546 C CA . ALA B 1 137 ? -9.617 -8.398 0.923 1 98.94 137 ALA B CA 1
ATOM 2547 C C . ALA B 1 137 ? -10.867 -9.234 0.697 1 98.94 137 ALA B C 1
ATOM 2549 O O . ALA B 1 137 ? -10.789 -10.367 0.205 1 98.94 137 ALA B O 1
ATOM 2550 N N . GLN B 1 138 ? -12.023 -8.664 1.084 1 98.94 138 GLN B N 1
ATOM 2551 C CA . GLN B 1 138 ? -13.328 -9.297 0.918 1 98.94 138 GLN B CA 1
ATOM 2552 C C . GLN B 1 138 ? -14.07 -8.719 -0.286 1 98.94 138 GLN B C 1
ATOM 2554 O O . GLN B 1 138 ? -14.625 -7.621 -0.216 1 98.94 138 GLN B O 1
ATOM 2559 N N . LEU B 1 139 ? -14.141 -9.539 -1.382 1 98.94 139 LEU B N 1
ATOM 2560 C CA . LEU B 1 139 ? -14.727 -9.039 -2.619 1 98.94 139 LEU B CA 1
ATOM 2561 C C . LEU B 1 139 ? -15.898 -9.914 -3.055 1 98.94 139 LEU B C 1
ATOM 2563 O O . LEU B 1 139 ? -16.203 -9.992 -4.246 1 98.94 139 LEU B O 1
ATOM 2567 N N . GLN B 1 140 ? -16.484 -10.625 -2.068 1 98.94 140 GLN B N 1
ATOM 2568 C CA . GLN B 1 140 ? -17.609 -11.477 -2.439 1 98.94 140 GLN B CA 1
ATOM 2569 C C . GLN B 1 140 ? -18.688 -10.688 -3.162 1 98.94 140 GLN B C 1
ATOM 2571 O O . GLN B 1 140 ? -19.062 -9.594 -2.723 1 98.94 140 GLN B O 1
ATOM 2576 N N . ASN B 1 141 ? -19.156 -11.172 -4.223 1 98.94 141 ASN B N 1
ATOM 2577 C CA . ASN B 1 141 ? -20.25 -10.641 -5.023 1 98.94 141 ASN B CA 1
ATOM 2578 C C . ASN B 1 141 ? -19.938 -9.25 -5.555 1 98.94 141 ASN B C 1
ATOM 2580 O O . ASN B 1 141 ? -20.844 -8.508 -5.93 1 98.94 141 ASN B O 1
ATOM 2584 N N . ALA B 1 142 ? -18.672 -8.836 -5.531 1 99 142 ALA B N 1
ATOM 2585 C CA . ALA B 1 142 ? -18.281 -7.559 -6.133 1 99 142 ALA B CA 1
ATOM 2586 C C . ALA B 1 142 ? -18.312 -7.637 -7.656 1 99 142 ALA B C 1
ATOM 2588 O O . ALA B 1 142 ? -18.203 -8.727 -8.227 1 99 142 ALA B O 1
ATOM 2589 N N . ASN B 1 143 ? -18.562 -6.52 -8.273 1 99 143 ASN B N 1
ATOM 2590 C CA . ASN B 1 143 ? -18.547 -6.438 -9.727 1 99 143 ASN B CA 1
ATOM 2591 C C . ASN B 1 143 ? -17.219 -5.875 -10.242 1 99 143 ASN B C 1
ATOM 2593 O O . ASN B 1 143 ? -16.969 -4.676 -10.125 1 99 143 ASN B O 1
ATOM 2597 N N . LEU B 1 144 ? -16.391 -6.773 -10.844 1 98.94 144 LEU B N 1
ATOM 2598 C CA . LEU B 1 144 ? -15.094 -6.363 -11.375 1 98.94 144 LEU B CA 1
ATOM 2599 C C . LEU B 1 144 ? -15.07 -6.465 -12.898 1 98.94 144 LEU B C 1
ATOM 2601 O O . LEU B 1 144 ? -14.023 -6.723 -13.492 1 98.94 144 LEU B O 1
ATOM 2605 N N . THR B 1 145 ? -16.266 -6.316 -13.492 1 98.94 145 THR B N 1
ATOM 2606 C CA . THR B 1 145 ? -16.344 -6.367 -14.945 1 98.94 145 THR B CA 1
ATOM 2607 C C . THR B 1 145 ? -15.383 -5.355 -15.57 1 98.94 145 THR B C 1
ATOM 2609 O O . THR B 1 145 ? -15.422 -4.168 -15.25 1 98.94 145 THR B O 1
ATOM 2612 N N . GLN B 1 146 ? -14.469 -5.797 -16.391 1 98.94 146 GLN B N 1
ATOM 2613 C CA . GLN B 1 146 ? -13.508 -5.012 -17.156 1 98.94 146 GLN B CA 1
ATOM 2614 C C . GLN B 1 146 ? -12.578 -4.23 -16.234 1 98.94 146 GLN B C 1
ATOM 2616 O O . GLN B 1 146 ? -12 -3.217 -16.641 1 98.94 146 GLN B O 1
ATOM 2621 N N . ALA B 1 147 ? -12.508 -4.664 -14.953 1 98.94 147 ALA B N 1
ATOM 2622 C CA . ALA B 1 147 ? -11.523 -4.043 -14.07 1 98.94 147 ALA B CA 1
ATOM 2623 C C . ALA B 1 147 ? -10.102 -4.438 -14.453 1 98.94 147 ALA B C 1
ATOM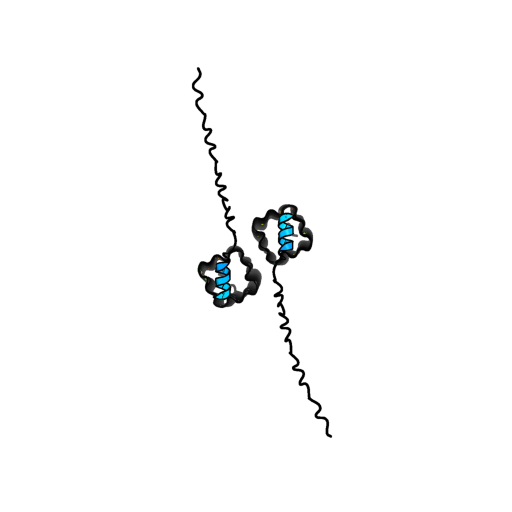 2625 O O . ALA B 1 147 ? -9.883 -5.527 -14.984 1 98.94 147 ALA B O 1
ATOM 2626 N N . ARG B 1 148 ? -9.125 -3.537 -14.25 1 99 148 ARG B N 1
ATOM 2627 C CA . ARG B 1 148 ? -7.727 -3.785 -14.57 1 99 148 ARG B CA 1
ATOM 2628 C C . ARG B 1 148 ? -6.883 -3.879 -13.305 1 99 148 ARG B C 1
ATOM 2630 O O . ARG B 1 148 ? -6.707 -2.887 -12.594 1 99 148 ARG B O 1
ATOM 2637 N N . LEU B 1 149 ? -6.375 -5.098 -13.023 1 98.88 149 LEU B N 1
ATOM 2638 C CA . LEU B 1 149 ? -5.613 -5.336 -11.797 1 98.88 149 LEU B CA 1
ATOM 2639 C C . LEU B 1 149 ? -4.25 -5.941 -12.117 1 98.88 149 LEU B C 1
ATOM 2641 O O . LEU B 1 149 ? -3.814 -6.879 -11.445 1 98.88 149 LEU B O 1
ATOM 2645 N N . PRO B 1 150 ? -3.523 -5.449 -13.125 1 98.62 150 PRO B N 1
ATOM 2646 C CA . PRO B 1 150 ? -2.209 -6.059 -13.336 1 98.62 150 PRO B CA 1
ATOM 2647 C C . PRO B 1 150 ? -1.278 -5.883 -12.141 1 98.62 150 PRO B C 1
ATOM 2649 O O . PRO B 1 150 ? -1.262 -4.816 -11.523 1 98.62 150 PRO B O 1
ATOM 2652 N N . PHE B 1 151 ? -0.622 -6.938 -11.742 1 97.38 151 PHE B N 1
ATOM 2653 C CA . PHE B 1 151 ? 0.429 -6.941 -10.727 1 97.38 151 PHE B CA 1
ATOM 2654 C C . PHE B 1 151 ? -0.161 -6.777 -9.336 1 97.38 151 PHE B C 1
ATOM 2656 O O . PHE B 1 151 ? 0.576 -6.645 -8.352 1 97.38 151 PHE B O 1
ATOM 2663 N N . ALA B 1 152 ? -1.476 -6.836 -9.203 1 98.75 152 ALA B N 1
ATOM 2664 C CA . ALA B 1 152 ? -2.105 -6.68 -7.898 1 98.75 152 ALA B CA 1
ATOM 2665 C C . ALA B 1 152 ? -1.898 -7.922 -7.035 1 98.75 152 ALA B C 1
ATOM 2667 O O . ALA B 1 152 ? -1.684 -9.016 -7.559 1 98.75 152 ALA B O 1
ATOM 2668 N N . ASN B 1 153 ? -1.874 -7.715 -5.746 1 98.88 153 ASN B N 1
ATOM 2669 C CA . ASN B 1 153 ? -1.816 -8.82 -4.801 1 98.88 153 ASN B CA 1
ATOM 2670 C C . ASN B 1 153 ? -3.205 -9.195 -4.289 1 98.88 153 ASN B C 1
ATOM 2672 O O . ASN B 1 153 ? -3.801 -8.461 -3.502 1 98.88 153 ASN B O 1
ATOM 2676 N N . LEU B 1 154 ? -3.715 -10.336 -4.762 1 98.81 154 LEU B N 1
ATOM 2677 C CA . LEU B 1 154 ? -5.016 -10.828 -4.312 1 98.81 154 LEU B CA 1
ATOM 2678 C C . LEU B 1 154 ? -4.863 -12.086 -3.469 1 98.81 154 LEU B C 1
ATOM 2680 O O . LEU B 1 154 ? -5.801 -12.875 -3.344 1 98.81 154 LEU B O 1
ATOM 2684 N N . SER B 1 155 ? -3.594 -12.305 -2.955 1 98.56 155 SER B N 1
ATOM 2685 C CA . SER B 1 155 ? -3.424 -13.5 -2.133 1 98.56 155 SER B CA 1
ATOM 2686 C C . SER B 1 155 ? -4.422 -13.531 -0.983 1 98.56 155 SER B C 1
ATOM 2688 O O . SER B 1 155 ? -4.633 -12.516 -0.312 1 98.56 155 SER B O 1
ATOM 2690 N N . PHE B 1 156 ? -5.109 -14.625 -0.832 1 98.69 156 PHE B N 1
ATOM 2691 C CA . PHE B 1 156 ? -6.078 -14.945 0.213 1 98.69 156 PHE B CA 1
ATOM 2692 C C . PHE B 1 156 ? -7.324 -14.078 0.073 1 98.69 156 PHE B C 1
ATOM 2694 O O . PHE B 1 156 ? -8.164 -14.031 0.978 1 98.69 156 PHE B O 1
ATOM 2701 N N . ALA B 1 157 ? -7.449 -13.344 -1.015 1 98.94 157 ALA B N 1
ATOM 2702 C CA . ALA B 1 157 ? -8.656 -12.555 -1.225 1 98.94 157 ALA B CA 1
ATOM 2703 C C . ALA B 1 157 ? -9.867 -13.453 -1.453 1 98.94 157 ALA B C 1
ATOM 2705 O O . ALA B 1 157 ? -9.742 -14.539 -2.018 1 98.94 157 ALA B O 1
ATOM 2706 N N . GLN B 1 158 ? -11.031 -13 -0.991 1 98.94 158 GLN B N 1
ATOM 2707 C CA . GLN B 1 158 ? -12.289 -13.719 -1.144 1 98.94 158 GLN B CA 1
ATOM 2708 C C . GLN B 1 158 ? -13.133 -13.125 -2.262 1 98.94 158 GLN B C 1
ATOM 2710 O O . GLN B 1 158 ? -13.719 -12.047 -2.1 1 98.94 158 GLN B O 1
ATOM 2715 N N . LEU B 1 159 ? -13.234 -13.883 -3.389 1 98.94 159 LEU B N 1
ATOM 2716 C CA . LEU B 1 159 ? -13.922 -13.367 -4.566 1 98.94 159 LEU B CA 1
ATOM 2717 C C . LEU B 1 159 ? -15.094 -14.258 -4.949 1 98.94 159 LEU B C 1
ATOM 2719 O O . LEU B 1 159 ? -15.469 -14.328 -6.121 1 98.94 159 LEU B O 1
ATOM 2723 N N . GLN B 1 160 ? -15.609 -14.961 -3.938 1 98.94 160 GLN B N 1
ATOM 2724 C CA . GLN B 1 160 ? -16.734 -15.844 -4.254 1 98.94 160 GLN B CA 1
ATOM 2725 C C . GLN B 1 160 ? -17.891 -15.062 -4.863 1 98.94 160 GLN B C 1
ATOM 2727 O O . GLN B 1 160 ? -18.297 -14.023 -4.332 1 98.94 160 GLN B O 1
ATOM 2732 N N . GLY B 1 161 ? -18.344 -15.555 -5.969 1 98.88 161 GLY B N 1
ATOM 2733 C CA . GLY B 1 161 ? -19.516 -14.992 -6.613 1 98.88 161 GLY B CA 1
ATOM 2734 C C . GLY B 1 161 ? -19.25 -13.664 -7.301 1 98.88 161 GLY B C 1
ATOM 2735 O O . GLY B 1 161 ? -20.172 -13.023 -7.809 1 98.88 161 GLY B O 1
ATOM 2736 N N . ALA B 1 162 ? -18.016 -13.219 -7.355 1 98.94 162 ALA B N 1
ATOM 2737 C CA . ALA B 1 162 ? -17.688 -11.945 -7.996 1 98.94 162 ALA B CA 1
ATOM 2738 C C . ALA B 1 162 ? -17.844 -12.039 -9.516 1 98.94 162 ALA B C 1
ATOM 2740 O O . ALA B 1 162 ? -17.875 -13.141 -10.07 1 98.94 162 ALA B O 1
ATOM 2741 N N . ASN B 1 163 ? -18.094 -10.914 -10.148 1 98.94 163 ASN B N 1
ATOM 2742 C CA . ASN B 1 163 ? -18.078 -10.844 -11.609 1 98.94 163 ASN B CA 1
ATOM 2743 C C . ASN B 1 163 ? -16.719 -10.359 -12.125 1 98.94 163 ASN B C 1
ATOM 2745 O O . ASN B 1 163 ? -16.406 -9.172 -12.031 1 98.94 163 ASN B O 1
ATOM 2749 N N . LEU B 1 164 ? -15.984 -11.281 -12.734 1 98.88 164 LEU B N 1
ATOM 2750 C CA . LEU B 1 164 ? -14.641 -10.961 -13.203 1 98.88 164 LEU B CA 1
ATOM 2751 C C . LEU B 1 164 ? -14.594 -10.906 -14.727 1 98.88 164 LEU B C 1
ATOM 2753 O O . LEU B 1 164 ? -13.516 -10.969 -15.32 1 98.88 164 LEU B O 1
ATOM 2757 N N . THR B 1 165 ? -15.773 -10.789 -15.305 1 98.81 165 THR B N 1
ATOM 2758 C CA . THR B 1 165 ? -15.867 -10.812 -16.75 1 98.81 165 THR B CA 1
ATOM 2759 C C . THR B 1 165 ? -14.953 -9.75 -17.375 1 98.81 165 THR B C 1
ATOM 2761 O O . THR B 1 165 ? -15.086 -8.562 -17.062 1 98.81 165 THR B O 1
ATOM 2764 N N . GLY B 1 166 ? -14.008 -10.148 -18.156 1 98.75 166 GLY B N 1
ATOM 2765 C CA . GLY B 1 166 ? -13.141 -9.258 -18.922 1 98.75 166 GLY B CA 1
ATOM 2766 C C . GLY B 1 166 ? -12.086 -8.578 -18.062 1 98.75 166 GLY B C 1
ATOM 2767 O O . GLY B 1 166 ? -11.438 -7.629 -18.516 1 98.75 166 GLY B O 1
ATOM 2768 N N . SER B 1 167 ? -11.969 -9.062 -16.812 1 98.88 167 SER B N 1
ATOM 2769 C CA . SER B 1 167 ? -10.984 -8.414 -15.961 1 98.88 167 SER B CA 1
ATOM 2770 C C . SER B 1 167 ? -9.562 -8.773 -16.391 1 98.88 167 SER B C 1
ATOM 2772 O O . SER B 1 167 ? -9.32 -9.852 -16.938 1 98.88 167 SER B O 1
ATOM 2774 N N . ASP B 1 168 ? -8.664 -7.777 -16.25 1 98.94 168 ASP B N 1
ATOM 2775 C CA . ASP B 1 168 ? -7.242 -7.961 -16.531 1 98.94 168 ASP B CA 1
ATOM 2776 C C . ASP B 1 168 ? -6.469 -8.266 -15.242 1 98.94 168 ASP B C 1
ATOM 2778 O O . ASP B 1 168 ? -6.242 -7.371 -14.422 1 98.94 168 ASP B O 1
ATOM 2782 N N . LEU B 1 169 ? -6.066 -9.531 -15.07 1 98.69 169 LEU B N 1
ATOM 2783 C CA . LEU B 1 169 ? -5.336 -9.961 -13.883 1 98.69 169 LEU B CA 1
ATOM 2784 C C . LEU B 1 169 ? -3.928 -10.422 -14.25 1 98.69 169 LEU B C 1
ATOM 2786 O O . LEU B 1 169 ? -3.375 -11.305 -13.594 1 98.69 169 LEU B O 1
ATOM 2790 N N . ARG B 1 170 ? -3.416 -9.789 -15.352 1 97.88 170 ARG B N 1
ATOM 2791 C CA . ARG B 1 170 ? -2.078 -10.219 -15.742 1 97.88 170 ARG B CA 1
ATOM 2792 C C . ARG B 1 170 ? -1.079 -10.008 -14.609 1 97.88 170 ARG B C 1
ATOM 2794 O O . ARG B 1 170 ? -1.058 -8.945 -13.992 1 97.88 170 ARG B O 1
ATOM 2801 N N . ALA B 1 171 ? -0.321 -11.016 -14.328 1 96.5 171 ALA B N 1
ATOM 2802 C CA . ALA B 1 171 ? 0.792 -11.016 -13.383 1 96.5 171 ALA B CA 1
ATOM 2803 C C . ALA B 1 171 ? 0.304 -10.742 -11.961 1 96.5 171 ALA B C 1
ATOM 2805 O O . ALA B 1 171 ? 1.094 -10.383 -11.086 1 96.5 171 ALA B O 1
ATOM 2806 N N . ALA B 1 172 ? -0.966 -10.922 -11.734 1 97.94 172 ALA B N 1
ATOM 2807 C CA . ALA B 1 172 ? -1.481 -10.758 -10.375 1 97.94 172 ALA B CA 1
ATOM 2808 C C . ALA B 1 172 ? -1.162 -11.977 -9.516 1 97.94 172 ALA B C 1
ATOM 2810 O O . ALA B 1 172 ? -0.83 -13.047 -10.047 1 97.94 172 ALA B O 1
ATOM 2811 N N . ASN B 1 173 ? -1.152 -11.773 -8.227 1 98.31 173 ASN B N 1
ATOM 2812 C CA . ASN B 1 173 ? -0.956 -12.867 -7.289 1 98.31 173 ASN B CA 1
ATOM 2813 C C . ASN B 1 173 ? -2.283 -13.359 -6.715 1 98.31 173 ASN B C 1
ATOM 2815 O O . ASN B 1 173 ? -2.902 -12.672 -5.898 1 98.31 173 ASN B O 1
ATOM 2819 N N . LEU B 1 174 ? -2.682 -14.531 -7.137 1 98.12 174 LEU B N 1
ATOM 2820 C CA . LEU B 1 174 ? -3.924 -15.109 -6.633 1 98.12 174 LEU B CA 1
ATOM 2821 C C . LEU B 1 174 ? -3.643 -16.297 -5.715 1 98.12 174 LEU B C 1
ATOM 2823 O O . LEU B 1 174 ? -4.48 -17.188 -5.57 1 98.12 174 LEU B O 1
ATOM 2827 N N . PHE B 1 175 ? -2.439 -16.234 -5.066 1 97.88 175 PHE B N 1
ATOM 2828 C CA . PHE B 1 175 ? -2.096 -17.281 -4.109 1 97.88 175 PHE B CA 1
ATOM 2829 C C . PHE B 1 175 ? -3.174 -17.406 -3.041 1 97.88 175 PHE B C 1
ATOM 2831 O O . PHE B 1 175 ? -3.434 -16.469 -2.293 1 97.88 175 PHE B O 1
ATOM 2838 N N . HIS B 1 176 ? -3.873 -18.578 -2.998 1 98.25 176 HIS B N 1
ATOM 2839 C CA . HIS B 1 176 ? -4.906 -18.938 -2.031 1 98.25 176 HIS B CA 1
ATOM 2840 C C . HIS B 1 176 ? -6.133 -18.031 -2.184 1 98.25 176 HIS B C 1
ATOM 2842 O O . HIS B 1 176 ? -6.953 -17.938 -1.268 1 98.25 176 HIS B O 1
ATOM 2848 N N . ALA B 1 177 ? -6.281 -17.375 -3.299 1 98.69 177 ALA B N 1
ATOM 2849 C CA . ALA B 1 177 ? -7.516 -16.625 -3.541 1 98.69 177 ALA B CA 1
ATOM 2850 C C . ALA B 1 177 ? -8.688 -17.562 -3.807 1 98.69 177 ALA B C 1
ATOM 2852 O O . ALA B 1 177 ? -8.492 -18.688 -4.289 1 98.69 177 ALA B O 1
ATOM 2853 N N . ASN B 1 178 ? -9.898 -17.125 -3.471 1 98.94 178 ASN B N 1
ATOM 2854 C CA . ASN B 1 178 ? -11.094 -17.938 -3.68 1 98.94 178 ASN B CA 1
ATOM 2855 C C . ASN B 1 178 ? -12.031 -17.297 -4.699 1 98.94 178 ASN B C 1
ATOM 2857 O O . ASN B 1 178 ? -12.711 -16.312 -4.391 1 98.94 178 ASN B O 1
ATOM 2861 N N . VAL B 1 179 ? -12.102 -17.922 -5.898 1 98.81 179 VAL B N 1
ATOM 2862 C CA . VAL B 1 179 ? -12.945 -17.359 -6.941 1 98.81 179 VAL B CA 1
ATOM 2863 C C . VAL B 1 179 ? -14.133 -18.281 -7.203 1 98.81 179 VAL B C 1
ATOM 2865 O O . VAL B 1 179 ? -14.688 -18.297 -8.305 1 98.81 179 VAL B O 1
ATOM 2868 N N . THR B 1 180 ? -14.453 -19.094 -6.262 1 98.75 180 THR B N 1
ATOM 2869 C CA . THR B 1 180 ? -15.547 -20.047 -6.43 1 98.75 180 THR B CA 1
ATOM 2870 C C . THR B 1 180 ? -16.844 -19.328 -6.809 1 98.75 180 THR B C 1
ATOM 2872 O O . THR B 1 180 ? -17.234 -18.359 -6.148 1 98.75 180 THR B O 1
ATOM 2875 N N . GLY B 1 181 ? -17.469 -19.75 -7.867 1 98.56 181 GLY B N 1
ATOM 2876 C CA . GLY B 1 181 ? -18.75 -19.219 -8.297 1 98.56 181 GLY B CA 1
ATOM 2877 C C . GLY B 1 181 ? -18.641 -17.891 -9.031 1 98.56 181 GLY B C 1
ATOM 2878 O O . GLY B 1 181 ? -19.641 -17.312 -9.445 1 98.56 181 GLY B O 1
ATOM 2879 N N . ALA B 1 182 ? -17.438 -17.422 -9.188 1 98.81 182 ALA B N 1
ATOM 2880 C CA . ALA B 1 182 ? -17.266 -16.156 -9.898 1 98.81 182 ALA B CA 1
ATOM 2881 C C . ALA B 1 182 ? -17.5 -16.328 -11.398 1 98.81 182 ALA B C 1
ATOM 2883 O O . ALA B 1 182 ? -17.297 -17.422 -11.938 1 98.81 182 ALA B O 1
ATOM 2884 N N . ASN B 1 183 ? -18 -15.266 -12.039 1 98.75 183 ASN B N 1
ATOM 2885 C CA . ASN B 1 183 ? -17.969 -15.219 -13.492 1 98.75 183 ASN B CA 1
ATOM 2886 C C . ASN B 1 183 ? -16.562 -14.914 -14.016 1 98.75 183 ASN B C 1
ATOM 2888 O O . ASN B 1 183 ? -16.031 -13.828 -13.781 1 98.75 183 ASN B O 1
ATOM 2892 N N . GLN B 1 184 ? -15.992 -15.82 -14.781 1 98.44 184 GLN B N 1
ATOM 2893 C CA . GLN B 1 184 ? -14.578 -15.734 -15.133 1 98.44 184 GLN B CA 1
ATOM 2894 C C . GLN B 1 184 ? -14.398 -15.578 -16.641 1 98.44 184 GLN B C 1
ATOM 2896 O O . GLN B 1 184 ? -13.305 -15.82 -17.156 1 98.44 184 GLN B O 1
ATOM 2901 N N . GLN B 1 185 ? -15.477 -15.242 -17.266 1 97.75 185 GLN B N 1
ATOM 2902 C CA . GLN B 1 185 ? -15.43 -15.141 -18.719 1 97.75 185 GLN B CA 1
ATOM 2903 C C . GLN B 1 185 ? -14.43 -14.078 -19.172 1 97.75 185 GLN B C 1
ATOM 2905 O O . GLN B 1 185 ? -14.445 -12.953 -18.656 1 97.75 185 GLN B O 1
ATOM 2910 N N . ASP B 1 186 ? -13.43 -14.398 -20.031 1 97.69 186 ASP B N 1
ATOM 2911 C CA . ASP B 1 186 ? -12.492 -13.523 -20.734 1 97.69 186 ASP B CA 1
ATOM 2912 C C . ASP B 1 186 ? -11.516 -12.875 -19.75 1 97.69 186 ASP B C 1
ATOM 2914 O O . ASP B 1 186 ? -11.07 -11.75 -19.969 1 97.69 186 ASP B O 1
ATOM 2918 N N . MET B 1 187 ? -11.258 -13.539 -18.609 1 97.38 187 MET B N 1
ATOM 2919 C CA . MET B 1 187 ? -10.227 -13.047 -17.703 1 97.38 187 MET B CA 1
ATOM 2920 C C . MET B 1 187 ? -8.836 -13.219 -18.312 1 97.38 187 MET B C 1
ATOM 2922 O O . MET B 1 187 ? -8.547 -14.25 -18.938 1 97.38 187 MET B O 1
ATOM 2926 N N . ASN B 1 188 ? -8.086 -12.227 -18.156 1 98.25 188 ASN B N 1
ATOM 2927 C CA . ASN B 1 188 ? -6.688 -12.359 -18.531 1 98.25 188 ASN B CA 1
ATOM 2928 C C . ASN B 1 188 ? -5.812 -12.734 -17.344 1 98.25 188 ASN B C 1
ATOM 2930 O O . ASN B 1 188 ? -5.562 -11.898 -16.469 1 98.25 188 ASN B O 1
ATOM 2934 N N . LEU B 1 189 ? -5.316 -13.953 -17.281 1 97.38 189 LEU B N 1
ATOM 2935 C CA . LEU B 1 189 ? -4.531 -14.438 -16.156 1 97.38 189 LEU B CA 1
ATOM 2936 C C . LEU B 1 189 ? -3.072 -14.641 -16.547 1 97.38 189 LEU B C 1
ATOM 2938 O O . LEU B 1 189 ? -2.326 -15.336 -15.852 1 97.38 189 LEU B O 1
ATOM 2942 N N . THR B 1 190 ? -2.691 -14.039 -17.672 1 96 190 THR B N 1
ATOM 2943 C CA . THR B 1 190 ? -1.331 -14.242 -18.156 1 96 190 THR B CA 1
ATOM 2944 C C . THR B 1 190 ? -0.311 -13.859 -17.078 1 96 190 THR B C 1
ATOM 2946 O O . THR B 1 190 ? -0.335 -12.742 -16.562 1 96 190 THR B O 1
ATOM 2949 N N . GLY B 1 191 ? 0.52 -14.789 -16.656 1 94.25 191 GLY B N 1
ATOM 2950 C CA . GLY B 1 191 ? 1.602 -14.547 -15.719 1 94.25 191 GLY B CA 1
ATOM 2951 C C . GLY B 1 191 ? 1.139 -14.508 -14.273 1 94.25 191 GLY B C 1
ATOM 2952 O O . GLY B 1 191 ? 1.938 -14.273 -13.367 1 94.25 191 GLY B O 1
ATOM 2953 N N . ALA B 1 192 ? -0.084 -14.836 -14 1 96.56 192 ALA B N 1
ATOM 2954 C CA . ALA B 1 192 ? -0.607 -14.758 -12.641 1 96.56 192 ALA B CA 1
ATOM 2955 C C . ALA B 1 192 ? -0.117 -15.93 -11.789 1 96.56 192 ALA B C 1
ATOM 2957 O O . ALA B 1 192 ? 0.198 -17 -12.32 1 96.56 192 ALA B O 1
ATOM 2958 N N . HIS B 1 193 ? -0.01 -15.648 -10.5 1 96.94 193 HIS B N 1
ATOM 2959 C CA . HIS B 1 193 ? 0.296 -16.703 -9.539 1 96.94 193 HIS B CA 1
ATOM 2960 C C . HIS B 1 193 ? -0.976 -17.391 -9.055 1 96.94 193 HIS B C 1
ATOM 2962 O O . HIS B 1 193 ? -1.723 -16.828 -8.25 1 96.94 193 HIS B O 1
ATOM 2968 N N . LEU B 1 194 ? -1.112 -18.703 -9.477 1 96.69 194 LEU B N 1
ATOM 2969 C CA . LEU B 1 194 ? -2.42 -19.312 -9.273 1 96.69 194 LEU B CA 1
ATOM 2970 C C . LEU B 1 194 ? -2.338 -20.453 -8.273 1 96.69 194 LEU B C 1
ATOM 2972 O O . LEU B 1 194 ? -3.328 -21.156 -8.031 1 96.69 194 LEU B O 1
ATOM 2976 N N . GLN B 1 195 ? -1.183 -20.625 -7.688 1 94.81 195 GLN B N 1
ATOM 2977 C CA . GLN B 1 195 ? -1.033 -21.75 -6.762 1 94.81 195 GLN B CA 1
ATOM 2978 C C . GLN B 1 195 ? -2.051 -21.656 -5.629 1 94.81 195 GLN B C 1
ATOM 2980 O O . GLN B 1 195 ? -2.225 -20.609 -5.02 1 94.81 195 GLN B O 1
ATOM 2985 N N . GLN B 1 196 ? -2.775 -22.703 -5.344 1 96.5 196 GLN B N 1
ATOM 2986 C CA . GLN B 1 196 ? -3.723 -22.891 -4.25 1 96.5 196 GLN B CA 1
ATOM 2987 C C . GLN B 1 196 ? -4.926 -21.969 -4.398 1 96.5 196 GLN B C 1
ATOM 2989 O O . GLN B 1 196 ? -5.641 -21.703 -3.428 1 96.5 196 GLN B O 1
ATOM 2994 N N . ALA B 1 197 ? -5.012 -21.344 -5.57 1 97.75 197 ALA B N 1
ATOM 2995 C CA . ALA B 1 197 ? -6.262 -20.641 -5.828 1 97.75 197 ALA B CA 1
ATOM 2996 C C . ALA B 1 197 ? -7.438 -21.594 -5.918 1 97.75 197 ALA B C 1
ATOM 2998 O O . ALA B 1 197 ? -7.316 -22.688 -6.496 1 97.75 197 ALA B O 1
ATOM 2999 N N . LEU B 1 198 ? -8.594 -21.141 -5.426 1 98.31 198 LEU B N 1
ATOM 3000 C CA . LEU B 1 198 ? -9.773 -22 -5.402 1 98.31 198 LEU B CA 1
ATOM 3001 C C . LEU B 1 198 ? -10.828 -21.484 -6.375 1 98.31 198 LEU B C 1
ATOM 3003 O O . LEU B 1 198 ? -11.078 -20.281 -6.461 1 98.31 198 LEU B O 1
ATOM 3007 N N . GLY B 1 199 ? -11.352 -22.422 -7.207 1 98.25 199 GLY B N 1
ATOM 3008 C CA . GLY B 1 199 ? -12.539 -22.094 -7.988 1 98.25 199 GLY B CA 1
ATOM 3009 C C . GLY B 1 199 ? -12.211 -21.625 -9.391 1 98.25 199 GLY B C 1
ATOM 3010 O O . GLY B 1 199 ? -13.117 -21.281 -10.164 1 98.25 199 GLY B O 1
ATOM 3011 N N . LEU B 1 200 ? -10.938 -21.594 -9.711 1 97.31 200 LEU B N 1
ATOM 3012 C CA . LEU B 1 200 ? -10.586 -21.203 -11.062 1 97.31 200 LEU B CA 1
ATOM 3013 C C . LEU B 1 200 ? -11.07 -22.234 -12.078 1 97.31 200 LEU B C 1
ATOM 3015 O O . LEU B 1 200 ? -10.938 -23.438 -11.859 1 97.31 200 LEU B O 1
ATOM 3019 N N . ILE B 1 201 ? -11.68 -21.734 -13.078 1 88.25 201 ILE B N 1
ATOM 3020 C CA . ILE B 1 201 ? -12.164 -22.641 -14.117 1 88.25 201 ILE B CA 1
ATOM 3021 C C . ILE B 1 201 ? -11.156 -22.688 -15.266 1 88.25 201 ILE B C 1
ATOM 3023 O O . ILE B 1 201 ? -10.688 -21.641 -15.734 1 88.25 201 ILE B O 1
ATOM 3027 N N . THR B 1 202 ? -10.102 -23.484 -15.25 1 68.12 202 THR B N 1
ATOM 3028 C CA . THR B 1 202 ? -9.102 -23.641 -16.297 1 68.12 202 THR B CA 1
ATOM 3029 C C . THR B 1 202 ? -9.758 -23.609 -17.672 1 68.12 202 THR B C 1
ATOM 3031 O O . THR B 1 202 ? -10.828 -24.188 -17.875 1 68.12 202 THR B O 1
ATOM 3034 N N . PRO B 1 203 ? -9.156 -22.812 -18.594 1 52.53 203 PRO B N 1
ATOM 3035 C CA . PRO B 1 203 ? -9.781 -23.016 -19.906 1 52.53 203 PRO B CA 1
ATOM 3036 C C . PRO B 1 203 ? -9.648 -24.453 -20.406 1 52.53 203 PRO B C 1
ATOM 3038 O O . PRO B 1 203 ? -8.75 -25.188 -19.969 1 52.53 203 PRO B O 1
#

Radius of gyration: 28.14 Å; Cα contacts (8 Å, |Δi|>4): 1306; chains: 2; bounding box: 68×112×96 Å

pLDDT: mean 89.92, std 20.45, range [27.64, 99.0]

Foldseek 3Di:
DPPPPPPPPPPPPPPPPPPPPPPCPVPVAFDPVLVVVCLVPLERAQGEHDCEECECAESDQHEHDQYEHDQYEQDQYEHDQYEDDNYEHDNYEHDQYEHDLYEQDQYEHDQYEQDQYEHDQYEDDQYENENHEDHLYEHDQYECALYEYEQYECANYEHDLYECANYEHDLYEPHLYEHANYHCHNYHHHNYHCHNYHHDDDD/DDDPPPPPPPPPPPPPPPPPPPPPPVPVAFDPVLVVVCLVPLERAQGEHDQEECECAESDQHEHDQYEHDQYEQDQYEHDQYEDDNYEHDNYEHDQYEHDLYEQDQYEHDQYEQDQYEHDNYECDQYENENHEDHLHEHDQYECALYEYEQYECANYEHDLYECANYEHDLYEPHLYEHANYNCHNYHHHNYHCHNYHHDDDD

Sequence (406 aa):
MLKKLPRYASVFVLSGFLTLMGSNFAVYGYDPDQLAQLKTTKQCPDCDLSRADLQDQDLTGANLQGANLTNVILVFTRLSQANLQGAYLAGVNAYGVNLQGANLTGVNLYVANLVRGELQGANLTQAFLGGSNLFEAQLQNANLTQARLPFANLSFAQLQGANLTGSDLRAANLFHANVTGANQQDMNLTGAHLQQALGLITPMLKKLPRYASVFVLSGFLTLMGSNFAVYGYDPDQLAQLKTTKQCPDCDLSRADLQDQDLTGANLQGANLTNVILVFTRLSQANLQGAYLAGVNAYGVNLQGANLTGVNLYVANLVRGELQGANLTQAFLGGSNLFEAQLQNANLTQARLPFANLSFAQLQGANLTGSDLRAANLFHANVTGANQQDMNLTGAHLQQALGLITP

InterPro domains:
  IPR001646 Pentapeptide repeat [PF00805] (47-86)
  IPR001646 Pentapeptide repeat [PF00805] (113-149)
  IPR001646 Pentapeptide repeat [PF00805] (152-183)
  IPR051082 Pentapeptide repeat and BTB/POZ domain-containing protein [PTHR14136] (46-155)